Protein AF-A0A7Y3L1U7-F1 (afdb_monomer_lite)

Radius of gyration: 35.15 Å; chains: 1; bounding box: 101×73×107 Å

Foldseek 3Di:
DVVVLVVVLVLVVVVVLVPDDPNPVVVVVVVVVVPDDDDDDDDDDDDDDDDDDDDDDDDDDDDDDDDDDDDDDDDDDDDDDDDDDDDDDDDDDDDDDDDDDDDDDDDDDDDDDDDDDDDDDDDDDDDDDDPVVVVVVVVVVLVVVVVVVVVVVVVVVVSCVVVVNDDDDPPDDPPPSPPVVVVVVVVVVVVPDDDDDDDDPPPPPPDCDDDPDQDPPDQDVQKFKKKKQFDPVQPAFLDDKAALNVQDSPDPCRVVVNVVRQVSQQVRVVSSVCHPVNCVVFVKGWGTADRLRRMTMIMGGNVSVVVSCVVRVVSVMDMDGQDKDLWADQPDPQPPVNPDVVVPPDCDPVNVCVVVVLVVVVVVVCVQANDLDPDVVVVVVSVSVCSSVVRNDDDAAEEEEEQAADCVDPLNVLAPEEAELDPDDRHRPRCPSNVVSSVVCSSVVSDNRYYYYRADDPSIHTPVSLSVSLVVCVVVPHQEYEYATFDQAADCSPSQNSSVQSSVVVNHHYHYDQDDQDDDPSRRGPNRNHDDDDD

pLDDT: mean 70.85, std 25.38, range [28.84, 98.62]

Sequence (535 aa):
MKVARTLLASVLAAALVLLSPGSRAWAQAAEAAAGADFGAAQAARVVPVALAPTSALSGVPTLAASASLSAMSAPAALAAPAAPAAASAVFAPALAEAPSAAAAEPTSASAMAAPAASPAAAVRASPVSTPLAEASRALSVARDVGARAGALDRLFTGARRALGLTDAPSAAVTDAAAFVPALAHSVASAAAAPRATVPALSLALGSLGGPPSVAPAAPQPGTATLVVVFDPSRPVGIRKDLHLSSLNARRPDYVQNYQRTYGALMADVAAQGVTADELASFNASPVASYHRINAATFALDAAKAEAFAAALRLQGHKVYSNERRRIIAPIAPTLPQDAAPAARASVTMAENLKITRADAVQAIARARWGAPDMNPWSRALQIVRGLLTGDRPVQPKIGVVDSGADTSHPLLKRVKQVQNFTSGPNADDIGHGSWVTSMVLNYAPWLSNLTHYKTFTDGGATLDDILKSLTAAANDGNLVISNSWGSDDGDPESPDSVLVKKLAQEGHILVFAAGNAGPGANTIGSPAIVQFKDP

Structure (mmCIF, N/CA/C/O backbone):
data_AF-A0A7Y3L1U7-F1
#
_entry.id   AF-A0A7Y3L1U7-F1
#
loop_
_atom_site.group_PDB
_atom_site.id
_atom_site.type_symbol
_atom_site.label_atom_id
_atom_site.label_alt_id
_atom_site.label_comp_id
_atom_site.label_asym_id
_atom_site.label_entity_id
_atom_site.label_seq_id
_atom_site.pdbx_PDB_ins_code
_atom_site.Cartn_x
_atom_site.Cartn_y
_atom_site.Cartn_z
_atom_site.occupancy
_atom_site.B_iso_or_equiv
_atom_site.auth_seq_id
_atom_site.auth_comp_id
_atom_site.auth_asym_id
_atom_site.auth_atom_id
_atom_site.pdbx_PDB_model_num
ATOM 1 N N . MET A 1 1 ? -8.382 -22.097 -34.701 1.00 45.69 1 MET A N 1
ATOM 2 C CA . MET A 1 1 ? -7.135 -21.424 -34.256 1.00 45.69 1 MET A CA 1
ATOM 3 C C . MET A 1 1 ? -6.032 -21.425 -35.312 1.00 45.69 1 MET A C 1
ATOM 5 O O . MET A 1 1 ? -5.555 -20.342 -35.612 1.00 45.69 1 MET A O 1
ATOM 9 N N . LYS A 1 2 ? -5.644 -22.570 -35.903 1.00 47.81 2 LYS A N 1
ATOM 10 C CA . LYS A 1 2 ? -4.603 -22.614 -36.955 1.00 47.81 2 LYS A CA 1
ATOM 11 C C . LYS A 1 2 ? -4.913 -21.693 -38.149 1.00 47.81 2 LYS A C 1
ATOM 13 O O . LYS A 1 2 ? -4.103 -20.835 -38.448 1.00 47.81 2 LYS A O 1
ATOM 18 N N . VAL A 1 3 ? -6.125 -21.763 -38.706 1.00 54.25 3 VAL A N 1
ATOM 19 C CA . VAL A 1 3 ? -6.554 -20.936 -39.858 1.00 54.25 3 VAL A CA 1
ATOM 20 C C . VAL A 1 3 ? -6.482 -19.426 -39.581 1.00 54.25 3 VAL A C 1
ATOM 22 O O . VAL A 1 3 ? -5.967 -18.675 -40.399 1.00 54.25 3 VAL A O 1
ATOM 25 N N . ALA A 1 4 ? -6.918 -18.977 -38.398 1.00 49.62 4 ALA A N 1
ATOM 26 C CA . ALA A 1 4 ? -6.846 -17.564 -38.010 1.00 49.62 4 ALA A CA 1
ATOM 27 C C . ALA A 1 4 ? -5.397 -17.074 -37.815 1.00 49.62 4 ALA A C 1
ATOM 29 O O . ALA A 1 4 ? -5.089 -15.929 -38.134 1.00 49.62 4 ALA A O 1
ATOM 30 N N . ARG A 1 5 ? -4.498 -17.945 -37.329 1.00 53.56 5 ARG A N 1
ATOM 31 C CA . ARG A 1 5 ? -3.060 -17.646 -37.231 1.00 53.56 5 ARG A CA 1
ATOM 32 C C . ARG A 1 5 ? -2.422 -17.530 -38.613 1.00 53.56 5 ARG A C 1
ATOM 34 O O . ARG A 1 5 ? -1.647 -16.607 -38.826 1.00 53.56 5 ARG A O 1
ATOM 41 N N . THR A 1 6 ? -2.785 -18.412 -39.544 1.00 59.25 6 THR A N 1
ATOM 42 C CA . THR A 1 6 ? -2.296 -18.366 -40.928 1.00 59.25 6 THR A CA 1
ATOM 43 C C . THR A 1 6 ? -2.749 -17.086 -41.631 1.00 59.25 6 THR A C 1
ATOM 45 O O . THR A 1 6 ? -1.923 -16.385 -42.197 1.00 59.25 6 THR A O 1
ATOM 48 N N . LEU A 1 7 ? -4.027 -16.716 -41.504 1.00 57.16 7 LEU A N 1
ATOM 49 C CA . LEU A 1 7 ? -4.577 -15.488 -42.093 1.00 57.16 7 LEU A CA 1
ATOM 50 C C . LEU A 1 7 ? -3.919 -14.216 -41.540 1.00 57.16 7 LEU A C 1
ATOM 52 O O . LEU A 1 7 ? -3.536 -13.339 -42.310 1.00 57.16 7 LEU A O 1
ATOM 56 N N . LEU A 1 8 ? -3.731 -14.124 -40.220 1.00 58.47 8 LEU A N 1
ATOM 57 C CA . LEU A 1 8 ? -3.067 -12.973 -39.602 1.00 58.47 8 LEU A CA 1
ATOM 58 C C . LEU A 1 8 ? -1.587 -12.875 -40.011 1.00 58.47 8 LEU A C 1
ATOM 60 O O . LEU A 1 8 ? -1.092 -11.776 -40.255 1.00 58.47 8 LEU A O 1
ATOM 64 N N . ALA A 1 9 ? -0.895 -14.014 -40.125 1.00 58.50 9 ALA A N 1
ATOM 65 C CA . ALA A 1 9 ? 0.486 -14.070 -40.599 1.00 58.50 9 ALA A CA 1
ATOM 66 C C . ALA A 1 9 ? 0.609 -13.591 -42.055 1.00 58.50 9 ALA A C 1
ATOM 68 O O . ALA A 1 9 ? 1.501 -12.801 -42.355 1.00 58.50 9 ALA A O 1
ATOM 69 N N . SER A 1 10 ? -0.310 -14.000 -42.935 1.00 61.41 10 SER A N 1
ATOM 70 C CA . SER A 1 10 ? -0.340 -13.568 -44.338 1.00 61.41 10 SER A CA 1
ATOM 71 C C . SER A 1 10 ? -0.623 -12.070 -44.486 1.00 61.41 10 SER A C 1
ATOM 73 O O . SER A 1 10 ? 0.039 -11.405 -45.278 1.00 61.41 10 SER A O 1
ATOM 75 N N . VAL A 1 11 ? -1.547 -11.513 -43.694 1.00 72.31 11 VAL A N 1
ATOM 76 C CA . VAL A 1 11 ? -1.858 -10.071 -43.714 1.00 72.31 11 VAL A CA 1
ATOM 77 C C . VAL A 1 11 ? -0.674 -9.237 -43.211 1.00 72.31 11 VAL A C 1
ATOM 79 O O . VAL A 1 11 ? -0.334 -8.224 -43.818 1.00 72.31 11 VAL A O 1
ATOM 82 N N . LEU A 1 12 ? -0.003 -9.676 -42.140 1.00 57.84 12 LEU A N 1
ATOM 83 C CA . LEU A 1 12 ? 1.189 -8.998 -41.620 1.00 57.84 12 LEU A CA 1
ATOM 84 C C . LEU A 1 12 ? 2.377 -9.092 -42.584 1.00 57.84 12 LEU A C 1
ATOM 86 O O . LEU A 1 12 ? 3.080 -8.102 -42.768 1.00 57.84 12 LEU A O 1
ATOM 90 N N . ALA A 1 13 ? 2.581 -10.246 -43.226 1.00 59.19 13 ALA A N 1
ATOM 91 C CA . ALA A 1 13 ? 3.613 -10.418 -44.245 1.00 59.19 13 ALA A CA 1
ATOM 92 C C . ALA A 1 13 ? 3.366 -9.503 -45.457 1.00 59.19 13 ALA A C 1
ATOM 94 O O . ALA A 1 13 ? 4.287 -8.820 -45.899 1.00 59.19 13 ALA A O 1
ATOM 95 N N . ALA A 1 14 ? 2.122 -9.411 -45.938 1.00 62.56 14 ALA A N 1
ATOM 96 C CA . ALA A 1 14 ? 1.750 -8.513 -47.032 1.00 62.56 14 ALA A CA 1
ATOM 97 C C . ALA A 1 14 ? 1.966 -7.030 -46.671 1.00 62.56 14 ALA A C 1
ATOM 99 O O . ALA A 1 14 ? 2.518 -6.273 -47.468 1.00 62.56 14 ALA A O 1
ATOM 100 N N . ALA A 1 15 ? 1.609 -6.620 -45.449 1.00 62.16 15 ALA A N 1
ATOM 101 C CA . ALA A 1 15 ? 1.853 -5.261 -44.965 1.00 62.16 15 ALA A CA 1
ATOM 102 C C . ALA A 1 15 ? 3.357 -4.935 -44.851 1.00 62.16 15 ALA A C 1
ATOM 104 O O . ALA A 1 15 ? 3.776 -3.833 -45.195 1.00 62.16 15 ALA A O 1
ATOM 105 N N . LEU A 1 16 ? 4.185 -5.895 -44.426 1.00 50.94 16 LEU A N 1
ATOM 106 C CA . LEU A 1 16 ? 5.647 -5.750 -44.355 1.00 50.94 16 LEU A CA 1
ATOM 107 C C . LEU A 1 16 ? 6.302 -5.629 -45.739 1.00 50.94 16 LEU A C 1
ATOM 109 O O . LEU A 1 16 ? 7.224 -4.831 -45.908 1.00 50.94 16 LEU A O 1
ATOM 113 N N . VAL A 1 17 ? 5.805 -6.365 -46.738 1.00 59.75 17 VAL A N 1
ATOM 114 C CA . VAL A 1 17 ? 6.262 -6.249 -48.135 1.00 59.75 17 VAL A CA 1
ATOM 115 C C . VAL A 1 17 ? 5.937 -4.869 -48.715 1.00 59.75 17 VAL A C 1
ATOM 117 O O . VAL A 1 17 ? 6.765 -4.297 -49.422 1.00 59.75 17 VAL A O 1
ATOM 120 N N . LEU A 1 18 ? 4.773 -4.307 -48.378 1.00 56.19 18 LEU A N 1
ATOM 121 C CA . LEU A 1 18 ? 4.332 -2.989 -48.852 1.00 56.19 18 LEU A CA 1
ATOM 122 C C . LEU A 1 18 ? 5.075 -1.812 -48.196 1.00 56.19 18 LEU A C 1
ATOM 124 O O . LEU A 1 18 ? 5.138 -0.737 -48.785 1.00 56.19 18 LEU A O 1
ATOM 128 N N . LEU A 1 19 ? 5.637 -2.002 -46.998 1.00 53.06 19 LEU A N 1
ATOM 129 C CA . LEU A 1 19 ? 6.236 -0.928 -46.193 1.00 53.06 19 LEU A CA 1
ATOM 130 C C . LEU A 1 19 ? 7.777 -0.911 -46.198 1.00 53.06 19 LEU A C 1
ATOM 132 O O . LEU A 1 19 ? 8.367 -0.013 -45.598 1.00 53.06 19 LEU A O 1
ATOM 136 N N . SER A 1 20 ? 8.444 -1.865 -46.860 1.00 44.75 20 SER A N 1
ATOM 137 C CA . SER A 1 20 ? 9.913 -1.894 -46.957 1.00 44.75 20 SER A CA 1
ATOM 138 C C . SER A 1 20 ? 10.425 -1.319 -48.293 1.00 44.75 20 SER A C 1
ATOM 140 O O . SER A 1 20 ? 9.903 -1.674 -49.355 1.00 44.75 20 SER A O 1
ATOM 142 N N . PRO A 1 21 ? 11.465 -0.460 -48.301 1.00 42.56 21 PRO A N 1
ATOM 143 C CA . PRO A 1 21 ? 12.110 -0.037 -49.538 1.00 42.56 21 PRO A CA 1
ATOM 144 C C . PRO A 1 21 ? 12.945 -1.207 -50.084 1.00 42.56 21 PRO A C 1
ATOM 146 O O . PRO A 1 21 ? 14.041 -1.475 -49.601 1.00 42.56 21 PRO A O 1
ATOM 149 N N . GLY A 1 22 ? 12.399 -1.940 -51.060 1.00 59.59 22 GLY A N 1
ATOM 150 C CA . GLY A 1 22 ? 13.075 -3.082 -51.702 1.00 59.59 22 GLY A CA 1
ATOM 151 C C . GLY A 1 22 ? 12.161 -4.203 -52.219 1.00 59.59 22 GLY A C 1
ATOM 152 O O . GLY A 1 22 ? 12.605 -5.340 -52.371 1.00 59.59 22 GLY A O 1
ATOM 153 N N . SER A 1 23 ? 10.887 -3.914 -52.497 1.00 48.84 23 SER A N 1
ATOM 154 C CA . SER A 1 23 ? 9.792 -4.884 -52.684 1.00 48.84 23 SER A CA 1
ATOM 155 C C . SER A 1 23 ? 9.888 -5.854 -53.878 1.00 48.84 23 SER A C 1
ATOM 157 O O . SER A 1 23 ? 9.035 -6.728 -54.011 1.00 48.84 23 SER A O 1
ATOM 159 N N . ARG A 1 24 ? 10.921 -5.784 -54.729 1.00 52.69 24 ARG A N 1
ATOM 160 C CA . ARG A 1 24 ? 11.052 -6.694 -55.888 1.00 52.69 24 ARG A CA 1
ATOM 161 C C . ARG A 1 24 ? 11.667 -8.057 -55.548 1.00 52.69 24 ARG A C 1
ATOM 163 O O . ARG A 1 24 ? 11.244 -9.054 -56.119 1.00 52.69 24 ARG A O 1
ATOM 170 N N . ALA A 1 25 ? 12.598 -8.127 -54.593 1.00 52.12 25 ALA A N 1
ATOM 171 C CA . ALA A 1 25 ? 13.274 -9.386 -54.251 1.00 52.12 25 ALA A CA 1
ATOM 172 C C . ALA A 1 25 ? 12.369 -10.354 -53.460 1.00 52.12 25 ALA A C 1
ATOM 174 O O . ALA A 1 25 ? 12.444 -11.569 -53.625 1.00 52.12 25 ALA A O 1
ATOM 175 N N . TRP A 1 26 ? 11.467 -9.814 -52.635 1.00 48.81 26 TRP A N 1
ATOM 176 C CA . TRP A 1 26 ? 10.547 -10.612 -51.817 1.00 48.81 26 TRP A CA 1
ATOM 177 C C . TRP A 1 26 ? 9.333 -11.125 -52.597 1.00 48.81 26 TRP A C 1
ATOM 179 O O . TRP A 1 26 ? 8.869 -12.230 -52.327 1.00 48.81 26 TRP A O 1
ATOM 189 N N . ALA A 1 27 ? 8.858 -10.373 -53.596 1.00 50.12 27 ALA A N 1
ATOM 190 C CA . ALA A 1 27 ? 7.791 -10.825 -54.489 1.00 50.12 27 ALA A CA 1
ATOM 191 C C . ALA A 1 27 ? 8.228 -12.048 -55.318 1.00 50.12 27 ALA A C 1
ATOM 193 O O . ALA A 1 27 ? 7.490 -13.025 -55.391 1.00 50.12 27 ALA A O 1
ATOM 194 N N . GLN A 1 28 ? 9.467 -12.048 -55.827 1.00 53.66 28 GLN A N 1
ATOM 195 C CA . GLN A 1 28 ? 10.034 -13.170 -56.590 1.00 53.66 28 GLN A CA 1
ATOM 196 C C . GLN A 1 28 ? 10.244 -14.432 -55.736 1.00 53.66 28 GLN A C 1
ATOM 198 O O . GLN A 1 28 ? 10.022 -15.544 -56.210 1.00 53.66 28 GLN A O 1
ATOM 203 N N . ALA A 1 29 ? 10.612 -14.282 -54.458 1.00 50.78 29 ALA A N 1
ATOM 204 C CA . ALA A 1 29 ? 10.735 -15.413 -53.534 1.00 50.78 29 ALA A CA 1
ATOM 205 C C . ALA A 1 29 ? 9.370 -16.025 -53.158 1.00 50.78 29 ALA A C 1
ATOM 207 O O . ALA A 1 29 ? 9.264 -17.238 -52.980 1.00 50.78 29 ALA A O 1
ATOM 208 N N . ALA A 1 30 ? 8.320 -15.202 -53.060 1.00 46.66 30 ALA A N 1
ATOM 209 C CA . ALA A 1 30 ? 6.958 -15.664 -52.798 1.00 46.66 30 ALA A CA 1
ATOM 210 C C . ALA A 1 30 ? 6.329 -16.361 -54.021 1.00 46.66 30 ALA A C 1
ATOM 212 O O . ALA A 1 30 ? 5.641 -17.366 -53.856 1.00 46.66 30 ALA A O 1
ATOM 213 N N . GLU A 1 31 ? 6.614 -15.884 -55.238 1.00 51.09 31 GLU A N 1
ATOM 214 C CA . GLU A 1 31 ? 6.201 -16.529 -56.495 1.00 51.09 31 GLU A CA 1
ATOM 215 C C . GLU A 1 31 ? 6.879 -17.895 -56.688 1.00 51.09 31 GLU A C 1
ATOM 217 O O . GLU A 1 31 ? 6.218 -18.874 -57.032 1.00 51.09 31 GLU A O 1
ATOM 222 N N . ALA A 1 32 ? 8.174 -18.002 -56.362 1.00 47.16 32 ALA A N 1
ATOM 223 C CA . ALA A 1 32 ? 8.915 -19.264 -56.425 1.00 47.16 32 ALA A CA 1
ATOM 224 C C . ALA A 1 32 ? 8.410 -20.315 -55.416 1.00 47.16 32 ALA A C 1
ATOM 226 O O . ALA A 1 32 ? 8.462 -21.512 -55.692 1.00 47.16 32 ALA A O 1
ATOM 227 N N . ALA A 1 33 ? 7.889 -19.886 -54.261 1.00 45.28 33 ALA A N 1
ATOM 228 C CA . ALA A 1 33 ? 7.314 -20.782 -53.256 1.00 45.28 33 ALA A CA 1
ATOM 229 C C . ALA A 1 33 ? 5.872 -21.222 -53.582 1.00 45.28 33 ALA A C 1
ATOM 231 O O . ALA A 1 33 ? 5.426 -22.256 -53.088 1.00 45.28 33 ALA A O 1
ATOM 232 N N . ALA A 1 34 ? 5.147 -20.459 -54.407 1.00 43.22 34 ALA A N 1
ATOM 233 C CA . ALA A 1 34 ? 3.765 -20.750 -54.792 1.00 43.22 34 ALA A CA 1
ATOM 234 C C . ALA A 1 34 ? 3.643 -21.672 -56.024 1.00 43.22 34 ALA A C 1
ATOM 236 O O . ALA A 1 34 ? 2.571 -22.224 -56.253 1.00 43.22 34 ALA A O 1
ATOM 237 N N . GLY A 1 35 ? 4.723 -21.860 -56.795 1.00 41.16 35 GLY A N 1
ATOM 238 C CA . GLY A 1 35 ? 4.753 -22.696 -58.005 1.00 41.16 35 GLY A CA 1
ATOM 239 C C . GLY A 1 35 ? 5.139 -24.169 -57.804 1.00 41.16 35 GLY A C 1
ATOM 240 O O . GLY A 1 35 ? 5.274 -24.892 -58.788 1.00 41.16 35 GLY A O 1
ATOM 241 N N . ALA A 1 36 ? 5.349 -24.634 -56.568 1.00 35.09 36 ALA A N 1
ATOM 242 C CA . ALA A 1 36 ? 5.682 -26.034 -56.300 1.00 35.09 36 ALA A CA 1
ATOM 243 C C . ALA A 1 36 ? 4.405 -26.879 -56.141 1.00 35.09 36 ALA A C 1
ATOM 245 O O . ALA A 1 36 ? 3.831 -26.974 -55.055 1.00 35.09 36 ALA A O 1
ATOM 246 N N . ASP A 1 37 ? 3.972 -27.484 -57.248 1.00 33.38 37 ASP A N 1
ATOM 247 C CA . ASP A 1 37 ? 2.857 -28.431 -57.316 1.00 33.38 37 ASP A CA 1
ATOM 248 C C . ASP A 1 37 ? 3.122 -29.681 -56.455 1.00 33.38 37 ASP A C 1
ATOM 250 O O . ASP A 1 37 ? 4.113 -30.395 -56.628 1.00 33.38 37 ASP A O 1
ATOM 254 N N . PHE A 1 38 ? 2.201 -29.974 -55.533 1.00 40.00 38 PHE A N 1
ATOM 255 C CA . PHE A 1 38 ? 2.159 -31.227 -54.779 1.00 40.00 38 PHE A CA 1
ATOM 256 C C . PHE A 1 38 ? 1.330 -32.253 -55.560 1.00 40.00 38 PHE A C 1
ATOM 258 O O . PHE A 1 38 ? 0.101 -32.259 -55.491 1.00 40.00 38 PHE A O 1
ATOM 265 N N . GLY A 1 39 ? 2.011 -33.145 -56.283 1.00 31.09 39 GLY A N 1
ATOM 266 C CA . GLY A 1 39 ? 1.392 -34.221 -57.054 1.00 31.09 39 GLY A CA 1
ATOM 267 C C . GLY A 1 39 ? 1.972 -35.607 -56.756 1.00 31.09 39 GLY A C 1
ATOM 268 O O . GLY A 1 39 ? 3.096 -35.903 -57.135 1.00 31.09 39 GLY A O 1
A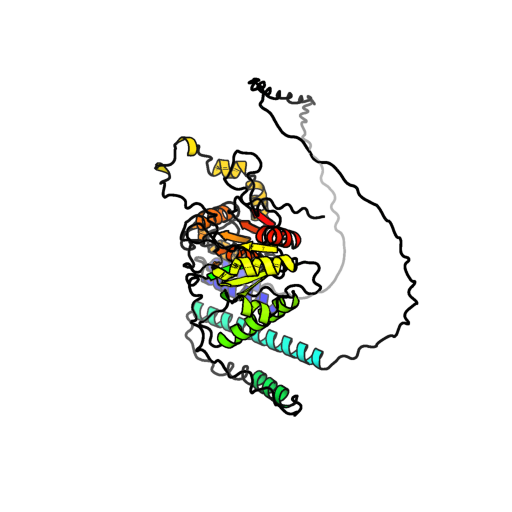TOM 269 N N . ALA A 1 40 ? 1.117 -36.450 -56.170 1.00 31.22 40 ALA A N 1
ATOM 270 C CA . ALA A 1 40 ? 1.069 -37.917 -56.228 1.00 31.22 40 ALA A CA 1
ATOM 271 C C . ALA A 1 40 ? 2.107 -38.777 -55.470 1.00 31.22 40 ALA A C 1
ATOM 273 O O . ALA A 1 40 ? 3.294 -38.851 -55.772 1.00 31.22 40 ALA A O 1
ATOM 274 N N . ALA A 1 41 ? 1.561 -39.566 -54.542 1.00 35.81 41 ALA A N 1
ATOM 275 C CA . ALA A 1 41 ? 2.161 -40.767 -53.986 1.00 35.81 41 ALA A CA 1
ATOM 276 C C . ALA A 1 41 ? 2.058 -41.946 -54.971 1.00 35.81 41 ALA A C 1
ATOM 278 O O . ALA A 1 41 ? 0.968 -42.233 -55.465 1.00 35.81 41 ALA A O 1
ATOM 279 N N . GLN A 1 42 ? 3.146 -42.699 -55.154 1.00 30.11 42 GLN A N 1
ATOM 280 C CA . GLN A 1 42 ? 3.083 -44.146 -55.374 1.00 30.11 42 GLN A CA 1
ATOM 281 C C . GLN A 1 42 ? 4.412 -44.828 -55.018 1.00 30.11 42 GLN A C 1
ATOM 283 O O . GLN A 1 42 ? 5.496 -44.278 -55.185 1.00 30.11 42 GLN A O 1
ATOM 288 N N . ALA A 1 43 ? 4.280 -46.026 -54.457 1.00 35.09 43 ALA A N 1
ATOM 289 C CA . ALA A 1 43 ? 5.329 -46.868 -53.906 1.00 35.09 43 ALA A CA 1
ATOM 290 C C . ALA A 1 43 ? 6.211 -47.526 -54.981 1.00 35.09 43 ALA A C 1
ATOM 292 O O . ALA A 1 43 ? 5.684 -47.921 -56.014 1.00 35.09 43 ALA A O 1
ATOM 293 N N . ALA A 1 44 ? 7.494 -47.772 -54.675 1.00 30.98 44 ALA A N 1
ATOM 294 C CA . ALA A 1 44 ? 8.132 -49.095 -54.796 1.00 30.98 44 ALA A CA 1
ATOM 295 C C . ALA A 1 44 ? 9.662 -49.074 -54.581 1.00 30.98 44 ALA A C 1
ATOM 297 O O . ALA A 1 44 ? 10.388 -48.307 -55.196 1.00 30.98 44 ALA A O 1
ATOM 298 N N . ARG A 1 45 ? 10.095 -50.083 -53.811 1.00 28.95 45 ARG A N 1
ATOM 299 C CA . ARG A 1 45 ? 11.316 -50.908 -53.932 1.00 28.95 45 ARG A CA 1
ATOM 300 C C . ARG A 1 45 ? 12.700 -50.354 -53.552 1.00 28.95 45 ARG A C 1
ATOM 302 O O . ARG A 1 45 ? 13.335 -49.565 -54.234 1.00 28.95 45 ARG A O 1
ATOM 309 N N . VAL A 1 46 ? 13.189 -51.002 -52.495 1.00 36.75 46 VAL A N 1
ATOM 310 C CA . VAL A 1 46 ? 14.574 -51.287 -52.109 1.00 36.75 46 VAL A CA 1
ATOM 311 C C . VAL A 1 46 ? 15.363 -51.958 -53.241 1.00 36.75 46 VAL A C 1
ATOM 313 O O . VAL A 1 46 ? 14.922 -52.998 -53.726 1.00 36.75 46 VAL A O 1
ATOM 316 N N . VAL A 1 47 ? 16.559 -51.435 -53.548 1.00 28.84 47 VAL A N 1
ATOM 317 C CA . VAL A 1 47 ? 17.779 -52.186 -53.928 1.00 28.84 47 VAL A CA 1
ATOM 318 C C . VAL A 1 47 ? 19.004 -51.375 -53.449 1.00 28.84 47 VAL A C 1
ATOM 320 O O . VAL A 1 47 ? 19.009 -50.157 -53.631 1.00 28.84 47 VAL A O 1
ATOM 323 N N . PRO A 1 48 ? 20.022 -51.996 -52.820 1.00 38.41 48 PRO A N 1
ATOM 324 C CA . PRO A 1 48 ? 21.185 -51.300 -52.277 1.00 38.41 48 PRO A CA 1
ATOM 325 C C . PRO A 1 48 ? 22.279 -51.118 -53.337 1.00 38.41 48 PRO A C 1
ATOM 327 O O . PRO A 1 48 ? 22.505 -52.004 -54.160 1.00 38.41 48 PRO A O 1
ATOM 330 N N . VAL A 1 49 ? 23.013 -50.005 -53.275 1.00 29.23 49 VAL A N 1
ATOM 331 C CA . VAL A 1 49 ? 24.263 -49.829 -54.026 1.00 29.23 49 VAL A CA 1
ATOM 332 C C . VAL A 1 49 ? 25.417 -49.702 -53.043 1.00 29.23 49 VAL A C 1
ATOM 334 O O . VAL A 1 49 ? 25.416 -48.862 -52.145 1.00 29.23 49 VAL A O 1
ATOM 337 N N . ALA A 1 50 ? 26.373 -50.607 -53.224 1.00 31.08 50 ALA A N 1
ATOM 338 C CA . ALA A 1 50 ? 27.625 -50.715 -52.505 1.00 31.08 50 ALA A CA 1
ATOM 339 C C . ALA A 1 50 ? 28.567 -49.545 -52.823 1.00 31.08 50 ALA A C 1
ATOM 341 O O . ALA A 1 50 ? 28.683 -49.128 -53.974 1.00 31.08 50 ALA A O 1
ATOM 342 N N . LEU A 1 51 ? 29.307 -49.086 -51.814 1.00 30.62 51 LEU A N 1
ATOM 343 C CA . LEU A 1 51 ? 30.516 -48.289 -51.997 1.00 30.62 51 LEU A CA 1
ATOM 344 C C . LEU A 1 51 ? 31.688 -49.040 -51.365 1.00 30.62 51 LEU A C 1
ATOM 346 O O . LEU A 1 51 ? 31.712 -49.288 -50.161 1.00 30.62 51 LEU A O 1
ATOM 350 N N . ALA A 1 52 ? 32.629 -49.425 -52.222 1.00 31.52 52 ALA A N 1
ATOM 351 C CA . ALA A 1 52 ? 33.957 -49.906 -51.871 1.00 31.52 52 ALA A CA 1
ATOM 352 C C . ALA A 1 52 ? 34.971 -48.737 -51.951 1.00 31.52 52 ALA A C 1
ATOM 354 O O . ALA A 1 52 ? 34.659 -47.699 -52.538 1.00 31.52 52 ALA A O 1
ATOM 355 N N . PRO A 1 53 ? 36.153 -48.875 -51.325 1.00 44.16 53 PRO A N 1
ATOM 356 C CA . PRO A 1 53 ? 36.905 -47.773 -50.732 1.00 44.16 53 PRO A CA 1
ATOM 357 C C . PRO A 1 53 ? 38.047 -47.266 -51.620 1.00 44.16 53 PRO A C 1
ATOM 359 O O . PRO A 1 53 ? 38.568 -47.994 -52.462 1.00 44.16 53 PRO A O 1
ATOM 362 N N . THR A 1 54 ? 38.530 -46.057 -51.334 1.00 33.81 54 THR A N 1
ATOM 363 C CA . THR A 1 54 ? 39.882 -45.636 -51.726 1.00 33.81 54 THR A CA 1
ATOM 364 C C . THR A 1 54 ? 40.642 -45.094 -50.528 1.00 33.81 54 THR A C 1
ATOM 366 O O . THR A 1 54 ? 40.163 -44.253 -49.769 1.00 33.81 54 THR A O 1
ATOM 369 N N . SER A 1 55 ? 41.830 -45.659 -50.382 1.00 34.03 55 SER A N 1
ATOM 370 C CA . SER A 1 55 ? 42.759 -45.574 -49.272 1.00 34.03 55 SER A CA 1
ATOM 371 C C . SER A 1 55 ? 43.689 -44.360 -49.356 1.00 34.03 55 SER A C 1
ATOM 373 O O . SER A 1 55 ? 44.050 -43.934 -50.444 1.00 34.03 55 SER A O 1
ATOM 375 N N . ALA A 1 56 ? 44.158 -43.961 -48.169 1.00 35.56 56 ALA A N 1
ATOM 376 C CA . ALA A 1 56 ? 45.533 -43.583 -47.815 1.00 35.56 56 ALA A CA 1
ATOM 377 C C . ALA A 1 56 ? 46.201 -42.339 -48.439 1.00 35.56 56 ALA A C 1
ATOM 379 O O . ALA A 1 56 ? 46.389 -42.249 -49.644 1.00 35.56 56 ALA A O 1
ATOM 380 N N . LEU A 1 57 ? 46.680 -41.463 -47.541 1.00 32.69 57 LEU A N 1
ATOM 381 C CA . LEU A 1 57 ? 48.025 -40.843 -47.462 1.00 32.69 57 LEU A CA 1
ATOM 382 C C . LEU A 1 57 ? 48.007 -39.922 -46.216 1.00 32.69 57 LEU A C 1
ATOM 384 O O . LEU A 1 57 ? 47.339 -38.896 -46.208 1.00 32.69 57 LEU A O 1
ATOM 388 N N . SER A 1 58 ? 48.381 -40.412 -45.028 1.00 32.34 58 SER A N 1
ATOM 389 C CA . SER A 1 58 ? 49.708 -40.290 -44.385 1.00 32.34 58 SER A CA 1
ATOM 390 C C . SER A 1 58 ? 50.223 -38.851 -44.209 1.00 32.34 58 SER A C 1
ATOM 392 O O . SER A 1 58 ? 50.548 -38.193 -45.193 1.00 32.34 58 SER A O 1
ATOM 394 N N . GLY A 1 59 ? 50.405 -38.414 -42.956 1.00 31.62 59 GLY A N 1
ATOM 395 C CA . GLY A 1 59 ? 51.173 -37.203 -42.637 1.00 31.62 59 GLY A CA 1
ATOM 396 C C . GLY A 1 59 ? 50.900 -36.616 -41.250 1.00 31.62 59 GLY A C 1
ATOM 397 O O . GLY A 1 59 ? 50.271 -35.573 -41.139 1.00 31.62 59 GLY A O 1
ATOM 398 N N . VAL A 1 60 ? 51.377 -37.285 -40.198 1.00 36.41 60 VAL A N 1
ATOM 399 C CA . VAL A 1 60 ? 51.478 -36.752 -38.824 1.00 36.41 60 VAL A CA 1
ATOM 400 C C . VAL A 1 60 ? 52.848 -36.072 -38.666 1.00 36.41 60 VAL A C 1
ATOM 402 O O . VAL A 1 60 ? 53.830 -36.575 -39.214 1.00 36.41 60 VAL A O 1
ATOM 405 N N . PRO A 1 61 ? 52.947 -34.991 -37.873 1.00 44.94 61 PRO A N 1
ATOM 406 C CA . PRO A 1 61 ? 53.868 -35.077 -36.746 1.00 44.94 61 PRO A CA 1
ATOM 407 C C . PRO A 1 61 ? 53.210 -34.664 -35.424 1.00 44.94 61 PRO A C 1
ATOM 409 O O . PRO A 1 61 ? 52.567 -33.627 -35.282 1.00 44.94 61 PRO A O 1
ATOM 412 N N . THR A 1 62 ? 53.418 -35.536 -34.448 1.00 33.69 62 THR A N 1
ATOM 413 C CA . THR A 1 62 ? 53.196 -35.385 -33.015 1.00 33.69 62 THR A CA 1
ATOM 414 C C . THR A 1 62 ? 54.115 -34.317 -32.428 1.00 33.69 62 THR A C 1
ATOM 416 O O . THR A 1 62 ? 55.333 -34.422 -32.559 1.00 33.69 62 THR A O 1
ATOM 419 N N . LEU A 1 63 ? 53.548 -33.367 -31.682 1.00 33.41 63 LEU A N 1
ATOM 420 C CA . LEU A 1 63 ? 54.264 -32.626 -30.644 1.00 33.41 63 LEU A CA 1
ATOM 421 C C . LEU A 1 63 ? 53.656 -32.995 -29.292 1.00 33.41 63 LEU A C 1
ATOM 423 O O . LEU A 1 63 ? 52.541 -32.602 -28.954 1.00 33.41 63 LEU A O 1
ATOM 427 N N . ALA A 1 64 ? 54.405 -33.806 -28.552 1.00 33.59 64 ALA A N 1
ATOM 428 C CA . ALA A 1 64 ? 54.187 -34.083 -27.147 1.00 33.59 64 ALA A CA 1
ATOM 429 C C . ALA A 1 64 ? 54.759 -32.922 -26.323 1.00 33.59 64 ALA A C 1
ATOM 431 O O . ALA A 1 64 ? 55.925 -32.563 -26.482 1.00 33.59 64 ALA A O 1
ATOM 432 N N . ALA A 1 65 ? 53.951 -32.367 -25.423 1.00 34.84 65 ALA A N 1
ATOM 433 C CA . ALA A 1 65 ? 54.418 -31.531 -24.328 1.00 34.84 65 ALA A CA 1
ATOM 434 C C . ALA A 1 65 ? 53.826 -32.082 -23.029 1.00 34.84 65 ALA A C 1
ATOM 436 O O . ALA A 1 65 ? 52.649 -31.921 -22.717 1.00 34.84 65 ALA A O 1
ATOM 437 N N . SER A 1 66 ? 54.675 -32.806 -22.316 1.00 35.88 66 SER A N 1
ATOM 438 C CA . SER A 1 66 ? 54.526 -33.243 -20.935 1.00 35.88 66 SER A CA 1
ATOM 439 C C . SER A 1 66 ? 55.050 -32.165 -19.987 1.00 35.88 66 SER A C 1
ATOM 441 O O . SER A 1 66 ? 56.173 -31.711 -20.185 1.00 35.88 66 SER A O 1
ATOM 443 N N . ALA A 1 67 ? 54.249 -31.812 -18.976 1.00 32.66 67 ALA A N 1
ATOM 444 C CA . ALA A 1 67 ? 54.558 -31.140 -17.695 1.00 32.66 67 ALA A CA 1
ATOM 445 C C . ALA A 1 67 ? 53.304 -30.337 -17.297 1.00 32.66 67 ALA A C 1
ATOM 447 O O . ALA A 1 67 ? 52.667 -29.745 -18.157 1.00 32.66 67 ALA A O 1
ATOM 448 N N . SER A 1 68 ? 52.843 -30.202 -16.062 1.00 34.75 68 SER A N 1
ATOM 449 C CA . SER A 1 68 ? 53.238 -30.671 -14.736 1.00 34.75 68 SER A CA 1
ATOM 450 C C . SER A 1 68 ? 52.105 -30.170 -13.827 1.00 34.75 68 SER A C 1
ATOM 452 O O . SER A 1 68 ? 51.755 -28.990 -13.902 1.00 34.75 68 SER A O 1
ATOM 454 N N . LEU A 1 69 ? 51.507 -31.035 -13.000 1.00 34.25 69 LEU A N 1
ATOM 455 C CA . LEU A 1 69 ? 50.625 -30.588 -11.917 1.00 34.25 69 LEU A CA 1
ATOM 456 C C . LEU A 1 69 ? 51.492 -29.927 -10.843 1.00 34.25 69 LEU A C 1
ATOM 458 O O . LEU A 1 69 ? 52.172 -30.615 -10.085 1.00 34.25 69 LEU A O 1
ATOM 462 N N . SER A 1 70 ? 51.440 -28.602 -10.774 1.00 34.81 70 SER A N 1
ATOM 463 C CA . SER A 1 70 ? 51.917 -27.843 -9.623 1.00 34.81 70 SER A CA 1
ATOM 464 C C . SER A 1 70 ? 50.718 -27.437 -8.778 1.00 34.81 70 SER A C 1
ATOM 466 O O . SER A 1 70 ? 49.819 -26.734 -9.239 1.00 34.81 70 SER A O 1
ATOM 468 N N . ALA A 1 71 ? 50.720 -27.914 -7.537 1.00 38.16 71 ALA A N 1
ATOM 469 C CA . ALA A 1 71 ? 49.842 -27.472 -6.471 1.00 38.16 71 ALA A CA 1
ATOM 470 C C . ALA A 1 71 ? 49.933 -25.947 -6.317 1.00 38.16 71 ALA A C 1
ATOM 472 O O . ALA A 1 71 ? 51.019 -25.410 -6.096 1.00 38.16 71 ALA A O 1
ATOM 473 N N . MET A 1 72 ? 48.797 -25.255 -6.417 1.00 33.25 72 MET A N 1
ATOM 474 C CA . MET A 1 72 ? 48.698 -23.875 -5.959 1.00 33.25 72 MET A CA 1
ATOM 475 C C . MET A 1 72 ? 48.196 -23.863 -4.520 1.00 33.25 72 MET A C 1
ATOM 477 O O . MET A 1 72 ? 47.140 -24.391 -4.179 1.00 33.25 72 MET A O 1
ATOM 481 N N . SER A 1 73 ? 49.057 -23.285 -3.701 1.00 36.25 73 SER A N 1
ATOM 482 C CA . SER A 1 73 ? 48.973 -22.992 -2.285 1.00 36.25 73 SER A CA 1
ATOM 483 C C . SER A 1 73 ? 47.720 -22.203 -1.897 1.00 36.25 73 SER A C 1
ATOM 485 O O . SER A 1 73 ? 47.252 -21.321 -2.615 1.00 36.25 73 SER A O 1
ATOM 487 N N . ALA A 1 74 ? 47.220 -22.515 -0.701 1.00 39.88 74 ALA A N 1
ATOM 488 C CA . ALA A 1 74 ? 46.196 -21.762 0.008 1.00 39.88 74 ALA A CA 1
ATOM 489 C C . ALA A 1 74 ? 46.618 -20.293 0.212 1.00 39.88 74 ALA A C 1
ATOM 491 O O . ALA A 1 74 ? 47.770 -20.046 0.581 1.00 39.88 74 ALA A O 1
ATOM 492 N N . PRO A 1 75 ? 45.715 -19.310 0.042 1.00 47.44 75 PRO A N 1
ATOM 493 C CA . PRO A 1 75 ? 45.980 -17.964 0.512 1.00 47.44 75 PRO A CA 1
ATOM 494 C C . PRO A 1 75 ? 45.864 -17.913 2.041 1.00 47.44 75 PRO A C 1
ATOM 496 O O . PRO A 1 75 ? 44.931 -18.444 2.645 1.00 47.44 75 PRO A O 1
ATOM 499 N N . ALA A 1 76 ? 46.870 -17.281 2.636 1.00 35.12 76 ALA A N 1
ATOM 500 C CA . ALA A 1 76 ? 47.059 -17.077 4.059 1.00 35.12 76 ALA A CA 1
ATOM 501 C C . ALA A 1 76 ? 45.859 -16.398 4.737 1.00 35.12 76 ALA A C 1
ATOM 503 O O . ALA A 1 76 ? 45.234 -15.489 4.189 1.00 35.12 76 ALA A O 1
ATOM 504 N N . ALA A 1 77 ? 45.594 -16.826 5.972 1.00 36.50 77 ALA A N 1
ATOM 505 C CA . ALA A 1 77 ? 44.684 -16.170 6.894 1.00 36.50 77 ALA A CA 1
ATOM 506 C C . ALA A 1 77 ? 45.141 -14.724 7.147 1.00 36.50 77 ALA A C 1
ATOM 508 O O . ALA A 1 77 ? 46.221 -14.484 7.688 1.00 36.50 77 ALA A O 1
ATOM 509 N N . LEU A 1 78 ? 44.307 -13.761 6.757 1.00 38.22 78 LEU A N 1
ATOM 510 C CA . LEU A 1 78 ? 44.425 -12.377 7.201 1.00 38.22 78 LEU A CA 1
ATOM 511 C C . LEU A 1 78 ? 43.967 -12.299 8.659 1.00 38.22 78 LEU A C 1
ATOM 513 O O . LEU A 1 78 ? 42.842 -12.667 8.997 1.00 38.22 78 LEU A O 1
ATOM 517 N N . ALA A 1 79 ? 44.890 -11.857 9.509 1.00 37.50 79 ALA A N 1
ATOM 518 C CA . ALA A 1 79 ? 44.704 -11.651 10.932 1.00 37.50 79 ALA A CA 1
ATOM 519 C C . ALA A 1 79 ? 43.562 -10.662 11.219 1.00 37.50 79 ALA A C 1
ATOM 521 O O . ALA A 1 79 ? 43.447 -9.614 10.583 1.00 37.50 79 ALA A O 1
ATOM 522 N N . ALA A 1 80 ? 42.740 -11.003 12.211 1.00 40.84 80 ALA A N 1
ATOM 523 C CA . ALA A 1 80 ? 41.735 -10.119 12.780 1.00 40.84 80 ALA A CA 1
ATOM 524 C C . ALA A 1 80 ? 42.408 -8.886 13.420 1.00 40.84 80 ALA A C 1
ATOM 526 O O . ALA A 1 80 ? 43.397 -9.053 14.142 1.00 40.84 80 ALA A O 1
ATOM 527 N N . PRO A 1 81 ? 41.898 -7.658 13.212 1.00 47.22 81 PRO A N 1
ATOM 528 C CA . PRO A 1 81 ? 42.363 -6.513 13.976 1.00 47.22 81 PRO A CA 1
ATOM 529 C C . PRO A 1 81 ? 41.915 -6.642 15.437 1.00 47.22 81 PRO A C 1
ATOM 531 O O . PRO A 1 81 ? 40.751 -6.911 15.737 1.00 47.22 81 PRO A O 1
ATOM 534 N N . ALA A 1 82 ? 42.884 -6.465 16.332 1.00 36.34 82 ALA A N 1
ATOM 535 C CA . ALA A 1 82 ? 42.725 -6.476 17.776 1.00 36.34 82 ALA A CA 1
ATOM 536 C C . ALA A 1 82 ? 41.691 -5.440 18.247 1.00 36.34 82 ALA A C 1
ATOM 538 O O . ALA A 1 82 ? 41.688 -4.292 17.801 1.00 36.34 82 ALA A O 1
ATOM 539 N N . ALA A 1 83 ? 40.842 -5.853 19.188 1.00 40.53 83 ALA A N 1
ATOM 540 C CA . ALA A 1 83 ? 39.951 -4.967 19.924 1.00 40.53 83 ALA A CA 1
ATOM 541 C C . ALA A 1 83 ? 40.772 -3.950 20.743 1.00 40.53 83 ALA A C 1
ATOM 543 O O . ALA A 1 83 ? 41.689 -4.365 21.461 1.00 40.53 83 ALA A O 1
ATOM 544 N N . PRO A 1 84 ? 40.474 -2.639 20.686 1.00 49.25 84 PRO A N 1
ATOM 545 C CA . PRO A 1 84 ? 41.081 -1.698 21.608 1.00 49.25 84 PRO A CA 1
ATOM 546 C C . PRO A 1 84 ? 40.503 -1.886 23.015 1.00 49.25 84 PRO A C 1
ATOM 548 O O . PRO A 1 84 ? 39.296 -2.023 23.220 1.00 49.25 84 PRO A O 1
ATOM 551 N N . ALA A 1 85 ? 41.433 -1.923 23.964 1.00 33.47 85 ALA A N 1
ATOM 552 C CA . ALA A 1 85 ? 41.237 -2.155 25.380 1.00 33.47 85 ALA A CA 1
ATOM 553 C C . ALA A 1 85 ? 40.267 -1.156 26.028 1.00 33.47 85 ALA A C 1
ATOM 555 O O . ALA A 1 85 ? 40.305 0.047 25.770 1.00 33.47 85 ALA A O 1
ATOM 556 N N . ALA A 1 86 ? 39.444 -1.689 26.929 1.00 35.09 86 ALA A N 1
ATOM 557 C CA . ALA A 1 86 ? 38.626 -0.929 27.855 1.00 35.09 86 ALA A CA 1
ATOM 558 C C . ALA A 1 86 ? 39.514 -0.074 28.773 1.00 35.09 86 ALA A C 1
ATOM 560 O O . ALA A 1 86 ? 40.359 -0.597 29.502 1.00 35.09 86 ALA A O 1
ATOM 561 N N . ALA A 1 87 ? 39.297 1.240 28.754 1.00 34.59 87 ALA A N 1
ATOM 562 C CA . ALA A 1 87 ? 39.784 2.138 29.787 1.00 34.59 87 ALA A CA 1
ATOM 563 C C . ALA A 1 87 ? 38.714 2.248 30.877 1.00 34.59 87 ALA A C 1
ATOM 565 O O . ALA A 1 87 ? 37.640 2.814 30.674 1.00 34.59 87 ALA A O 1
ATOM 566 N N . SER A 1 88 ? 39.031 1.670 32.030 1.00 33.31 88 SER A N 1
ATOM 567 C CA . SER A 1 88 ? 38.318 1.833 33.288 1.00 33.31 88 SER A CA 1
ATOM 568 C C . SER A 1 88 ? 38.271 3.308 33.688 1.00 33.31 88 SER A C 1
ATOM 570 O O . SER A 1 88 ? 39.312 3.918 33.925 1.00 33.31 88 SER A O 1
ATOM 572 N N . ALA A 1 89 ? 37.069 3.860 33.839 1.00 34.34 89 ALA A N 1
ATOM 573 C CA . ALA A 1 89 ? 36.847 5.060 34.631 1.00 34.34 89 ALA A CA 1
ATOM 574 C C . ALA A 1 89 ? 35.927 4.702 35.798 1.00 34.34 89 ALA A C 1
ATOM 576 O O . ALA A 1 89 ? 34.778 4.296 35.636 1.00 34.34 89 ALA A O 1
ATOM 577 N N . VAL A 1 90 ? 36.524 4.806 36.976 1.00 33.56 90 VAL A N 1
ATOM 578 C CA . VAL A 1 90 ? 35.954 4.632 38.303 1.00 33.56 90 VAL A CA 1
ATOM 579 C C . VAL A 1 90 ? 34.914 5.722 38.557 1.00 33.56 90 VAL A C 1
ATOM 581 O O . VAL A 1 90 ? 35.245 6.901 38.496 1.00 33.56 90 VAL A O 1
ATOM 584 N N . PHE A 1 91 ? 33.694 5.337 38.927 1.00 30.25 91 PHE A N 1
ATOM 585 C CA . PHE A 1 91 ? 32.852 6.146 39.807 1.00 30.25 91 PHE A CA 1
ATOM 586 C C . PHE A 1 91 ? 32.086 5.206 40.743 1.00 30.25 91 PHE A C 1
ATOM 588 O O . PHE A 1 91 ? 31.295 4.370 40.313 1.00 30.25 91 PHE A O 1
ATOM 595 N N . ALA A 1 92 ? 32.422 5.301 42.026 1.00 34.12 92 ALA A N 1
ATOM 596 C CA . ALA A 1 92 ? 31.795 4.591 43.132 1.00 34.12 92 ALA A CA 1
ATOM 597 C C . ALA A 1 92 ? 30.587 5.399 43.674 1.00 34.12 92 ALA A C 1
ATOM 599 O O . ALA A 1 92 ? 30.437 6.571 43.322 1.00 34.12 92 ALA A O 1
ATOM 600 N N . PRO A 1 93 ? 29.713 4.783 44.493 1.00 45.09 93 PRO A N 1
ATOM 601 C CA . PRO A 1 93 ? 28.270 5.018 44.461 1.00 45.09 93 PRO A CA 1
ATOM 602 C C . PRO A 1 93 ? 27.721 5.813 45.660 1.00 45.09 93 PRO A C 1
ATOM 604 O O . PRO A 1 93 ? 28.361 5.930 46.701 1.00 45.09 93 PRO A O 1
ATOM 607 N N . ALA A 1 94 ? 26.464 6.242 45.541 1.00 30.20 94 ALA A N 1
ATOM 608 C CA . ALA A 1 94 ? 25.540 6.451 46.660 1.00 30.20 94 ALA A CA 1
ATOM 609 C C . ALA A 1 94 ? 24.261 5.650 46.325 1.00 30.20 94 ALA A C 1
ATOM 611 O O . ALA A 1 94 ? 23.743 5.792 45.221 1.00 30.20 94 ALA A O 1
ATOM 612 N N . LEU A 1 95 ? 23.947 4.576 47.074 1.00 31.69 95 LEU A N 1
ATOM 613 C CA . LEU A 1 95 ? 22.965 4.529 48.188 1.00 31.69 95 LEU A CA 1
ATOM 614 C C . LEU A 1 95 ? 21.592 5.085 47.779 1.00 31.69 95 LEU A C 1
ATOM 616 O O . LEU A 1 95 ? 21.529 6.211 47.313 1.00 31.69 95 LEU A O 1
ATOM 620 N N . ALA A 1 96 ? 20.433 4.468 47.980 1.00 31.03 96 ALA A N 1
ATOM 621 C CA . ALA A 1 96 ? 19.909 3.213 48.529 1.00 31.03 96 ALA A CA 1
ATOM 622 C C . ALA A 1 96 ? 18.470 3.147 47.930 1.00 31.03 96 ALA A C 1
ATOM 624 O O . ALA A 1 96 ? 17.925 4.182 47.566 1.00 31.03 96 ALA A O 1
ATOM 625 N N . GLU A 1 97 ? 17.851 2.013 47.622 1.00 29.41 97 GLU A N 1
ATOM 626 C CA . GLU A 1 97 ? 17.121 1.143 48.548 1.00 29.41 97 GLU A CA 1
ATOM 627 C C . GLU A 1 97 ? 16.768 -0.165 47.813 1.00 29.41 97 GLU A C 1
ATOM 629 O O . GLU A 1 97 ? 16.484 -0.180 46.615 1.00 29.41 97 GLU A O 1
ATOM 634 N N . ALA A 1 98 ? 16.792 -1.268 48.555 1.00 34.62 98 ALA A N 1
ATOM 635 C CA . ALA A 1 98 ? 16.336 -2.595 48.153 1.00 34.62 98 ALA A CA 1
ATOM 636 C C . ALA A 1 98 ? 15.126 -2.994 49.046 1.00 34.62 98 ALA A C 1
ATOM 638 O O . ALA A 1 98 ? 14.644 -2.167 49.815 1.00 34.62 98 ALA A O 1
ATOM 639 N N . PRO A 1 99 ? 14.616 -4.236 49.002 1.00 47.12 99 PRO A N 1
ATOM 640 C CA . PRO A 1 99 ? 13.508 -4.645 48.144 1.00 47.12 99 PRO A CA 1
ATOM 641 C C . PRO A 1 99 ? 12.320 -5.206 48.957 1.00 47.12 99 PRO A C 1
ATOM 643 O O . PRO A 1 99 ? 12.423 -5.437 50.159 1.00 47.12 99 PRO A O 1
ATOM 646 N N . SER A 1 100 ? 11.207 -5.521 48.287 1.00 33.97 100 SER A N 1
ATOM 647 C CA . SER A 1 100 ? 10.200 -6.439 48.836 1.00 33.97 100 SER A CA 1
ATOM 648 C C . SER A 1 100 ? 9.942 -7.586 47.868 1.00 33.97 100 SER A C 1
ATOM 650 O O . SER A 1 100 ? 9.900 -7.412 46.651 1.00 33.97 100 SER A O 1
ATOM 652 N N . ALA A 1 101 ? 9.862 -8.771 48.455 1.00 32.47 101 ALA A N 1
ATOM 653 C CA . ALA A 1 101 ? 10.012 -10.072 47.846 1.00 32.47 101 ALA A CA 1
ATOM 654 C C . ALA A 1 101 ? 8.667 -10.749 47.522 1.00 32.47 101 ALA A C 1
ATOM 656 O O . ALA A 1 101 ? 7.661 -10.502 48.175 1.00 32.47 101 ALA A O 1
ATOM 657 N N . ALA A 1 102 ? 8.744 -11.655 46.544 1.00 33.16 102 ALA A N 1
ATOM 658 C CA . ALA A 1 102 ? 8.198 -13.019 46.506 1.00 33.16 102 ALA A CA 1
ATOM 659 C C . ALA A 1 102 ? 6.731 -13.315 46.896 1.00 33.16 102 ALA A C 1
ATOM 661 O O . ALA A 1 102 ? 6.335 -13.168 48.045 1.00 33.16 102 ALA A O 1
ATOM 662 N N . ALA A 1 103 ? 6.016 -13.960 45.963 1.00 34.53 103 ALA A N 1
ATOM 663 C CA . ALA A 1 103 ? 5.248 -15.209 46.151 1.00 34.53 103 ALA A CA 1
ATOM 664 C C . ALA A 1 103 ? 4.756 -15.679 44.759 1.00 34.53 103 ALA A C 1
ATOM 666 O O . ALA A 1 103 ? 4.097 -14.922 44.059 1.00 34.53 103 ALA A O 1
ATOM 667 N N . ALA A 1 104 ? 5.286 -16.770 44.200 1.00 32.72 104 ALA A N 1
ATOM 668 C CA . ALA A 1 104 ? 4.872 -18.170 44.387 1.00 32.72 104 ALA A CA 1
ATOM 669 C C . ALA A 1 104 ? 3.787 -18.618 43.380 1.00 32.72 104 ALA A C 1
ATOM 671 O O . ALA A 1 104 ? 2.646 -18.166 43.419 1.00 32.72 104 ALA A O 1
ATOM 672 N N . GLU A 1 105 ? 4.183 -19.538 42.493 1.00 35.47 105 GLU A N 1
ATOM 673 C CA . GLU A 1 105 ? 3.305 -20.386 41.677 1.00 35.47 105 GLU A CA 1
ATOM 674 C C . GLU A 1 105 ? 2.414 -21.284 42.556 1.00 35.47 105 GLU A C 1
ATOM 676 O O . GLU A 1 105 ? 2.752 -21.565 43.711 1.00 35.47 105 GLU A O 1
ATOM 681 N N . PRO A 1 106 ? 1.335 -21.846 41.981 1.00 47.44 106 PRO A N 1
ATOM 682 C CA . PRO A 1 106 ? 1.380 -23.301 41.869 1.00 47.44 106 PRO A CA 1
ATOM 683 C C . PRO A 1 106 ? 0.862 -23.876 40.544 1.00 47.44 106 PRO A C 1
ATOM 685 O O . PRO A 1 106 ? -0.158 -23.485 39.979 1.00 47.44 106 PRO A O 1
ATOM 688 N N . THR A 1 107 ? 1.568 -24.926 40.140 1.00 36.03 107 THR A N 1
ATOM 689 C CA . THR A 1 107 ? 1.178 -26.007 39.238 1.00 36.03 107 THR A CA 1
ATOM 690 C C . THR A 1 107 ? -0.221 -26.569 39.513 1.00 36.03 107 THR A C 1
ATOM 692 O O . THR A 1 107 ? -0.535 -26.924 40.649 1.00 36.03 107 THR A O 1
ATOM 695 N N . SER A 1 108 ? -0.997 -26.834 38.460 1.00 37.12 108 SER A N 1
ATOM 696 C CA . SER A 1 108 ? -1.853 -28.027 38.423 1.00 37.12 108 SER A CA 1
ATOM 697 C C . SER A 1 108 ? -2.091 -28.500 36.988 1.00 37.12 108 SER A C 1
ATOM 699 O O . SER A 1 108 ? -2.675 -27.822 36.149 1.00 37.12 108 SER A O 1
ATOM 701 N N . ALA A 1 109 ? -1.583 -29.701 36.722 1.00 34.50 109 ALA A N 1
ATOM 702 C CA . ALA A 1 109 ? -1.932 -30.520 35.581 1.00 34.50 109 ALA A CA 1
ATOM 703 C C . ALA A 1 109 ? -3.314 -31.146 35.817 1.00 34.50 109 ALA A C 1
ATOM 705 O O . ALA A 1 109 ? -3.601 -31.657 36.900 1.00 34.50 109 ALA A O 1
ATOM 706 N N . SER A 1 110 ? -4.157 -31.166 34.791 1.00 34.62 110 SER A N 1
ATOM 707 C CA . SER A 1 110 ? -5.279 -32.098 34.711 1.00 34.62 110 SER A CA 1
ATOM 708 C C . SER A 1 110 ? -5.468 -32.524 33.268 1.00 34.62 110 SER A C 1
ATOM 710 O O . SER A 1 110 ? -5.894 -31.760 32.407 1.00 34.62 110 SER A O 1
ATOM 712 N N . ALA A 1 111 ? -5.088 -33.775 33.027 1.00 36.09 111 ALA A N 1
ATOM 713 C CA . ALA A 1 111 ? -5.440 -34.531 31.848 1.00 36.09 111 ALA A CA 1
ATOM 714 C C . ALA A 1 111 ? -6.955 -34.775 31.850 1.00 36.09 111 ALA A C 1
ATOM 716 O O . ALA A 1 111 ? -7.495 -35.288 32.830 1.00 36.09 111 ALA A O 1
ATOM 717 N N . MET A 1 112 ? -7.632 -34.453 30.747 1.00 35.00 112 MET A N 1
ATOM 718 C CA . MET A 1 112 ? -8.979 -34.949 30.487 1.00 35.00 112 MET A CA 1
ATOM 719 C C . MET A 1 112 ? -9.038 -35.686 29.156 1.00 35.00 112 MET A C 1
ATOM 721 O O . MET A 1 112 ? -8.526 -35.248 28.128 1.00 35.00 112 MET A O 1
ATOM 725 N N . ALA A 1 113 ? -9.645 -36.859 29.274 1.00 32.16 113 ALA A N 1
ATOM 726 C CA . ALA A 1 113 ? -9.816 -37.911 28.301 1.00 32.16 113 ALA A CA 1
ATOM 727 C C . ALA A 1 113 ? -10.591 -37.486 27.047 1.00 32.16 113 ALA A C 1
ATOM 729 O O . ALA A 1 113 ? -11.551 -36.719 27.100 1.00 32.16 113 ALA A O 1
ATOM 730 N N . ALA A 1 114 ? -10.200 -38.093 25.928 1.00 36.94 114 ALA A N 1
ATOM 731 C CA . ALA A 1 114 ? -10.950 -38.114 24.684 1.00 36.94 114 ALA A CA 1
ATOM 732 C C . ALA A 1 114 ? -12.171 -39.051 24.786 1.00 36.94 114 ALA A C 1
ATOM 734 O O . ALA A 1 114 ? -12.036 -40.151 25.331 1.00 36.94 114 ALA A O 1
ATOM 735 N N . PRO A 1 115 ? -13.327 -38.700 24.195 1.00 45.00 115 PRO A N 1
ATOM 736 C CA . PRO A 1 115 ? -14.362 -39.670 23.885 1.00 45.00 115 PRO A CA 1
ATOM 737 C C . PRO A 1 115 ? -14.280 -40.127 22.420 1.00 45.00 115 PRO A C 1
ATOM 739 O O . PRO A 1 115 ? -14.071 -39.346 21.492 1.00 45.00 115 PRO A O 1
ATOM 742 N N . ALA A 1 116 ? -14.453 -41.436 22.248 1.00 33.75 116 ALA A N 1
ATOM 743 C CA . ALA A 1 116 ? -14.469 -42.158 20.986 1.00 33.75 116 ALA A CA 1
ATOM 744 C C . ALA A 1 116 ? -15.662 -41.770 20.090 1.00 33.75 116 ALA A C 1
ATOM 746 O O . ALA A 1 116 ? -16.792 -41.640 20.561 1.00 33.75 116 ALA A O 1
ATOM 747 N N . ALA A 1 117 ? -15.413 -41.656 18.783 1.00 34.38 117 ALA A N 1
ATOM 748 C CA . ALA A 1 117 ? -16.434 -41.468 17.757 1.00 34.38 117 ALA A CA 1
ATOM 749 C C . ALA A 1 117 ? -16.830 -42.811 17.111 1.00 34.38 117 ALA A C 1
ATOM 751 O O . ALA A 1 117 ? -15.974 -43.612 16.739 1.00 34.38 117 ALA A O 1
ATOM 752 N N . SER A 1 118 ? -18.142 -43.033 16.976 1.00 38.19 118 SER A N 1
ATOM 753 C CA . SER A 1 118 ? -18.768 -44.144 16.238 1.00 38.19 118 SER A CA 1
ATOM 754 C C . SER A 1 118 ? -18.711 -43.949 14.710 1.00 38.19 118 SER A C 1
ATOM 756 O O . SER A 1 118 ? -18.586 -42.814 14.247 1.00 38.19 118 SER A O 1
ATOM 758 N N . PRO A 1 119 ? -18.834 -45.028 13.908 1.00 42.06 119 PRO A N 1
ATOM 759 C CA . PRO A 1 119 ? -18.637 -44.978 12.462 1.00 42.06 119 PRO A CA 1
ATOM 760 C C . PRO A 1 119 ? -19.877 -44.472 11.708 1.00 42.06 119 PRO A C 1
ATOM 762 O O . PRO A 1 119 ? -21.005 -44.891 11.965 1.00 42.06 119 PRO A O 1
ATOM 765 N N . ALA A 1 120 ? -19.646 -43.594 10.730 1.00 33.50 120 ALA A N 1
ATOM 766 C CA . ALA A 1 120 ? -20.656 -43.087 9.808 1.00 33.50 120 ALA A CA 1
ATOM 767 C C . ALA A 1 120 ? -20.928 -44.076 8.660 1.00 33.50 120 ALA A C 1
ATOM 769 O O . ALA A 1 120 ? -20.007 -44.590 8.022 1.00 33.50 120 ALA A O 1
ATOM 770 N N . ALA A 1 121 ? -22.212 -44.301 8.383 1.00 32.12 121 ALA A N 1
ATOM 771 C CA . ALA A 1 121 ? -22.712 -45.063 7.248 1.00 32.12 121 ALA A CA 1
ATOM 772 C C . ALA A 1 121 ? -22.553 -44.280 5.932 1.00 32.12 121 ALA A C 1
ATOM 774 O O . ALA A 1 121 ? -22.888 -43.099 5.843 1.00 32.12 121 ALA A O 1
ATOM 775 N N . ALA A 1 122 ? -22.069 -44.960 4.893 1.00 33.44 122 ALA A N 1
ATOM 776 C CA . ALA A 1 122 ? -21.942 -44.426 3.544 1.00 33.44 122 ALA A CA 1
ATOM 777 C C . ALA A 1 122 ? -23.292 -44.455 2.805 1.00 33.44 122 ALA A C 1
ATOM 779 O O . ALA A 1 122 ? -23.865 -45.522 2.594 1.00 33.44 122 ALA A O 1
ATOM 780 N N . VAL A 1 123 ? -23.763 -43.293 2.341 1.00 31.58 123 VAL A N 1
ATOM 781 C CA . VAL A 1 123 ? -24.855 -43.175 1.361 1.00 31.58 123 VAL A CA 1
ATOM 782 C C . VAL A 1 123 ? -24.270 -42.640 0.055 1.00 31.58 123 VAL A C 1
ATOM 784 O O . VAL A 1 123 ? -23.742 -41.532 -0.003 1.00 31.58 123 VAL A O 1
ATOM 787 N N . ARG A 1 124 ? -24.349 -43.450 -1.007 1.00 36.84 124 ARG A N 1
ATOM 788 C CA . ARG A 1 124 ? -24.042 -43.052 -2.389 1.00 36.84 124 ARG A CA 1
ATOM 789 C C . ARG A 1 124 ? -25.132 -42.106 -2.903 1.00 36.84 124 ARG A C 1
ATOM 791 O O . ARG A 1 124 ? -26.282 -42.519 -3.011 1.00 36.84 124 ARG A O 1
ATOM 798 N N . ALA A 1 125 ? -24.759 -40.893 -3.304 1.00 32.72 125 ALA A N 1
ATOM 799 C CA . ALA A 1 125 ? -25.601 -40.019 -4.119 1.00 32.72 125 ALA A CA 1
ATOM 800 C C . ALA A 1 125 ? -25.174 -40.105 -5.595 1.00 32.72 125 ALA A C 1
ATOM 802 O O . ALA A 1 125 ? -23.995 -39.961 -5.917 1.00 32.72 125 ALA A O 1
ATOM 803 N N . SER A 1 126 ? -26.140 -40.352 -6.483 1.00 34.34 126 SER A N 1
ATOM 804 C CA . SER A 1 126 ? -25.974 -40.235 -7.940 1.00 34.34 126 SER A CA 1
ATOM 805 C C . SER A 1 126 ? -26.165 -38.775 -8.381 1.00 34.34 126 SER A C 1
ATOM 807 O O . SER A 1 126 ? -26.911 -38.045 -7.725 1.00 34.34 126 SER A O 1
ATOM 809 N N . PRO A 1 127 ? -25.522 -38.320 -9.472 1.00 37.66 127 PRO A N 1
ATOM 810 C CA . PRO A 1 127 ? -25.537 -36.915 -9.855 1.00 37.66 127 PRO A CA 1
ATOM 811 C C . PRO A 1 127 ? -26.846 -36.544 -10.559 1.00 37.66 127 PRO A C 1
ATOM 813 O O . PRO A 1 127 ? -27.155 -37.056 -11.632 1.00 37.66 127 PRO A O 1
ATOM 816 N N . VAL A 1 128 ? -27.586 -35.600 -9.980 1.00 37.09 128 VAL A N 1
ATOM 817 C CA . VAL A 1 128 ? -28.631 -34.848 -10.684 1.00 37.09 128 VAL A CA 1
ATOM 818 C C . VAL A 1 128 ? -27.980 -33.576 -11.222 1.00 37.09 128 VAL A C 1
ATOM 820 O O . VAL A 1 128 ? -27.618 -32.681 -10.459 1.00 37.09 128 VAL A O 1
ATOM 823 N N . SER A 1 129 ? -27.788 -33.498 -12.537 1.00 43.03 129 SER A N 1
ATOM 824 C CA . SER A 1 129 ? -27.400 -32.258 -13.211 1.00 43.03 129 SER A CA 1
ATOM 825 C C . SER A 1 129 ? -28.572 -31.279 -13.164 1.00 43.03 129 SER A C 1
ATOM 827 O O . SER A 1 129 ? -29.640 -31.560 -13.707 1.00 43.03 129 SER A O 1
ATOM 829 N N . THR A 1 130 ? -28.392 -30.138 -12.498 1.00 50.09 130 THR A N 1
ATOM 830 C CA . THR A 1 130 ? -29.436 -29.117 -12.390 1.00 50.09 130 THR A CA 1
ATOM 831 C C . THR A 1 130 ? -29.426 -28.168 -13.603 1.00 50.09 130 THR A C 1
ATOM 833 O O . THR A 1 130 ? -28.351 -27.819 -14.102 1.00 50.09 130 THR A O 1
ATOM 836 N N . PRO A 1 131 ? -30.600 -27.665 -14.040 1.00 47.66 131 PRO A N 1
ATOM 837 C CA . PRO A 1 131 ? -30.751 -26.726 -15.166 1.00 47.66 131 PRO A CA 1
ATOM 838 C C . PRO A 1 131 ? -29.905 -25.443 -15.059 1.00 47.66 131 PRO A C 1
ATOM 840 O O . PRO A 1 131 ? -29.591 -24.795 -16.057 1.00 47.66 131 PRO A O 1
ATOM 843 N N . LEU A 1 132 ? -29.489 -25.080 -13.842 1.00 43.62 132 LEU A N 1
ATOM 844 C CA . LEU A 1 132 ? -28.656 -23.910 -13.565 1.00 43.62 132 LEU A CA 1
ATOM 845 C C . LEU A 1 132 ? -27.235 -24.038 -14.150 1.00 43.62 132 LEU A C 1
ATOM 847 O O . LEU A 1 132 ? -26.636 -23.044 -14.564 1.00 43.62 132 LEU A O 1
ATOM 851 N N . ALA A 1 133 ? -26.697 -25.262 -14.201 1.00 46.69 133 ALA A N 1
ATOM 852 C CA . ALA A 1 133 ? -25.358 -25.523 -14.724 1.00 46.69 133 ALA A CA 1
ATOM 853 C C . ALA A 1 133 ? -25.305 -25.395 -16.256 1.00 46.69 133 ALA A C 1
ATOM 855 O O . ALA A 1 133 ? -24.318 -24.897 -16.800 1.00 46.69 133 ALA A O 1
ATOM 856 N N . GLU A 1 134 ? -26.378 -25.781 -16.951 1.00 47.72 134 GLU A N 1
ATOM 857 C CA . GLU A 1 134 ? -26.500 -25.630 -18.405 1.00 47.72 134 GLU A CA 1
ATOM 858 C C . GLU A 1 134 ? -26.748 -24.171 -18.806 1.00 47.72 134 GLU A C 1
ATOM 860 O O . GLU A 1 134 ? -26.109 -23.680 -19.738 1.00 47.72 134 GLU A O 1
ATOM 865 N N . ALA A 1 135 ? -27.564 -23.435 -18.043 1.00 47.28 135 ALA A N 1
ATOM 866 C CA . ALA A 1 135 ? -27.779 -22.002 -18.255 1.00 47.28 135 ALA A CA 1
ATOM 867 C C . ALA A 1 135 ? -26.486 -21.181 -18.078 1.00 47.28 135 ALA A C 1
ATOM 869 O O . ALA A 1 135 ? -26.182 -20.309 -18.893 1.00 47.28 135 ALA A O 1
ATOM 870 N N . SER A 1 136 ? -25.676 -21.501 -17.062 1.00 50.91 136 SER A N 1
ATOM 871 C CA . SER A 1 136 ? -24.371 -20.860 -16.834 1.00 50.91 136 SER A CA 1
ATOM 872 C C . SER A 1 136 ? -23.380 -21.139 -17.975 1.00 50.91 136 SER A C 1
ATOM 874 O O . SER A 1 136 ? -22.667 -20.242 -18.434 1.00 50.91 136 SER A O 1
ATOM 876 N N . ARG A 1 137 ? -23.392 -22.369 -18.508 1.00 52.75 137 ARG A N 1
ATOM 877 C CA . ARG A 1 137 ? -22.536 -22.782 -19.630 1.00 52.75 137 ARG A CA 1
ATOM 878 C C . ARG A 1 137 ? -22.958 -22.119 -20.951 1.00 52.75 137 ARG A C 1
ATOM 880 O O . ARG A 1 137 ? -22.098 -21.693 -21.718 1.00 52.75 137 ARG A O 1
ATOM 887 N N . ALA A 1 138 ? -24.258 -21.951 -21.197 1.00 49.09 138 ALA A N 1
ATOM 888 C CA . ALA A 1 138 ? -24.769 -21.226 -22.365 1.00 49.09 138 ALA A CA 1
ATOM 889 C C . ALA A 1 138 ? -24.421 -19.724 -22.320 1.00 49.09 138 ALA A C 1
ATOM 891 O O . ALA A 1 138 ? -24.006 -19.148 -23.330 1.00 49.09 138 ALA A O 1
ATOM 892 N N . LEU A 1 139 ? -24.505 -19.099 -21.137 1.00 51.88 139 LEU A N 1
ATOM 893 C CA . LEU A 1 139 ? -24.150 -17.689 -20.951 1.00 51.88 139 LEU A CA 1
ATOM 894 C C . LEU A 1 139 ? -22.650 -17.431 -21.171 1.00 51.88 139 LEU A C 1
ATOM 896 O O . LEU A 1 139 ? -22.275 -16.402 -21.738 1.00 51.88 139 LEU A O 1
ATOM 900 N N . SER A 1 140 ? -21.784 -18.364 -20.751 1.00 51.25 140 SER A N 1
ATOM 901 C CA . SER A 1 140 ? -20.337 -18.227 -20.951 1.00 51.25 140 SER A CA 1
ATOM 902 C C . SER A 1 140 ? -19.960 -18.321 -22.432 1.00 51.25 140 SER A C 1
ATOM 904 O O . SER A 1 140 ? -19.139 -17.535 -22.898 1.00 51.25 140 SER A O 1
ATOM 906 N N . VAL A 1 141 ? -20.596 -19.221 -23.191 1.00 55.47 141 VAL A N 1
ATOM 907 C CA . VAL A 1 141 ? -20.366 -19.375 -24.638 1.00 55.47 141 VAL A CA 1
ATOM 908 C C . VAL A 1 141 ? -20.825 -18.133 -25.410 1.00 55.47 141 VAL A C 1
ATOM 910 O O . VAL A 1 141 ? -20.085 -17.641 -26.261 1.00 55.47 141 VAL A O 1
ATOM 913 N N . ALA A 1 142 ? -21.991 -17.568 -25.083 1.00 46.34 142 ALA A N 1
ATOM 914 C CA . ALA A 1 142 ? -22.495 -16.355 -25.733 1.00 46.34 142 ALA A CA 1
ATOM 915 C C . ALA A 1 142 ? -21.575 -15.137 -25.506 1.00 46.34 142 ALA A C 1
ATOM 917 O O . ALA A 1 142 ? -21.305 -14.368 -26.433 1.00 46.34 142 ALA A O 1
ATOM 918 N N . ARG A 1 143 ? -21.030 -14.992 -24.289 1.00 55.84 143 ARG A N 1
ATOM 919 C CA . ARG A 1 143 ? -20.083 -13.920 -23.940 1.00 55.84 143 ARG A CA 1
ATOM 920 C C . ARG A 1 143 ? -18.762 -14.044 -24.702 1.00 55.84 143 ARG A C 1
ATOM 922 O O . ARG A 1 143 ? -18.238 -13.044 -25.194 1.00 55.84 143 ARG A O 1
ATOM 929 N N . ASP A 1 144 ? -18.261 -15.269 -24.841 1.00 55.31 144 ASP A N 1
ATOM 930 C CA . ASP A 1 144 ? -17.030 -15.574 -25.572 1.00 55.31 144 ASP A CA 1
ATOM 931 C C . ASP A 1 144 ? -17.160 -15.291 -27.076 1.00 55.31 144 ASP A C 1
ATOM 933 O O . ASP A 1 144 ? -16.232 -14.768 -27.697 1.00 55.31 144 ASP A O 1
ATOM 937 N N . VAL A 1 145 ? -18.321 -15.587 -27.669 1.00 57.22 145 VAL A N 1
ATOM 938 C CA . VAL A 1 145 ? -18.604 -15.294 -29.084 1.00 57.22 145 VAL A CA 1
ATOM 939 C C . VAL A 1 145 ? -18.682 -13.782 -29.329 1.00 57.22 145 VAL A C 1
ATOM 941 O O . VAL A 1 145 ? -18.050 -13.289 -30.265 1.00 57.22 145 VAL A O 1
ATOM 944 N N . GLY A 1 146 ? -19.361 -13.027 -28.456 1.00 61.62 146 GLY A N 1
ATOM 945 C CA . GLY A 1 146 ? -19.456 -11.564 -28.563 1.00 61.62 146 GLY A CA 1
ATOM 946 C C . GLY A 1 146 ? -18.102 -10.854 -28.433 1.00 61.62 146 GLY A C 1
ATOM 947 O O . GLY A 1 146 ? -17.782 -9.962 -29.221 1.00 61.62 146 GLY A O 1
ATOM 948 N N . ALA A 1 147 ? -17.255 -11.299 -27.500 1.00 59.88 147 ALA A N 1
ATOM 949 C CA . ALA A 1 147 ? -15.908 -10.751 -27.331 1.00 59.88 147 ALA A CA 1
ATOM 950 C C . ALA A 1 147 ? -15.014 -10.996 -28.563 1.00 59.88 147 ALA A C 1
ATOM 952 O O . ALA A 1 147 ? -14.235 -10.122 -28.953 1.00 59.88 147 ALA A O 1
ATOM 953 N N . ARG A 1 148 ? -15.147 -12.163 -29.210 1.00 54.03 148 ARG A N 1
ATOM 954 C CA . ARG A 1 148 ? -14.379 -12.522 -30.415 1.00 54.03 148 ARG A CA 1
ATOM 955 C C . ARG A 1 148 ? -14.842 -11.754 -31.654 1.00 54.03 148 ARG A C 1
ATOM 957 O O . ARG A 1 148 ? -13.994 -11.313 -32.427 1.00 54.03 148 ARG A O 1
ATOM 964 N N . ALA A 1 149 ? -16.148 -11.530 -31.810 1.00 54.66 149 ALA A N 1
ATOM 965 C CA . ALA A 1 149 ? -16.692 -10.709 -32.893 1.00 54.66 149 ALA A CA 1
ATOM 966 C C . ALA A 1 149 ? -16.198 -9.250 -32.803 1.00 54.66 149 ALA A C 1
ATOM 968 O O . ALA A 1 149 ? -15.686 -8.709 -33.782 1.00 54.66 149 ALA A O 1
ATOM 969 N N . GLY A 1 150 ? -16.224 -8.651 -31.605 1.00 68.25 150 GLY A N 1
ATOM 970 C CA . GLY A 1 150 ? -15.741 -7.281 -31.390 1.00 68.25 150 GLY A CA 1
ATOM 971 C C . GLY A 1 150 ? -14.216 -7.107 -31.482 1.00 68.25 150 GLY A C 1
ATOM 972 O O . GLY A 1 150 ? -13.730 -5.984 -31.633 1.00 68.25 150 GLY A O 1
ATOM 973 N N . ALA A 1 151 ? -13.437 -8.186 -31.367 1.00 55.97 151 ALA A N 1
ATOM 974 C CA . ALA A 1 151 ? -11.992 -8.156 -31.599 1.00 55.97 151 ALA A CA 1
ATOM 975 C C . ALA A 1 151 ? -11.657 -8.185 -33.100 1.00 55.97 151 ALA A C 1
ATOM 977 O O . ALA A 1 151 ? -10.764 -7.461 -33.535 1.00 55.97 151 ALA A O 1
ATOM 978 N N . LEU A 1 152 ? -12.393 -8.977 -33.889 1.00 51.84 152 LEU A N 1
ATOM 979 C CA . LEU A 1 152 ? -12.225 -9.047 -35.343 1.00 51.84 152 LEU A CA 1
ATOM 980 C C . LEU A 1 152 ? -12.621 -7.733 -36.024 1.00 51.84 152 LEU A C 1
ATOM 982 O O . LEU A 1 152 ? -11.869 -7.242 -36.860 1.00 51.84 152 LEU A O 1
ATOM 986 N N . ASP A 1 153 ? -13.733 -7.123 -35.613 1.00 65.81 153 ASP A N 1
ATOM 987 C CA . ASP A 1 153 ? -14.208 -5.850 -36.170 1.00 65.81 153 ASP A CA 1
ATOM 988 C C . ASP A 1 153 ? -13.200 -4.699 -35.980 1.00 65.81 153 ASP A C 1
ATOM 990 O O . ASP A 1 153 ? -12.874 -3.961 -36.913 1.00 65.81 153 ASP A O 1
ATOM 994 N N . ARG A 1 154 ? -12.580 -4.614 -34.795 1.00 65.75 154 ARG A N 1
ATOM 995 C CA . ARG A 1 154 ? -11.511 -3.638 -34.514 1.00 65.75 154 ARG A CA 1
ATOM 996 C C . ARG A 1 154 ? -10.255 -3.873 -35.350 1.00 65.75 154 ARG A C 1
ATOM 998 O O . ARG A 1 154 ? -9.596 -2.914 -35.746 1.00 65.75 154 ARG A O 1
ATOM 1005 N N . LEU A 1 155 ? -9.933 -5.134 -35.630 1.00 58.38 155 LEU A N 1
ATOM 1006 C CA . LEU A 1 155 ? -8.772 -5.513 -36.432 1.00 58.38 155 LEU A CA 1
ATOM 1007 C C . LEU A 1 155 ? -8.993 -5.172 -37.914 1.00 58.38 155 LEU A C 1
ATOM 1009 O O . LEU A 1 155 ? -8.106 -4.603 -38.548 1.00 58.38 155 LEU A O 1
ATOM 1013 N N . PHE A 1 156 ? -10.201 -5.413 -38.435 1.00 57.97 156 PHE A N 1
ATOM 1014 C CA . PHE A 1 156 ? -10.597 -5.009 -39.788 1.00 57.97 156 PHE A CA 1
ATOM 1015 C C . PHE A 1 156 ? -10.689 -3.487 -39.943 1.00 57.97 156 PHE A C 1
ATOM 1017 O O . PHE A 1 156 ? -10.186 -2.944 -40.926 1.00 57.97 156 PHE A O 1
ATOM 1024 N N . THR A 1 157 ? -11.249 -2.783 -38.960 1.00 67.56 157 THR A N 1
ATOM 1025 C CA . THR A 1 157 ? -11.326 -1.313 -38.964 1.00 67.56 157 THR A CA 1
ATOM 1026 C C . THR A 1 157 ? -9.933 -0.678 -38.909 1.00 67.56 157 THR A C 1
ATOM 1028 O O . THR A 1 157 ? -9.641 0.256 -39.656 1.00 67.56 157 THR A O 1
ATOM 1031 N N . GLY A 1 158 ? -9.030 -1.220 -38.082 1.00 64.75 158 GLY A N 1
ATOM 1032 C CA . GLY A 1 158 ? -7.632 -0.785 -38.027 1.00 64.75 158 GLY A CA 1
ATOM 1033 C C . GLY A 1 158 ? -6.884 -1.017 -39.343 1.00 64.75 158 GLY A C 1
ATOM 1034 O O . GLY A 1 158 ? -6.185 -0.121 -39.813 1.00 64.75 158 GLY A O 1
ATOM 1035 N N . ALA A 1 159 ? -7.080 -2.179 -39.975 1.00 58.72 159 ALA A N 1
ATOM 1036 C CA . ALA A 1 159 ? -6.474 -2.499 -41.267 1.00 58.72 159 ALA A CA 1
ATOM 1037 C C . ALA A 1 159 ? -6.990 -1.594 -42.401 1.00 58.72 159 ALA A C 1
ATOM 1039 O O . ALA A 1 159 ? -6.194 -1.117 -43.205 1.00 58.72 159 ALA A O 1
ATOM 1040 N N . ARG A 1 160 ? -8.296 -1.289 -42.445 1.00 66.44 160 ARG A N 1
ATOM 1041 C CA . ARG A 1 160 ? -8.874 -0.379 -43.454 1.00 66.44 160 ARG A CA 1
ATOM 1042 C C . ARG A 1 160 ? -8.348 1.048 -43.314 1.00 66.44 160 ARG A C 1
ATOM 1044 O O . ARG A 1 160 ? -7.976 1.646 -44.321 1.00 66.44 160 ARG A O 1
ATOM 1051 N N . ARG A 1 161 ? -8.219 1.553 -42.079 1.00 64.31 161 ARG A N 1
ATOM 1052 C CA . ARG A 1 161 ? -7.603 2.865 -41.810 1.00 64.31 161 ARG A CA 1
ATOM 1053 C C . ARG A 1 161 ? -6.133 2.915 -42.211 1.00 64.31 161 ARG A C 1
ATOM 1055 O O . ARG A 1 161 ? -5.707 3.900 -42.802 1.00 64.31 161 ARG A O 1
ATOM 1062 N N . ALA A 1 162 ? -5.370 1.858 -41.934 1.00 55.25 162 ALA A N 1
ATOM 1063 C CA . ALA A 1 162 ? -3.963 1.777 -42.328 1.00 55.25 162 ALA A CA 1
ATOM 1064 C C . ALA A 1 162 ? -3.767 1.743 -43.857 1.00 55.25 162 ALA A C 1
ATOM 1066 O O . ALA A 1 162 ? -2.719 2.152 -44.345 1.00 55.25 162 ALA A O 1
ATOM 1067 N N . LEU A 1 163 ? -4.778 1.289 -44.606 1.00 62.97 163 LEU A N 1
ATOM 1068 C CA . LEU A 1 163 ? -4.771 1.214 -46.070 1.00 62.97 163 LEU A CA 1
ATOM 1069 C C . LEU A 1 163 ? -5.442 2.419 -46.758 1.00 62.97 163 LEU A C 1
ATOM 1071 O O . LEU A 1 163 ? -5.596 2.406 -47.975 1.00 62.97 163 LEU A O 1
ATOM 1075 N N . GLY A 1 164 ? -5.855 3.450 -46.009 1.00 60.12 164 GLY A N 1
ATOM 1076 C CA . GLY A 1 164 ? -6.474 4.657 -46.573 1.00 60.12 164 GLY A CA 1
ATOM 1077 C C . GLY A 1 164 ? -7.846 4.432 -47.221 1.00 60.12 164 GLY A C 1
ATOM 1078 O O . GLY A 1 164 ? -8.290 5.256 -48.017 1.00 60.12 164 GLY A O 1
ATOM 1079 N N . LEU A 1 165 ? -8.523 3.324 -46.902 1.00 71.62 165 LEU A N 1
ATOM 1080 C CA . LEU A 1 165 ? -9.856 3.019 -47.422 1.00 71.62 165 LEU A CA 1
ATOM 1081 C C . LEU A 1 165 ? -10.899 3.796 -46.610 1.00 71.62 165 LEU A C 1
ATOM 1083 O O . LEU A 1 165 ? -10.994 3.610 -45.397 1.00 71.62 165 LEU A O 1
ATOM 1087 N N . THR A 1 166 ? -11.670 4.665 -47.266 1.00 56.75 166 THR A N 1
ATOM 1088 C CA . THR A 1 166 ? -12.700 5.484 -46.614 1.00 56.75 166 THR A CA 1
ATOM 1089 C C . THR A 1 166 ? -13.929 4.662 -46.210 1.00 56.75 166 THR A C 1
ATOM 1091 O O . THR A 1 166 ? -14.265 3.641 -46.818 1.00 56.75 166 THR A O 1
ATOM 1094 N N . ASP A 1 167 ? -14.576 5.103 -45.130 1.00 47.62 167 ASP A N 1
ATOM 1095 C CA . ASP A 1 167 ? -15.691 4.418 -44.480 1.00 47.62 167 ASP A CA 1
ATOM 1096 C C . ASP A 1 167 ? -16.981 4.493 -45.322 1.00 47.62 167 ASP A C 1
ATOM 1098 O O . ASP A 1 167 ? -17.461 5.575 -45.653 1.00 47.62 167 ASP A O 1
ATOM 1102 N N . ALA A 1 168 ? -17.589 3.337 -45.604 1.00 38.69 168 ALA A N 1
ATOM 1103 C CA . ALA A 1 168 ? -19.018 3.227 -45.903 1.00 38.69 168 ALA A CA 1
ATOM 1104 C C . ALA A 1 168 ? -19.686 2.491 -44.724 1.00 38.69 168 ALA A C 1
ATOM 1106 O O . ALA A 1 168 ? -19.160 1.454 -44.301 1.00 38.69 168 ALA A O 1
ATOM 1107 N N . PRO A 1 169 ? -20.798 2.994 -44.158 1.00 41.00 169 PRO A N 1
ATOM 1108 C CA . PRO A 1 169 ? -21.354 2.462 -42.918 1.00 41.00 169 PRO A CA 1
ATOM 1109 C C . PRO A 1 169 ? -22.097 1.140 -43.158 1.00 41.00 169 PRO A C 1
ATOM 1111 O O . PRO A 1 169 ? -23.049 1.087 -43.933 1.00 41.00 169 PRO A O 1
ATOM 1114 N N . SER A 1 170 ? -21.723 0.071 -42.449 1.00 43.31 170 SER A N 1
ATOM 1115 C CA . SER A 1 170 ? -22.551 -1.137 -42.340 1.00 43.31 170 SER A CA 1
ATOM 1116 C C . SER A 1 170 ? -23.448 -1.043 -41.102 1.00 43.31 170 SER A C 1
ATOM 1118 O O . SER A 1 170 ? -23.090 -1.507 -40.020 1.00 43.31 170 SER A O 1
ATOM 1120 N N . ALA A 1 171 ? -24.625 -0.441 -41.254 1.00 41.72 171 ALA A N 1
ATOM 1121 C CA . ALA A 1 171 ? -25.610 -0.238 -40.188 1.00 41.72 171 ALA A CA 1
ATOM 1122 C C . ALA A 1 171 ? -26.451 -1.492 -39.832 1.00 41.72 171 ALA A C 1
ATOM 1124 O O . ALA A 1 171 ? -27.613 -1.359 -39.476 1.00 41.72 171 ALA A O 1
ATOM 1125 N N . ALA A 1 172 ? -25.918 -2.716 -39.936 1.00 40.62 172 ALA A N 1
ATOM 1126 C CA . ALA A 1 172 ? -26.760 -3.925 -39.865 1.00 40.62 172 ALA A CA 1
ATOM 1127 C C . ALA A 1 172 ? -26.338 -5.013 -38.857 1.00 40.62 172 ALA A C 1
ATOM 1129 O O . ALA A 1 172 ? -26.951 -6.075 -38.844 1.00 40.62 172 ALA A O 1
ATOM 1130 N N . VAL A 1 173 ? -25.331 -4.799 -37.999 1.00 40.56 173 VAL A N 1
ATOM 1131 C CA . VAL A 1 173 ? -24.853 -5.874 -37.089 1.00 40.56 173 VAL A CA 1
ATOM 1132 C C . VAL A 1 173 ? -24.841 -5.483 -35.603 1.00 40.56 173 VAL A C 1
ATOM 1134 O O . VAL A 1 173 ? -24.789 -6.355 -34.739 1.00 40.56 173 VAL A O 1
ATOM 1137 N N . THR A 1 174 ? -24.977 -4.201 -35.260 1.00 44.31 174 THR A N 1
ATOM 1138 C CA . THR A 1 174 ? -24.835 -3.729 -33.869 1.00 44.31 174 THR A CA 1
ATOM 1139 C C . THR A 1 174 ? -26.111 -3.752 -33.019 1.00 44.31 174 THR A C 1
ATOM 1141 O O . THR A 1 174 ? -25.989 -3.873 -31.802 1.00 44.31 174 THR A O 1
ATOM 1144 N N . ASP A 1 175 ? -27.316 -3.745 -33.601 1.00 41.97 175 ASP A N 1
ATOM 1145 C CA . ASP A 1 175 ? -28.556 -3.595 -32.807 1.00 41.97 175 ASP A CA 1
ATOM 1146 C C . ASP A 1 175 ? -29.216 -4.912 -32.358 1.00 41.97 175 ASP A C 1
ATOM 1148 O O . ASP A 1 175 ? -29.960 -4.934 -31.378 1.00 41.97 175 ASP A O 1
ATOM 1152 N N . ALA A 1 176 ? -28.894 -6.053 -32.975 1.00 36.16 176 ALA A N 1
ATOM 1153 C CA . ALA A 1 176 ? -29.478 -7.342 -32.579 1.00 36.16 176 ALA A CA 1
ATOM 1154 C C . ALA A 1 176 ? -28.808 -7.975 -31.337 1.00 36.16 176 ALA A C 1
ATOM 1156 O O . ALA A 1 176 ? -29.408 -8.810 -30.660 1.00 36.16 176 ALA A O 1
ATOM 1157 N N . ALA A 1 177 ? -27.574 -7.578 -31.003 1.00 42.88 177 ALA A N 1
ATOM 1158 C CA . ALA A 1 177 ? -26.782 -8.221 -29.948 1.00 42.88 177 ALA A CA 1
ATOM 1159 C C . ALA A 1 177 ? -27.060 -7.687 -28.527 1.00 42.88 177 ALA A C 1
ATOM 1161 O O . ALA A 1 177 ? -26.728 -8.358 -27.549 1.00 42.88 177 ALA A O 1
ATOM 1162 N N . ALA A 1 178 ? -27.680 -6.509 -28.392 1.00 46.88 178 ALA A N 1
ATOM 1163 C CA . ALA A 1 178 ? -27.932 -5.875 -27.094 1.00 46.88 178 ALA A CA 1
ATOM 1164 C C . ALA A 1 178 ? -29.345 -6.135 -26.532 1.00 46.88 178 ALA A C 1
ATOM 1166 O O . ALA A 1 178 ? -29.542 -6.072 -25.319 1.00 46.88 178 ALA A O 1
ATOM 1167 N N . PHE A 1 179 ? -30.324 -6.459 -27.384 1.00 40.91 179 PHE A N 1
ATOM 1168 C CA . PHE A 1 179 ? -31.737 -6.507 -26.982 1.00 40.91 179 PHE A CA 1
ATOM 1169 C C . PHE A 1 179 ? -32.165 -7.853 -26.362 1.00 40.91 179 PHE A C 1
ATOM 1171 O O . PHE A 1 179 ? -33.007 -7.902 -25.467 1.00 40.91 179 PHE A O 1
ATOM 1178 N N . VAL A 1 180 ? -31.544 -8.958 -26.781 1.00 38.88 180 VAL A N 1
ATOM 1179 C CA . VAL A 1 180 ? -31.928 -10.322 -26.364 1.00 38.88 180 VAL A CA 1
ATOM 1180 C C . VAL A 1 180 ? -31.540 -10.663 -24.908 1.00 38.88 180 VAL A C 1
ATOM 1182 O O . VAL A 1 180 ? -32.367 -11.247 -24.203 1.00 38.88 180 VAL A O 1
ATOM 1185 N N . PRO A 1 181 ? -30.356 -10.279 -24.381 1.00 45.31 181 PRO A N 1
ATOM 1186 C CA . PRO A 1 181 ? -29.991 -10.584 -22.992 1.00 45.31 181 PRO A CA 1
ATOM 1187 C C . PRO A 1 181 ? -30.782 -9.766 -21.960 1.00 45.31 181 PRO A C 1
ATOM 1189 O O . PRO A 1 181 ? -31.055 -10.257 -20.866 1.00 45.31 181 PRO A O 1
ATOM 1192 N N . ALA A 1 182 ? -31.162 -8.530 -22.306 1.00 42.75 182 ALA A N 1
ATOM 1193 C CA . ALA A 1 182 ? -31.893 -7.634 -21.413 1.00 42.75 182 ALA A CA 1
ATOM 1194 C C . ALA A 1 182 ? -33.337 -8.113 -21.186 1.00 42.75 182 ALA A C 1
ATOM 1196 O O . ALA A 1 182 ? -33.790 -8.172 -20.045 1.00 42.75 182 ALA A O 1
ATOM 1197 N N . LEU A 1 183 ? -34.021 -8.558 -22.248 1.00 38.53 183 LEU A N 1
ATOM 1198 C CA . LEU A 1 183 ? -35.389 -9.077 -22.162 1.00 38.53 183 LEU A CA 1
ATOM 1199 C C . LEU A 1 183 ? -35.457 -10.406 -21.384 1.00 38.53 183 LEU A C 1
ATOM 1201 O O . LEU A 1 183 ? -36.364 -10.614 -20.578 1.00 38.53 183 LEU A O 1
ATOM 1205 N N . ALA A 1 184 ? -34.460 -11.282 -21.558 1.00 41.81 184 ALA A N 1
ATOM 1206 C CA . ALA A 1 184 ? -34.375 -12.556 -20.841 1.00 41.81 184 ALA A CA 1
ATOM 1207 C C . ALA A 1 184 ? -34.153 -12.375 -19.325 1.00 41.81 184 ALA A C 1
ATOM 1209 O O . ALA A 1 184 ? -34.670 -13.156 -18.524 1.00 41.81 184 ALA A O 1
ATOM 1210 N N . HIS A 1 185 ? -33.428 -11.328 -18.913 1.00 48.28 185 HIS A N 1
ATOM 1211 C CA . HIS A 1 185 ? -33.178 -11.040 -17.499 1.00 48.28 185 HIS A CA 1
ATOM 1212 C C . HIS A 1 185 ? -34.417 -10.469 -16.788 1.00 48.28 185 HIS A C 1
ATOM 1214 O O . HIS A 1 185 ? -34.683 -10.817 -15.636 1.00 48.28 185 HIS A O 1
ATOM 1220 N N . SER A 1 186 ? -35.211 -9.645 -17.480 1.00 41.59 186 SER A N 1
ATOM 1221 C CA . SER A 1 186 ? -36.441 -9.040 -16.944 1.00 41.59 186 SER A CA 1
ATOM 1222 C C . SER A 1 186 ? -37.587 -10.045 -16.779 1.00 41.59 186 SER A C 1
ATOM 1224 O O . SER A 1 186 ? -38.332 -9.976 -15.805 1.00 41.59 186 SER A O 1
ATOM 1226 N N . VAL A 1 187 ? -37.712 -11.020 -17.686 1.00 43.25 187 VAL A N 1
ATOM 1227 C CA . VAL A 1 187 ? -38.763 -12.054 -17.607 1.00 43.25 187 VAL A CA 1
ATOM 1228 C C . VAL A 1 187 ? -38.455 -13.093 -16.520 1.00 43.25 187 VAL A C 1
ATOM 1230 O O . VAL A 1 187 ? -39.358 -13.523 -15.805 1.00 43.25 187 VAL A O 1
ATOM 1233 N N . ALA A 1 188 ? -37.179 -13.444 -16.318 1.00 42.72 188 ALA A N 1
ATOM 1234 C CA . ALA A 1 188 ? -36.769 -14.388 -15.274 1.00 42.72 188 ALA A CA 1
ATOM 1235 C C . ALA A 1 188 ? -36.906 -13.821 -13.847 1.00 42.72 188 ALA A C 1
ATOM 1237 O O . ALA A 1 188 ? -37.188 -14.563 -12.909 1.00 42.72 188 ALA 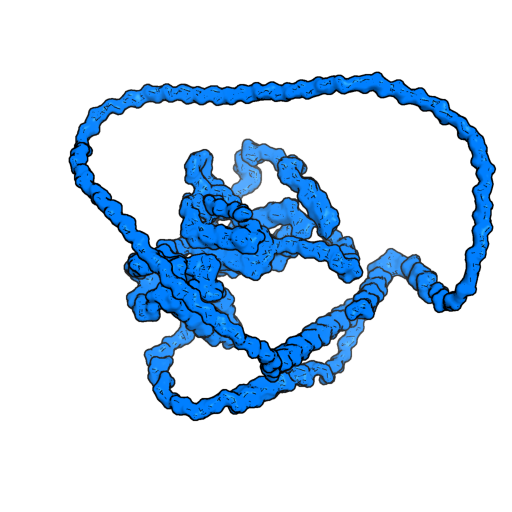A O 1
ATOM 1238 N N . SER A 1 189 ? -36.740 -12.506 -13.676 1.00 46.22 189 SER A N 1
ATOM 1239 C CA . SER A 1 189 ? -36.857 -11.836 -12.372 1.00 46.22 189 SER A CA 1
ATOM 1240 C C . SER A 1 189 ? -38.309 -11.547 -11.969 1.00 46.22 189 SER A C 1
ATOM 1242 O O . SER A 1 189 ? -38.619 -11.551 -10.779 1.00 46.22 189 SER A O 1
ATOM 1244 N N . ALA A 1 190 ? -39.224 -11.397 -12.933 1.00 38.75 190 ALA A N 1
ATOM 1245 C CA . ALA A 1 190 ? -40.656 -11.232 -12.668 1.00 38.75 190 ALA A CA 1
ATOM 1246 C C . ALA A 1 190 ? -41.367 -12.540 -12.255 1.00 38.75 190 ALA A C 1
ATOM 1248 O O . ALA A 1 190 ? -42.391 -12.493 -11.577 1.00 38.75 190 ALA A O 1
ATOM 1249 N N . ALA A 1 191 ? -40.825 -13.705 -12.624 1.00 38.41 191 ALA A N 1
ATOM 1250 C CA . ALA A 1 191 ? -41.438 -15.008 -12.351 1.00 38.41 191 ALA A CA 1
ATOM 1251 C C . ALA A 1 191 ? -41.074 -15.618 -10.978 1.00 38.41 191 ALA A C 1
ATOM 1253 O O . ALA A 1 191 ? -41.655 -16.631 -10.596 1.00 38.41 191 ALA A O 1
ATOM 1254 N N . ALA A 1 192 ? -40.130 -15.028 -10.231 1.00 41.66 192 ALA A N 1
ATOM 1255 C CA . ALA A 1 192 ? -39.526 -15.658 -9.048 1.00 41.66 192 ALA A CA 1
ATOM 1256 C C . ALA A 1 192 ? -39.856 -14.994 -7.693 1.00 41.66 192 ALA A C 1
ATOM 1258 O O . ALA A 1 192 ? -39.328 -15.427 -6.670 1.00 41.66 192 ALA A O 1
ATOM 1259 N N . ALA A 1 193 ? -40.704 -13.962 -7.643 1.00 38.59 193 ALA A N 1
ATOM 1260 C CA . ALA A 1 193 ? -41.003 -13.256 -6.393 1.00 38.59 193 ALA A CA 1
ATOM 1261 C C . ALA A 1 193 ? -42.291 -13.778 -5.714 1.00 38.59 193 ALA A C 1
ATOM 1263 O O . ALA A 1 193 ? -43.384 -13.575 -6.250 1.00 38.59 193 ALA A O 1
ATOM 1264 N N . PRO A 1 194 ? -42.216 -14.401 -4.520 1.00 37.62 194 PRO A N 1
ATOM 1265 C CA . PRO A 1 194 ? -43.401 -14.688 -3.720 1.00 37.62 194 PRO A CA 1
ATOM 1266 C C . PRO A 1 194 ? -43.948 -13.404 -3.073 1.00 37.62 194 PRO A C 1
ATOM 1268 O O . PRO A 1 194 ? -43.216 -12.611 -2.482 1.00 37.62 194 PRO A O 1
ATOM 1271 N N . ARG A 1 195 ? -45.268 -13.208 -3.175 1.00 42.72 195 ARG A N 1
ATOM 1272 C CA . ARG A 1 195 ? -46.021 -12.151 -2.483 1.00 42.72 195 ARG A CA 1
ATOM 1273 C C . ARG A 1 195 ? -46.118 -12.471 -0.986 1.00 42.72 195 ARG A C 1
ATOM 1275 O O . ARG A 1 195 ? -46.874 -13.365 -0.622 1.00 42.72 195 ARG A O 1
ATOM 1282 N N . ALA A 1 196 ? -45.446 -11.701 -0.129 1.00 33.19 196 ALA A N 1
ATOM 1283 C CA . ALA A 1 196 ? -45.796 -11.594 1.290 1.00 33.19 196 ALA A CA 1
ATOM 1284 C C . ALA A 1 196 ? -45.376 -10.232 1.887 1.00 33.19 196 ALA A C 1
ATOM 1286 O O . ALA A 1 196 ? -44.200 -9.891 1.942 1.00 33.19 196 ALA A O 1
ATOM 1287 N N . THR A 1 197 ? -46.401 -9.461 2.263 1.00 34.69 197 THR A N 1
ATOM 1288 C CA . THR A 1 197 ? -46.523 -8.430 3.320 1.00 34.69 197 THR A CA 1
ATOM 1289 C C . THR A 1 197 ? -45.270 -7.730 3.874 1.00 34.69 197 THR A C 1
ATOM 1291 O O . THR A 1 197 ? -44.482 -8.315 4.611 1.00 34.69 197 THR A O 1
ATOM 1294 N N . VAL A 1 198 ? -45.200 -6.413 3.640 1.00 35.34 198 VAL A N 1
ATOM 1295 C CA . VAL A 1 198 ? -44.253 -5.454 4.236 1.00 35.34 198 VAL A CA 1
ATOM 1296 C C . VAL A 1 198 ? -44.940 -4.693 5.379 1.00 35.34 198 VAL A C 1
ATOM 1298 O O . VAL A 1 198 ? -45.940 -4.021 5.128 1.00 35.34 198 VAL A O 1
ATOM 1301 N N . PRO A 1 199 ? -44.375 -4.714 6.600 1.00 36.16 199 PRO A N 1
ATOM 1302 C CA . PRO A 1 199 ? -44.275 -3.481 7.375 1.00 36.16 199 PRO A CA 1
ATOM 1303 C C . PRO A 1 199 ? -42.896 -3.396 8.050 1.00 36.16 199 PRO A C 1
ATOM 1305 O O . PRO A 1 199 ? -42.722 -3.776 9.200 1.00 36.16 199 PRO A O 1
ATOM 1308 N N . ALA A 1 200 ? -41.892 -2.912 7.317 1.00 35.78 200 ALA A N 1
ATOM 1309 C CA . ALA A 1 200 ? -40.578 -2.566 7.883 1.00 35.78 200 ALA A CA 1
ATOM 1310 C C . ALA A 1 200 ? -39.950 -1.317 7.232 1.00 35.78 200 ALA A C 1
ATOM 1312 O O . ALA A 1 200 ? -38.805 -0.972 7.505 1.00 35.78 200 ALA A O 1
ATOM 1313 N N . LEU A 1 201 ? -40.693 -0.612 6.370 1.00 34.88 201 LEU A N 1
ATOM 1314 C CA . LEU A 1 201 ? -40.155 0.488 5.562 1.00 34.88 201 LEU A CA 1
ATOM 1315 C C . LEU A 1 201 ? -40.200 1.862 6.263 1.00 34.88 201 LEU A C 1
ATOM 1317 O O . LEU A 1 201 ? -39.670 2.835 5.737 1.00 34.88 201 LEU A O 1
ATOM 1321 N N . SER A 1 202 ? -40.809 1.962 7.447 1.00 32.62 202 SER A N 1
ATOM 1322 C CA . SER A 1 202 ? -41.038 3.250 8.122 1.00 32.62 202 SER A CA 1
ATOM 1323 C C . SER A 1 202 ? -39.891 3.712 9.032 1.00 32.62 202 SER A C 1
ATOM 1325 O O . SER A 1 202 ? -39.906 4.856 9.468 1.00 32.62 202 SER A O 1
ATOM 1327 N N . LEU A 1 203 ? -38.875 2.878 9.290 1.00 39.38 203 LEU A N 1
ATOM 1328 C CA . LEU A 1 203 ? -37.744 3.223 10.171 1.00 39.38 203 LEU A CA 1
ATOM 1329 C C . LEU A 1 203 ? -36.499 3.763 9.438 1.00 39.38 203 LEU A C 1
ATOM 1331 O O . LEU A 1 203 ? -35.547 4.173 10.090 1.00 39.38 203 LEU A O 1
ATOM 1335 N N . ALA A 1 204 ? -36.503 3.824 8.101 1.00 38.62 204 ALA A N 1
ATOM 1336 C CA . ALA A 1 204 ? -35.332 4.231 7.308 1.00 38.62 204 ALA A CA 1
ATOM 1337 C C . ALA A 1 204 ? -35.385 5.669 6.745 1.00 38.62 204 ALA A C 1
ATOM 1339 O O . ALA A 1 204 ? -34.463 6.083 6.048 1.00 38.62 204 ALA A O 1
ATOM 1340 N N . LEU A 1 205 ? -36.445 6.442 7.016 1.00 36.62 205 LEU A N 1
ATOM 1341 C CA . LEU A 1 205 ? -36.659 7.769 6.405 1.00 36.62 205 LEU A CA 1
ATOM 1342 C C . LEU A 1 205 ? -36.449 8.959 7.359 1.00 36.62 205 LEU A C 1
ATOM 1344 O O . LEU A 1 205 ? -36.613 10.108 6.957 1.00 36.62 205 LEU A O 1
ATOM 1348 N N . GLY A 1 206 ? -36.049 8.712 8.605 1.00 32.16 206 GLY A N 1
ATOM 1349 C CA . GLY A 1 206 ? -35.890 9.741 9.635 1.00 32.16 206 GLY A CA 1
ATOM 1350 C C . GLY A 1 206 ? -34.478 10.315 9.773 1.00 32.16 206 GLY A C 1
ATOM 1351 O O . GLY A 1 206 ? -34.012 10.402 10.896 1.00 32.16 206 GLY A O 1
ATOM 1352 N N . SER A 1 207 ? -33.775 10.632 8.679 1.00 38.16 207 SER A N 1
ATOM 1353 C CA . SER A 1 207 ? -32.607 11.546 8.641 1.00 38.16 207 SER A CA 1
ATOM 1354 C C . SER A 1 207 ? -31.995 11.527 7.234 1.00 38.16 207 SER A C 1
ATOM 1356 O O . SER A 1 207 ? -30.973 10.894 6.976 1.00 38.16 207 SER A O 1
ATOM 1358 N N . LEU A 1 208 ? -32.643 12.189 6.275 1.00 35.84 208 LEU A N 1
ATOM 1359 C CA . LEU A 1 208 ? -32.007 12.499 4.993 1.00 35.84 208 LEU A CA 1
ATOM 1360 C C . LEU A 1 208 ? -31.276 13.835 5.129 1.00 35.84 208 LEU A C 1
ATOM 1362 O O . LEU A 1 208 ? -31.720 14.865 4.626 1.00 35.84 208 LEU A O 1
ATOM 1366 N N . GLY A 1 209 ? -30.136 13.809 5.825 1.00 37.03 209 GLY A N 1
ATOM 1367 C CA . GLY A 1 209 ? -29.067 14.752 5.511 1.00 37.03 209 GLY A CA 1
ATOM 1368 C C . GLY A 1 209 ? -28.732 14.606 4.024 1.00 37.03 209 GLY A C 1
ATOM 1369 O O . GLY A 1 209 ? -28.728 13.490 3.500 1.00 37.03 209 GLY A O 1
ATOM 1370 N N . GLY A 1 210 ? -28.538 15.725 3.322 1.00 35.22 210 GLY A N 1
ATOM 1371 C CA . GLY A 1 210 ? -28.193 15.716 1.898 1.00 35.22 210 GLY A CA 1
ATOM 1372 C C . GLY A 1 210 ? -26.990 14.807 1.596 1.00 35.22 210 GLY A C 1
ATOM 1373 O O . GLY A 1 210 ? -26.238 14.462 2.511 1.00 35.22 210 GLY A O 1
ATOM 1374 N N . PRO A 1 211 ? -26.795 14.396 0.328 1.00 37.91 211 PRO A N 1
ATOM 1375 C CA . PRO A 1 211 ? -25.677 13.532 -0.031 1.00 37.91 211 PRO A CA 1
ATOM 1376 C C . PRO A 1 211 ? -24.368 14.145 0.498 1.00 37.91 211 PRO A C 1
ATOM 1378 O O . PRO A 1 211 ? -24.129 15.333 0.258 1.00 37.91 211 PRO A O 1
ATOM 1381 N N . PRO A 1 212 ? -23.546 13.385 1.248 1.00 44.12 212 PRO A N 1
ATOM 1382 C CA . PRO A 1 212 ? -22.297 13.906 1.783 1.00 44.12 212 PRO A CA 1
ATOM 1383 C C . PRO A 1 212 ? -21.438 14.444 0.637 1.00 44.12 212 PRO A C 1
ATOM 1385 O O . PRO A 1 212 ? -21.384 13.857 -0.446 1.00 44.12 212 PRO A O 1
ATOM 1388 N N . SER A 1 213 ? -20.794 15.589 0.872 1.00 35.09 213 SER A N 1
ATOM 1389 C CA . SER A 1 213 ? -19.866 16.206 -0.078 1.00 35.09 213 SER A CA 1
ATOM 1390 C C . SER A 1 213 ? -18.828 15.180 -0.555 1.00 35.09 213 SER A C 1
ATOM 1392 O O . SER A 1 213 ? -18.261 14.442 0.246 1.00 35.09 213 SER A O 1
ATOM 1394 N N . VAL A 1 214 ? -18.631 15.109 -1.876 1.00 41.28 214 VAL A N 1
ATOM 1395 C CA . VAL A 1 214 ? -18.125 13.915 -2.588 1.00 41.28 214 VAL A CA 1
ATOM 1396 C C . VAL A 1 214 ? -16.618 13.936 -2.879 1.00 41.28 214 VAL A C 1
ATOM 1398 O O . VAL A 1 214 ? -16.097 13.062 -3.572 1.00 41.28 214 VAL A O 1
ATOM 1401 N N . ALA A 1 215 ? -15.890 14.926 -2.369 1.00 37.91 215 ALA A N 1
ATOM 1402 C CA . ALA A 1 215 ? -14.442 14.798 -2.249 1.00 37.91 215 ALA A CA 1
ATOM 1403 C C . ALA A 1 215 ? -14.154 14.036 -0.947 1.00 37.91 215 ALA A C 1
ATOM 1405 O O . ALA A 1 215 ? -14.849 1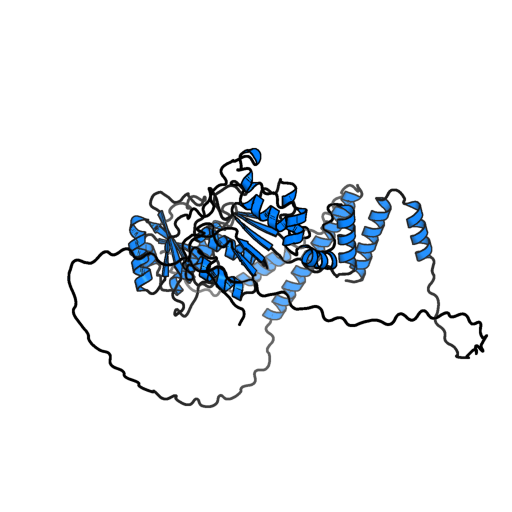4.303 0.036 1.00 37.91 215 ALA A O 1
ATOM 1406 N N . PRO A 1 216 ? -13.153 13.132 -0.876 1.00 46.44 216 PRO A N 1
ATOM 1407 C CA . PRO A 1 216 ? -12.575 12.798 0.418 1.00 46.44 216 PRO A CA 1
ATOM 1408 C C . PRO A 1 216 ? -12.116 14.129 1.008 1.00 46.44 216 PRO A C 1
ATOM 1410 O O . PRO A 1 216 ? -11.138 14.717 0.544 1.00 46.44 216 PRO A O 1
ATOM 1413 N N . ALA A 1 217 ? -12.919 14.683 1.917 1.00 45.72 217 ALA A N 1
ATOM 1414 C CA . ALA A 1 217 ? -12.588 15.934 2.557 1.00 45.72 217 ALA A CA 1
ATOM 1415 C C . ALA A 1 217 ? -11.211 15.726 3.183 1.00 45.72 217 ALA A C 1
ATOM 1417 O O . ALA A 1 217 ? -10.964 14.675 3.786 1.00 45.72 217 ALA A O 1
ATOM 1418 N N . ALA A 1 218 ? -10.316 16.705 3.021 1.00 54.34 218 ALA A N 1
ATOM 1419 C CA . ALA A 1 218 ? -9.155 16.771 3.893 1.00 54.34 218 ALA A CA 1
ATOM 1420 C C . ALA A 1 218 ? -9.665 16.541 5.325 1.00 54.34 218 ALA A C 1
ATOM 1422 O O . ALA A 1 218 ? -10.738 17.077 5.639 1.00 54.34 218 ALA A O 1
ATOM 1423 N N . PRO A 1 219 ? -8.997 15.691 6.128 1.00 57.47 219 PRO A N 1
ATOM 1424 C CA . PRO A 1 219 ? -9.485 15.333 7.451 1.00 57.47 219 PRO A CA 1
ATOM 1425 C C . PRO A 1 219 ? -9.915 16.614 8.156 1.00 57.47 219 PRO A C 1
ATOM 1427 O O . PRO A 1 219 ? -9.120 17.548 8.287 1.00 57.47 219 PRO A O 1
ATOM 1430 N N . GLN A 1 220 ? -11.210 16.701 8.478 1.00 61.94 220 GLN A N 1
ATOM 1431 C CA . GLN A 1 220 ? -11.755 17.890 9.120 1.00 61.94 220 GLN A CA 1
ATOM 1432 C C . GLN A 1 220 ? -10.936 18.102 10.393 1.00 61.94 220 GLN A C 1
ATOM 1434 O O . GLN A 1 220 ? -10.654 17.107 11.075 1.00 61.94 220 GLN A O 1
ATOM 1439 N N . PRO A 1 221 ? -10.505 19.335 10.709 1.00 72.81 221 PRO A N 1
ATOM 1440 C CA . PRO A 1 221 ? -9.797 19.592 11.954 1.00 72.81 221 PRO A CA 1
ATOM 1441 C C . PRO A 1 221 ? -10.599 18.977 13.108 1.00 72.81 221 PRO A C 1
ATOM 1443 O O . PRO A 1 221 ? -11.784 19.261 13.260 1.00 72.81 221 PRO A O 1
ATOM 1446 N 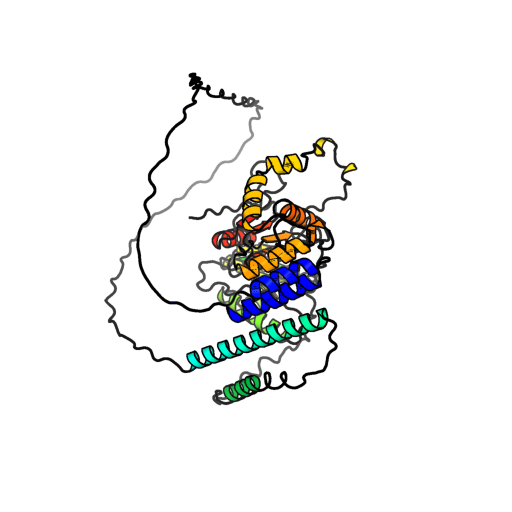N . GLY A 1 222 ? -9.971 18.055 13.844 1.00 87.62 222 GLY A N 1
ATOM 1447 C CA . GLY A 1 222 ? -10.648 17.226 14.847 1.00 87.62 222 GLY A CA 1
ATOM 1448 C C . GLY A 1 222 ? -11.027 15.805 14.407 1.00 87.62 222 GLY A C 1
ATOM 1449 O O . GLY A 1 222 ? -11.727 15.133 15.149 1.00 87.62 222 GLY A O 1
ATOM 1450 N N . THR A 1 223 ? -10.572 15.309 13.252 1.00 93.56 223 THR A N 1
ATOM 1451 C CA . THR A 1 223 ? -10.709 13.887 12.874 1.00 93.56 223 THR A CA 1
ATOM 1452 C C . THR A 1 223 ? -9.406 13.138 13.145 1.00 93.56 223 THR A C 1
ATOM 1454 O O . THR A 1 223 ? -8.348 13.557 12.678 1.00 93.56 223 THR A O 1
ATOM 1457 N N . ALA A 1 224 ? -9.476 12.013 13.851 1.00 95.88 224 ALA A N 1
ATOM 1458 C CA . ALA A 1 224 ? -8.395 11.039 13.958 1.00 95.88 224 ALA A CA 1
ATOM 1459 C C . ALA A 1 224 ? -8.676 9.829 13.062 1.00 95.88 224 ALA A C 1
ATOM 1461 O O . ALA A 1 224 ? -9.822 9.550 12.697 1.00 95.88 224 ALA A O 1
ATOM 1462 N N . THR A 1 225 ? -7.623 9.090 12.717 1.00 96.75 225 THR A N 1
ATOM 1463 C CA . THR A 1 225 ? -7.762 7.789 12.058 1.00 96.75 225 THR A CA 1
ATOM 1464 C C . THR A 1 225 ? -6.938 6.738 12.788 1.00 96.75 225 THR A C 1
ATOM 1466 O O . THR A 1 225 ? -5.833 7.019 13.251 1.00 96.75 225 THR A O 1
ATOM 1469 N N . LEU A 1 226 ? -7.489 5.532 12.905 1.00 98.06 226 LEU A N 1
ATOM 1470 C CA . LEU A 1 226 ? -6.864 4.401 13.591 1.00 98.06 226 LEU A CA 1
ATOM 1471 C C . LEU A 1 226 ? -6.890 3.176 12.682 1.00 98.06 226 LEU A C 1
ATOM 1473 O O . LEU A 1 226 ? -7.900 2.928 12.024 1.00 98.06 226 LEU A O 1
ATOM 1477 N N . VAL A 1 227 ? -5.809 2.397 12.685 1.00 98.25 227 VAL A N 1
ATOM 1478 C CA . VAL A 1 227 ? -5.771 1.058 12.083 1.00 98.25 227 VAL A CA 1
ATOM 1479 C C . VAL A 1 227 ? -5.904 0.029 13.197 1.00 98.25 227 VAL A C 1
ATOM 1481 O O . VAL A 1 227 ? -5.132 0.032 14.155 1.00 98.25 227 VAL A O 1
ATOM 1484 N N . VAL A 1 228 ? -6.883 -0.857 13.073 1.00 98.31 228 VAL A N 1
ATOM 1485 C CA . VAL A 1 228 ? -7.197 -1.888 14.063 1.00 98.31 228 VAL A CA 1
ATOM 1486 C C . VAL A 1 228 ? -6.938 -3.245 13.436 1.00 98.31 228 VAL A C 1
ATOM 1488 O O . VAL A 1 228 ? -7.555 -3.577 12.427 1.00 98.31 228 VAL A O 1
ATOM 1491 N N . VAL A 1 229 ? -6.038 -4.020 14.032 1.00 98.19 229 VAL A N 1
ATOM 1492 C CA . VAL A 1 229 ? -5.817 -5.431 13.699 1.00 98.19 229 VAL A CA 1
ATOM 1493 C C . VAL A 1 229 ? -6.644 -6.257 14.674 1.00 98.19 229 VAL A C 1
ATOM 1495 O O . VAL A 1 229 ? -6.414 -6.223 15.888 1.00 98.19 229 VAL A O 1
ATOM 1498 N N . PHE A 1 230 ? -7.641 -6.959 14.145 1.00 98.00 230 PHE A N 1
ATOM 1499 C CA . PHE A 1 230 ? -8.581 -7.725 14.948 1.00 98.00 230 PHE A CA 1
ATOM 1500 C C . PHE A 1 230 ? -7.945 -9.013 15.471 1.00 98.00 230 PHE A C 1
ATOM 1502 O O . PHE A 1 230 ? -6.999 -9.554 14.894 1.00 98.00 230 PHE A O 1
ATOM 1509 N N . ASP A 1 231 ? -8.483 -9.504 16.585 1.00 95.31 231 ASP A N 1
ATOM 1510 C CA . ASP A 1 231 ? -7.958 -10.685 17.264 1.00 95.31 231 ASP A CA 1
ATOM 1511 C C . ASP A 1 231 ? -8.130 -11.922 16.358 1.00 95.31 231 ASP A C 1
ATOM 1513 O O . ASP A 1 231 ? -9.261 -12.229 15.967 1.00 95.31 231 ASP A O 1
ATOM 1517 N N . PRO A 1 232 ? -7.047 -12.649 16.016 1.00 91.56 232 PRO A N 1
ATOM 1518 C CA . PRO A 1 232 ? -7.130 -13.848 15.185 1.00 91.56 232 PRO A CA 1
ATOM 1519 C C . PRO A 1 232 ? -7.910 -15.000 15.836 1.00 91.56 232 PRO A C 1
ATOM 1521 O O . PRO A 1 232 ? -8.248 -15.953 15.139 1.00 91.56 232 PRO A O 1
ATOM 1524 N N . SER A 1 233 ? -8.202 -14.943 17.143 1.00 92.50 233 SER A N 1
ATOM 1525 C CA . SER A 1 233 ? -9.059 -15.924 17.822 1.00 92.50 233 SER A CA 1
ATOM 1526 C C . SER A 1 233 ? -10.531 -15.834 17.393 1.00 92.50 233 SER A C 1
ATOM 1528 O O . SER A 1 233 ? -11.308 -16.769 17.615 1.00 92.50 233 SER A O 1
ATOM 1530 N N . ARG A 1 234 ? -10.935 -14.724 16.755 1.00 90.69 234 ARG A N 1
ATOM 1531 C CA . ARG A 1 234 ? -12.303 -14.528 16.275 1.00 90.69 234 ARG A CA 1
ATOM 1532 C C . ARG A 1 234 ? -12.598 -15.467 15.095 1.00 90.69 234 ARG A C 1
ATOM 1534 O O . ARG A 1 234 ? -11.790 -15.589 14.177 1.00 90.69 234 ARG A O 1
ATOM 1541 N N . PRO A 1 235 ? -13.779 -16.113 15.072 1.00 84.25 235 PRO A N 1
ATOM 1542 C CA . PRO A 1 235 ? -14.086 -17.166 14.101 1.00 84.25 235 PRO A CA 1
ATOM 1543 C C . PRO A 1 235 ? -14.318 -16.645 12.678 1.00 84.25 235 PRO A C 1
ATOM 1545 O O . PRO A 1 235 ? -14.260 -17.413 11.719 1.00 84.25 235 PRO A O 1
ATOM 1548 N N . VAL A 1 236 ? -14.618 -15.355 12.528 1.00 91.44 236 VAL A N 1
ATOM 1549 C CA . VAL A 1 236 ? -14.874 -14.719 11.237 1.00 91.44 236 VAL A CA 1
ATOM 1550 C C . VAL A 1 236 ? -13.820 -13.646 11.056 1.00 91.44 236 VAL A C 1
ATOM 1552 O O . VAL A 1 236 ? -13.735 -12.762 11.893 1.00 91.44 236 VAL A O 1
ATOM 1555 N N . GLY A 1 237 ? -13.029 -13.716 9.987 1.00 93.44 237 GLY A N 1
ATOM 1556 C CA . GLY A 1 237 ? -12.127 -12.635 9.586 1.00 93.44 237 GLY A CA 1
ATOM 1557 C C . GLY A 1 237 ? -12.790 -11.669 8.601 1.00 93.44 237 GLY A C 1
ATOM 1558 O O . GLY A 1 237 ? -13.833 -11.979 8.016 1.00 93.44 237 GLY A O 1
ATOM 1559 N N . ILE A 1 238 ? -12.159 -10.515 8.378 1.00 97.00 238 ILE A N 1
ATOM 1560 C CA . ILE A 1 238 ? -12.472 -9.616 7.259 1.00 97.00 238 ILE A CA 1
ATOM 1561 C C . ILE A 1 238 ? -12.481 -10.419 5.953 1.00 97.00 238 ILE A C 1
ATOM 1563 O O . ILE A 1 238 ? -11.543 -11.159 5.654 1.00 97.00 238 ILE A O 1
ATOM 1567 N N . ARG A 1 239 ? -13.545 -10.283 5.155 1.00 97.06 239 ARG A N 1
ATOM 1568 C CA . ARG A 1 239 ? -13.770 -11.155 3.991 1.00 97.06 239 ARG A CA 1
ATOM 1569 C C . ARG A 1 239 ? -13.136 -10.617 2.719 1.00 97.06 239 ARG A C 1
ATOM 1571 O O . ARG A 1 239 ? -12.849 -11.396 1.811 1.00 97.06 239 ARG A O 1
ATOM 1578 N N . LYS A 1 240 ? -13.011 -9.294 2.598 1.00 97.12 240 LYS A N 1
ATOM 1579 C CA . LYS A 1 240 ? -12.537 -8.620 1.383 1.00 97.12 240 LYS A CA 1
ATOM 1580 C C . LYS A 1 240 ? -11.757 -7.363 1.722 1.00 97.12 240 LYS A C 1
ATOM 1582 O O . LYS A 1 240 ? -12.068 -6.694 2.696 1.00 97.12 240 LYS A O 1
ATOM 1587 N N . ASP A 1 241 ? -10.824 -7.010 0.846 1.00 97.88 241 ASP A N 1
ATOM 1588 C CA . ASP A 1 241 ? -10.247 -5.669 0.839 1.00 97.88 241 ASP A CA 1
ATOM 1589 C C . ASP A 1 241 ? -11.292 -4.694 0.287 1.00 97.88 241 ASP A C 1
ATOM 1591 O O . ASP A 1 241 ? -11.719 -4.801 -0.868 1.00 97.88 241 ASP A O 1
ATOM 1595 N N . LEU A 1 242 ? -11.740 -3.764 1.123 1.00 97.56 242 LEU A N 1
ATOM 1596 C CA . LEU A 1 242 ? -12.715 -2.738 0.757 1.00 97.56 242 LEU A CA 1
ATOM 1597 C C . LEU A 1 242 ? -12.154 -1.378 1.152 1.00 97.56 242 LEU A C 1
ATOM 1599 O O . LEU A 1 242 ? -11.735 -1.206 2.291 1.00 97.56 242 LEU A O 1
ATOM 1603 N N . HIS A 1 243 ? -12.187 -0.404 0.242 1.00 96.75 243 HIS A N 1
ATOM 1604 C CA . HIS A 1 243 ? -11.685 0.949 0.492 1.00 96.75 243 HIS A CA 1
ATOM 1605 C C . HIS A 1 243 ? -12.694 1.969 -0.023 1.00 96.75 243 HIS A C 1
ATOM 1607 O O . HIS A 1 243 ? -12.951 2.031 -1.224 1.00 96.75 243 HIS A O 1
ATOM 1613 N N . LEU A 1 244 ? -13.251 2.808 0.851 1.00 96.31 244 LEU A N 1
ATOM 1614 C CA . LEU A 1 244 ? -14.193 3.842 0.405 1.00 96.31 244 LEU A CA 1
ATOM 1615 C C . LEU A 1 244 ? -13.510 4.891 -0.483 1.00 96.31 244 LEU A C 1
ATOM 1617 O O . LEU A 1 244 ? -14.136 5.429 -1.393 1.00 96.31 244 LEU A O 1
ATOM 1621 N N . SER A 1 245 ? -12.211 5.132 -0.274 1.00 92.94 245 SER A N 1
ATOM 1622 C CA . SER A 1 245 ? -11.422 6.087 -1.059 1.00 92.94 245 SER A CA 1
ATOM 1623 C C . SER A 1 245 ? -11.147 5.640 -2.499 1.00 92.94 245 SER A C 1
ATOM 1625 O O . SER A 1 245 ? -10.758 6.470 -3.314 1.00 92.94 245 SER A O 1
ATOM 1627 N N . SER A 1 246 ? -11.336 4.359 -2.842 1.00 91.31 246 SER A N 1
ATOM 1628 C CA . SER A 1 246 ? -11.159 3.874 -4.221 1.00 91.31 246 SER A CA 1
ATOM 1629 C C . SER A 1 246 ? -12.417 4.043 -5.083 1.00 91.31 246 SER A C 1
ATOM 1631 O O . SER A 1 246 ? -12.384 3.822 -6.297 1.00 91.31 246 SER A O 1
ATOM 1633 N N . LEU A 1 247 ? -13.539 4.447 -4.479 1.00 93.69 247 LEU A N 1
ATOM 1634 C CA . LEU A 1 247 ? -14.795 4.648 -5.185 1.00 93.69 247 LEU A CA 1
ATOM 1635 C C . LEU A 1 247 ? -14.758 5.946 -5.996 1.00 93.69 247 LEU A C 1
ATOM 1637 O O . LEU A 1 247 ? -14.531 7.035 -5.475 1.00 93.69 247 LEU A O 1
ATOM 1641 N N . ASN A 1 248 ? -15.040 5.839 -7.294 1.00 92.25 248 ASN A N 1
ATOM 1642 C CA . ASN A 1 248 ? -15.063 6.995 -8.182 1.00 92.25 248 ASN A CA 1
ATOM 1643 C C . ASN A 1 248 ? -16.391 7.758 -8.059 1.00 92.25 248 ASN A C 1
ATOM 1645 O O . ASN A 1 248 ? -17.397 7.366 -8.655 1.00 92.25 248 ASN A O 1
ATOM 1649 N N . ALA A 1 249 ? -16.342 8.886 -7.351 1.00 92.56 249 ALA A N 1
ATOM 1650 C CA . ALA A 1 249 ? -17.428 9.852 -7.167 1.00 92.56 249 ALA A CA 1
ATOM 1651 C C . ALA A 1 249 ? -18.101 10.332 -8.465 1.00 92.56 249 ALA A C 1
ATOM 1653 O O . ALA A 1 249 ? -19.255 10.746 -8.448 1.00 92.56 249 ALA A O 1
ATOM 1654 N N . ARG A 1 250 ? -17.396 10.286 -9.603 1.00 94.38 250 ARG A N 1
ATOM 1655 C CA . ARG A 1 250 ? -17.906 10.763 -10.899 1.00 94.38 250 ARG A CA 1
ATOM 1656 C C . ARG A 1 250 ? -18.763 9.734 -11.630 1.00 94.38 250 ARG A C 1
ATOM 1658 O O . ARG A 1 250 ? -19.302 10.043 -12.691 1.00 94.38 250 ARG A O 1
ATOM 1665 N N . ARG A 1 251 ? -18.849 8.497 -11.133 1.00 95.25 251 ARG A N 1
ATOM 1666 C CA . ARG A 1 251 ? -19.673 7.471 -11.773 1.00 95.25 251 ARG A CA 1
ATOM 1667 C C . ARG A 1 251 ? -21.154 7.659 -11.414 1.00 95.25 251 ARG A C 1
ATOM 1669 O O . ARG A 1 251 ? -21.450 7.912 -10.248 1.00 95.25 251 ARG A O 1
ATOM 1676 N N . PRO A 1 252 ? -22.093 7.445 -12.357 1.00 96.81 252 PRO A N 1
ATOM 1677 C CA . PRO A 1 252 ? -23.530 7.535 -12.076 1.00 96.81 252 PRO A CA 1
ATOM 1678 C C . PRO A 1 252 ? -24.018 6.581 -10.975 1.00 96.81 252 PRO A C 1
ATOM 1680 O O . PRO A 1 252 ? -25.005 6.869 -10.308 1.00 96.81 252 PRO A O 1
ATOM 1683 N N . ASP A 1 253 ? -23.324 5.456 -10.778 1.00 96.19 253 ASP A N 1
ATOM 1684 C CA . ASP A 1 253 ? -23.632 4.427 -9.780 1.00 96.19 253 ASP A CA 1
ATOM 1685 C C . ASP A 1 253 ? -22.872 4.606 -8.449 1.00 96.19 253 ASP A C 1
ATOM 1687 O O . ASP A 1 253 ? -22.813 3.683 -7.632 1.00 96.19 253 ASP A O 1
ATOM 1691 N N . TYR A 1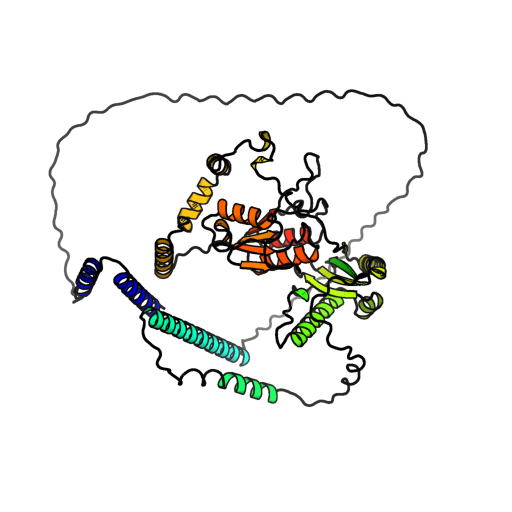 254 ? -22.248 5.770 -8.219 1.00 96.06 254 TYR A N 1
ATOM 1692 C CA . TYR A 1 254 ? -21.407 6.009 -7.043 1.00 96.06 254 TYR A CA 1
ATOM 1693 C C . TYR A 1 254 ? -22.155 5.795 -5.724 1.00 96.06 254 TYR A C 1
ATOM 1695 O O . TYR A 1 254 ? -21.656 5.070 -4.868 1.00 96.06 254 TYR A O 1
ATOM 1703 N N . VAL A 1 255 ? -23.353 6.366 -5.565 1.00 96.69 255 VAL A N 1
ATOM 1704 C CA . VAL A 1 255 ? -24.111 6.280 -4.304 1.00 96.69 255 VAL A CA 1
ATOM 1705 C C . VAL A 1 255 ? -24.469 4.829 -3.978 1.00 96.69 255 VAL A C 1
ATOM 1707 O O . VAL A 1 255 ? -24.251 4.390 -2.849 1.00 96.69 255 VAL A O 1
ATOM 1710 N N . GLN A 1 256 ? -24.939 4.048 -4.960 1.00 97.44 256 GLN A N 1
ATOM 1711 C CA . GLN A 1 256 ? -25.248 2.632 -4.734 1.00 97.44 256 GLN A CA 1
ATOM 1712 C C . GLN A 1 256 ? -23.984 1.820 -4.418 1.00 97.44 256 GLN A C 1
ATOM 1714 O O . GLN A 1 256 ? -24.011 0.944 -3.552 1.00 97.44 256 GLN A O 1
ATOM 1719 N N . ASN A 1 257 ? -22.866 2.105 -5.096 1.00 96.81 257 ASN A N 1
ATOM 1720 C CA . ASN A 1 257 ? -21.590 1.435 -4.837 1.00 96.81 257 ASN A CA 1
ATOM 1721 C C . ASN A 1 257 ? -21.028 1.787 -3.457 1.00 96.81 257 ASN A C 1
ATOM 1723 O O . ASN A 1 257 ? -20.531 0.900 -2.762 1.00 96.81 257 ASN A O 1
ATOM 1727 N N . TYR A 1 258 ? -21.149 3.046 -3.036 1.00 97.44 258 TYR A N 1
ATOM 1728 C CA . TYR A 1 258 ? -20.776 3.503 -1.703 1.00 97.44 258 TYR A CA 1
ATOM 1729 C C . TYR A 1 258 ? -21.600 2.795 -0.633 1.00 97.44 258 TYR A C 1
ATOM 1731 O O . TYR A 1 258 ? -21.022 2.144 0.230 1.00 97.44 258 TYR A O 1
ATOM 1739 N N . GLN A 1 259 ? -22.933 2.815 -0.734 1.00 97.62 259 GLN A N 1
ATOM 1740 C CA . GLN A 1 259 ? -23.820 2.151 0.228 1.00 97.62 259 GLN A CA 1
ATOM 1741 C C . GLN A 1 259 ? -23.541 0.648 0.331 1.00 97.62 259 GLN A C 1
ATOM 1743 O O . GLN A 1 259 ? -23.471 0.106 1.432 1.00 97.62 259 GLN A O 1
ATOM 1748 N N . ARG A 1 260 ? -23.324 -0.030 -0.804 1.00 97.94 260 ARG A N 1
ATOM 1749 C CA . ARG A 1 260 ? -22.977 -1.458 -0.824 1.00 97.94 260 ARG A CA 1
ATOM 1750 C C . ARG A 1 260 ? -21.628 -1.730 -0.160 1.00 97.94 260 ARG A C 1
ATOM 1752 O O . ARG A 1 260 ? -21.514 -2.679 0.610 1.00 97.94 260 ARG A O 1
ATOM 1759 N N . THR A 1 261 ? -20.615 -0.924 -0.474 1.00 97.62 261 THR A N 1
ATOM 1760 C CA . THR A 1 261 ? -19.257 -1.087 0.070 1.00 97.62 261 THR A CA 1
ATOM 1761 C C . THR A 1 261 ? -19.236 -0.788 1.564 1.00 97.62 261 THR A C 1
ATOM 1763 O O . THR A 1 261 ? -18.686 -1.569 2.333 1.00 97.62 261 THR A O 1
ATOM 1766 N N . TYR A 1 262 ? -19.898 0.289 1.985 1.00 97.94 262 TYR A N 1
ATOM 1767 C CA . TYR A 1 262 ? -20.029 0.667 3.386 1.00 97.94 262 TYR A CA 1
ATOM 1768 C C . TYR A 1 262 ? -20.813 -0.373 4.192 1.00 97.94 262 TYR A C 1
ATOM 1770 O O . TYR A 1 262 ? -20.358 -0.801 5.245 1.00 97.94 262 TYR A O 1
ATOM 1778 N N . GLY A 1 263 ? -21.943 -0.864 3.672 1.00 98.00 263 GLY A N 1
ATOM 1779 C CA . GLY A 1 263 ? -22.699 -1.941 4.315 1.00 98.00 263 GLY A CA 1
ATOM 1780 C C . GLY A 1 263 ? -21.883 -3.230 4.471 1.00 98.00 263 GLY A C 1
ATOM 1781 O O . GLY A 1 263 ? -21.973 -3.892 5.502 1.00 98.00 263 GLY A O 1
ATOM 1782 N N . ALA A 1 264 ? -21.044 -3.566 3.485 1.00 97.88 264 ALA A N 1
ATOM 1783 C CA . ALA A 1 264 ? -20.130 -4.704 3.580 1.00 97.88 264 ALA A CA 1
ATOM 1784 C C . ALA A 1 264 ? -19.019 -4.483 4.622 1.00 97.88 264 ALA A C 1
ATOM 1786 O O . ALA A 1 264 ? -18.751 -5.395 5.399 1.00 97.88 264 ALA A O 1
ATOM 1787 N N . LEU A 1 265 ? -18.432 -3.280 4.685 1.00 98.00 265 LEU A N 1
ATOM 1788 C CA . LEU A 1 265 ? -17.472 -2.894 5.728 1.00 98.00 265 LEU A CA 1
ATOM 1789 C C . LEU A 1 265 ? -18.086 -3.013 7.127 1.00 98.00 265 LEU A C 1
ATOM 1791 O O . LEU A 1 265 ? -17.506 -3.654 7.996 1.00 98.00 265 LEU A O 1
ATOM 1795 N N . MET A 1 266 ? -19.280 -2.450 7.328 1.00 98.12 266 MET A N 1
ATOM 1796 C CA . MET A 1 266 ? -19.999 -2.526 8.602 1.00 98.12 266 MET A CA 1
ATOM 1797 C C . MET A 1 266 ? -20.293 -3.973 9.005 1.00 98.12 266 MET A C 1
ATOM 1799 O O . MET A 1 266 ? -20.128 -4.325 10.168 1.00 98.12 266 MET A O 1
ATOM 1803 N N . ALA A 1 267 ? -20.688 -4.828 8.056 1.00 97.44 267 ALA A N 1
ATOM 1804 C CA . ALA A 1 267 ? -20.925 -6.244 8.325 1.00 97.44 267 ALA A CA 1
ATOM 1805 C C . ALA A 1 267 ? -19.639 -6.991 8.718 1.00 97.44 267 ALA A C 1
ATOM 1807 O O . ALA A 1 267 ? -19.669 -7.812 9.633 1.00 97.44 267 ALA A O 1
ATOM 1808 N N . ASP A 1 268 ? -18.520 -6.710 8.046 1.00 97.06 268 ASP A N 1
ATOM 1809 C CA . ASP A 1 268 ? -17.224 -7.323 8.349 1.00 97.06 268 ASP A CA 1
ATOM 1810 C C . ASP A 1 268 ? -16.705 -6.881 9.726 1.00 97.06 268 ASP A C 1
ATOM 1812 O O . ASP A 1 268 ? -16.246 -7.721 10.494 1.00 97.06 268 ASP A O 1
ATOM 1816 N N . VAL A 1 269 ? -16.850 -5.598 10.070 1.00 97.62 269 VAL A N 1
ATOM 1817 C CA . VAL A 1 269 ? -16.474 -5.032 11.377 1.00 97.62 269 VAL A CA 1
ATOM 1818 C C . VAL A 1 269 ? -17.369 -5.555 12.506 1.00 97.62 269 VAL A C 1
ATOM 1820 O O . VAL A 1 269 ? -16.861 -5.969 13.547 1.00 97.62 269 VAL A O 1
ATOM 1823 N N . ALA A 1 270 ? -18.685 -5.637 12.289 1.00 97.06 270 ALA A N 1
ATOM 1824 C CA . ALA A 1 270 ? -19.613 -6.221 13.259 1.00 97.06 270 ALA A CA 1
ATOM 1825 C C . ALA A 1 270 ? -19.295 -7.695 13.547 1.00 97.06 270 ALA A C 1
ATOM 1827 O O . ALA A 1 270 ? -19.398 -8.138 14.690 1.00 97.06 270 ALA A O 1
ATOM 1828 N N . ALA A 1 271 ? -18.841 -8.448 12.539 1.00 96.38 271 ALA A N 1
ATOM 1829 C CA . ALA A 1 271 ? -18.396 -9.828 12.721 1.00 96.38 271 ALA A CA 1
ATOM 1830 C C . ALA A 1 271 ? -17.133 -9.955 13.598 1.00 96.38 271 ALA A C 1
ATOM 1832 O O . ALA A 1 271 ? -16.894 -11.029 14.150 1.00 96.38 271 ALA A O 1
ATOM 1833 N N . GLN A 1 272 ? -16.362 -8.874 13.774 1.00 97.38 272 GLN A N 1
ATOM 1834 C CA . GLN A 1 272 ? -15.225 -8.816 14.705 1.00 97.38 272 GLN A CA 1
ATOM 1835 C C . GLN A 1 272 ? -15.635 -8.474 16.144 1.00 97.38 272 GLN A C 1
ATOM 1837 O O . GLN A 1 272 ? -14.805 -8.558 17.045 1.00 97.38 272 GLN A O 1
ATOM 1842 N N . GLY A 1 273 ? -16.906 -8.130 16.379 1.00 96.31 273 GLY A N 1
ATOM 1843 C CA . GLY A 1 273 ? -17.426 -7.738 17.691 1.00 96.31 273 GLY A CA 1
ATOM 1844 C C . GLY A 1 273 ? -17.594 -6.230 17.892 1.00 96.31 273 GLY A C 1
ATOM 1845 O O . GLY A 1 273 ? -18.120 -5.838 18.927 1.00 96.31 273 GLY A O 1
ATOM 1846 N N . VAL A 1 274 ? -17.231 -5.403 16.906 1.00 97.56 274 VAL A N 1
ATOM 1847 C CA . VAL A 1 274 ? -17.380 -3.942 16.978 1.00 97.56 274 VAL A CA 1
ATOM 1848 C C . VAL A 1 274 ? -18.750 -3.542 16.429 1.00 97.56 274 VAL A C 1
ATOM 1850 O O . VAL A 1 274 ? -18.998 -3.580 15.221 1.00 97.56 274 VAL A O 1
ATOM 1853 N N . THR A 1 275 ? -19.677 -3.204 17.323 1.00 97.31 275 THR A N 1
ATOM 1854 C CA . THR A 1 275 ? -21.092 -2.990 16.965 1.00 97.31 275 THR A CA 1
ATOM 1855 C C . THR A 1 275 ? -21.356 -1.604 16.367 1.00 97.31 275 THR A C 1
ATOM 1857 O O . THR A 1 275 ? -20.584 -0.665 16.552 1.00 97.31 275 THR A O 1
ATOM 1860 N N . ALA A 1 276 ? -22.484 -1.444 15.664 1.00 97.69 276 ALA A N 1
ATOM 1861 C CA . ALA A 1 276 ? -22.897 -0.138 15.143 1.00 97.69 276 ALA A CA 1
ATOM 1862 C C . ALA A 1 276 ? -23.144 0.894 16.262 1.00 97.69 276 ALA A C 1
ATOM 1864 O O . ALA A 1 276 ? -22.780 2.057 16.097 1.00 97.69 276 ALA A O 1
ATOM 1865 N N . ASP A 1 277 ? -23.698 0.466 17.401 1.00 97.94 277 ASP A N 1
ATOM 1866 C CA . ASP A 1 277 ? -23.935 1.331 18.565 1.00 97.94 277 ASP A CA 1
ATOM 1867 C C . ASP A 1 277 ? -22.618 1.784 19.204 1.00 97.94 277 ASP A C 1
ATOM 1869 O O . ASP A 1 277 ? -22.460 2.955 19.557 1.00 97.94 277 ASP A O 1
ATOM 1873 N N . GLU A 1 278 ? -21.640 0.879 19.292 1.00 97.75 278 GLU A N 1
ATOM 1874 C CA . GLU A 1 278 ? -20.294 1.213 19.748 1.00 97.75 278 GLU A CA 1
ATOM 1875 C C . GLU A 1 278 ? -19.659 2.261 18.828 1.00 97.75 278 GLU A C 1
ATOM 1877 O O . GLU A 1 278 ? -19.264 3.328 19.300 1.00 97.75 278 GLU A O 1
ATOM 1882 N N . LEU A 1 279 ? -19.654 2.030 17.511 1.00 98.00 279 LEU A N 1
ATOM 1883 C CA . LEU A 1 279 ? -19.144 2.996 16.532 1.00 98.00 279 LEU A CA 1
ATOM 1884 C C . LEU A 1 279 ? -19.841 4.358 16.644 1.00 98.00 279 LEU A C 1
ATOM 1886 O O . LEU A 1 279 ? -19.171 5.392 16.686 1.00 98.00 279 LEU A O 1
ATOM 1890 N N . ALA A 1 280 ? -21.169 4.375 16.773 1.00 97.56 280 ALA A N 1
ATOM 1891 C CA . ALA A 1 280 ? -21.939 5.602 16.943 1.00 97.56 280 ALA A CA 1
ATOM 1892 C C . ALA A 1 280 ? -21.552 6.361 18.227 1.00 97.56 280 ALA A C 1
ATOM 1894 O O . ALA A 1 280 ? -21.398 7.584 18.192 1.00 97.56 280 ALA A O 1
ATOM 1895 N N . SER A 1 281 ? -21.316 5.658 19.342 1.00 97.69 281 SER A N 1
ATOM 1896 C CA . SER A 1 281 ? -20.919 6.279 20.618 1.00 97.69 281 SER A CA 1
ATOM 1897 C C . SER A 1 281 ? -19.593 7.052 20.520 1.00 97.69 281 SER A C 1
ATOM 1899 O O . SER A 1 281 ? -19.435 8.125 21.122 1.00 97.69 281 SER A O 1
ATOM 1901 N N . PHE A 1 282 ? -18.679 6.579 19.667 1.00 97.62 282 PHE A N 1
ATOM 1902 C CA . PHE A 1 282 ? -17.380 7.201 19.410 1.00 97.62 282 PHE A CA 1
ATOM 1903 C C . PHE A 1 282 ? -17.355 8.113 18.178 1.00 97.62 282 PHE A C 1
ATOM 1905 O O . PHE A 1 282 ? -16.312 8.690 17.877 1.00 97.62 282 PHE A O 1
ATOM 1912 N N . ASN A 1 283 ? -18.490 8.293 17.492 1.00 97.25 283 ASN A N 1
ATOM 1913 C CA . ASN A 1 283 ? -18.549 8.956 16.186 1.00 97.25 283 ASN A CA 1
ATOM 1914 C C . ASN A 1 283 ? -17.527 8.358 15.197 1.00 97.25 283 ASN A C 1
ATOM 1916 O O . ASN A 1 283 ? -16.832 9.080 14.483 1.00 97.25 283 ASN A O 1
ATOM 1920 N N . ALA A 1 284 ? -17.387 7.033 15.225 1.00 97.62 284 ALA A N 1
ATOM 1921 C CA . ALA A 1 284 ? -16.443 6.279 14.422 1.00 97.62 284 ALA A CA 1
ATOM 1922 C C . ALA A 1 284 ? -17.128 5.662 13.201 1.00 97.62 284 ALA A C 1
ATOM 1924 O O . ALA A 1 284 ? -18.284 5.247 13.247 1.00 97.62 284 ALA A O 1
ATOM 1925 N N . SER A 1 285 ? -16.393 5.576 12.097 1.00 98.00 285 SER A N 1
ATOM 1926 C CA . SER A 1 285 ? -16.867 4.979 10.853 1.00 98.00 285 SER A CA 1
ATOM 1927 C C . SER A 1 285 ? -15.738 4.208 10.167 1.00 98.00 285 SER A C 1
ATOM 1929 O O . SER A 1 285 ? -14.642 4.757 10.009 1.00 98.00 285 SER A O 1
ATOM 1931 N N . PRO A 1 286 ? -15.955 2.947 9.749 1.00 98.25 286 PRO A N 1
ATOM 1932 C CA . PRO A 1 286 ? -14.952 2.202 9.004 1.00 98.25 286 PRO A CA 1
ATOM 1933 C C . PRO A 1 286 ? -14.806 2.768 7.587 1.00 98.25 286 PRO A C 1
ATOM 1935 O O . PRO A 1 286 ? -15.787 2.953 6.867 1.00 98.25 286 PRO A O 1
ATOM 1938 N N . VAL A 1 287 ? -13.565 3.014 7.169 1.00 97.94 287 VAL A N 1
ATOM 1939 C CA . VAL A 1 287 ? -13.233 3.599 5.856 1.00 97.94 287 VAL A CA 1
ATOM 1940 C C . VAL A 1 287 ? -12.447 2.653 4.949 1.00 97.94 287 VAL A C 1
ATOM 1942 O O . VAL A 1 287 ? -12.472 2.812 3.722 1.00 97.94 287 VAL A O 1
ATOM 1945 N N . ALA A 1 288 ? -11.780 1.655 5.530 1.00 98.12 288 ALA A N 1
ATOM 1946 C CA . ALA A 1 288 ? -11.054 0.622 4.805 1.00 98.12 288 ALA A CA 1
ATOM 1947 C C . ALA A 1 288 ? -11.011 -0.701 5.584 1.00 98.12 288 ALA A C 1
ATOM 1949 O O . ALA A 1 288 ? -11.160 -0.712 6.804 1.00 98.12 288 ALA A O 1
ATOM 1950 N N . SER A 1 289 ? -10.777 -1.807 4.879 1.00 98.25 289 SER A N 1
ATOM 1951 C CA . SER A 1 289 ? -10.538 -3.135 5.451 1.00 98.25 289 SER A CA 1
ATOM 1952 C C . SER A 1 289 ? -9.483 -3.898 4.650 1.00 98.25 289 SER A C 1
ATOM 1954 O O . SER A 1 289 ? -9.321 -3.656 3.452 1.00 98.25 289 SER A O 1
ATOM 1956 N N . TYR A 1 290 ? -8.771 -4.795 5.333 1.00 98.38 290 TYR A N 1
ATOM 1957 C CA . TYR A 1 290 ? -7.623 -5.549 4.834 1.00 98.38 290 TYR A CA 1
ATOM 1958 C C . TYR A 1 290 ? -7.761 -7.016 5.235 1.00 98.38 290 TYR A C 1
ATOM 1960 O O . TYR A 1 290 ? -7.503 -7.388 6.383 1.00 98.38 290 TYR A O 1
ATOM 1968 N N . HIS A 1 291 ? -8.166 -7.866 4.294 1.00 97.94 291 HIS A N 1
ATOM 1969 C CA . HIS A 1 291 ? -8.504 -9.257 4.600 1.00 97.94 291 HIS A CA 1
ATOM 1970 C C . HIS A 1 291 ? -7.281 -10.082 5.024 1.00 97.94 291 HIS A C 1
ATOM 1972 O O . HIS A 1 291 ? -7.364 -10.865 5.967 1.00 97.94 291 HIS A O 1
ATOM 1978 N N . ARG A 1 292 ? -6.120 -9.866 4.386 1.00 97.31 292 ARG A N 1
ATOM 1979 C CA . ARG A 1 292 ? -4.885 -10.644 4.624 1.00 97.31 292 ARG A CA 1
ATOM 1980 C C . ARG A 1 292 ? -4.371 -10.563 6.057 1.00 97.31 292 ARG A C 1
ATOM 1982 O O . ARG A 1 292 ? -3.744 -11.501 6.542 1.00 97.31 292 ARG A O 1
ATOM 1989 N N . ILE A 1 293 ? -4.621 -9.434 6.711 1.00 97.88 293 ILE A N 1
ATOM 1990 C CA . ILE A 1 293 ? -4.143 -9.144 8.065 1.00 97.88 293 ILE A CA 1
ATOM 1991 C C . ILE A 1 293 ? -5.282 -8.978 9.069 1.00 97.88 293 ILE A C 1
ATOM 1993 O O . ILE A 1 293 ? -5.032 -8.531 10.180 1.00 97.88 293 ILE A O 1
ATOM 1997 N N . ASN A 1 294 ? -6.517 -9.321 8.682 1.00 97.94 294 ASN A N 1
ATOM 1998 C CA . ASN A 1 294 ? -7.715 -9.141 9.497 1.00 97.94 294 ASN A CA 1
ATOM 1999 C C . ASN A 1 294 ? -7.773 -7.746 10.153 1.00 97.94 294 ASN A C 1
ATOM 2001 O O . ASN A 1 294 ? -7.829 -7.635 11.375 1.00 97.94 294 ASN A O 1
ATOM 2005 N N . ALA A 1 295 ? -7.693 -6.679 9.351 1.00 98.44 295 ALA A N 1
ATOM 2006 C CA . ALA A 1 295 ? -7.630 -5.309 9.864 1.00 98.44 295 ALA A CA 1
ATOM 2007 C C . ALA A 1 295 ? -8.653 -4.370 9.217 1.00 98.44 295 ALA A C 1
ATOM 2009 O O . ALA A 1 295 ? -9.125 -4.616 8.105 1.00 98.44 295 ALA A O 1
ATOM 2010 N N . ALA A 1 296 ? -8.963 -3.265 9.893 1.00 98.44 296 ALA A N 1
ATOM 2011 C CA . ALA A 1 296 ? -9.768 -2.171 9.357 1.00 98.44 296 ALA A CA 1
ATOM 2012 C C . ALA A 1 296 ? -9.252 -0.801 9.806 1.00 98.44 296 ALA A C 1
ATOM 2014 O O . ALA A 1 296 ? -8.661 -0.662 10.876 1.00 98.44 296 ALA A O 1
ATOM 2015 N N . THR A 1 297 ? -9.513 0.215 8.985 1.00 98.38 297 THR A N 1
ATOM 2016 C CA . THR A 1 297 ? -9.224 1.616 9.303 1.00 98.38 297 THR A CA 1
ATOM 2017 C C . THR A 1 297 ? -10.515 2.324 9.679 1.00 98.38 297 THR A C 1
ATOM 2019 O O . THR A 1 297 ? -11.507 2.238 8.949 1.00 98.38 297 THR A O 1
ATOM 2022 N N . PHE A 1 298 ? -10.486 3.066 10.781 1.00 98.19 298 PHE A N 1
ATOM 2023 C CA . PHE A 1 298 ? -11.601 3.859 11.285 1.00 98.19 298 PHE A CA 1
ATOM 2024 C C . PHE A 1 298 ? -11.266 5.343 11.210 1.00 98.19 298 PHE A C 1
ATOM 2026 O O . PHE A 1 298 ? -10.169 5.745 11.590 1.00 98.19 298 PHE A O 1
ATOM 2033 N N . ALA A 1 299 ? -12.218 6.150 10.748 1.00 97.25 299 ALA A N 1
ATOM 2034 C CA . ALA A 1 299 ? -12.209 7.598 10.912 1.00 97.25 299 ALA A CA 1
ATOM 2035 C C . ALA A 1 299 ? -13.163 7.967 12.049 1.00 97.25 299 ALA A C 1
ATOM 2037 O O . ALA A 1 299 ? -14.279 7.450 12.092 1.00 97.25 299 ALA A O 1
ATOM 2038 N N . LEU A 1 300 ? -12.725 8.822 12.969 1.00 97.19 300 LEU A N 1
ATOM 2039 C CA . LEU A 1 300 ? -13.496 9.191 14.152 1.00 97.19 300 LEU A CA 1
ATOM 2040 C C . LEU A 1 300 ? -13.120 10.570 14.687 1.00 97.19 300 LEU A C 1
ATOM 2042 O O . LEU A 1 300 ? -12.121 11.156 14.274 1.00 97.19 300 LEU A O 1
ATOM 2046 N N . ASP A 1 301 ? -13.914 11.079 15.624 1.00 95.81 301 ASP A N 1
ATOM 2047 C CA . ASP A 1 301 ? -13.591 12.297 16.367 1.00 95.81 301 ASP A CA 1
ATOM 2048 C C . ASP A 1 301 ? -12.274 12.119 17.146 1.00 95.81 301 ASP A C 1
ATOM 2050 O O . ASP A 1 301 ? -12.114 11.176 17.926 1.00 95.81 301 ASP A O 1
ATOM 2054 N N . ALA A 1 302 ? -11.327 13.035 16.942 1.00 96.00 302 ALA A N 1
ATOM 2055 C CA . ALA A 1 302 ? -10.022 13.022 17.586 1.00 96.00 302 ALA A CA 1
ATOM 2056 C C . ALA A 1 302 ? -10.126 13.080 19.114 1.00 96.00 302 ALA A C 1
ATOM 2058 O O . ALA A 1 302 ? -9.354 12.411 19.797 1.00 96.00 302 ALA A O 1
ATOM 2059 N N . ALA A 1 303 ? -11.117 13.796 19.658 1.00 96.62 303 ALA A N 1
ATOM 2060 C CA . ALA A 1 303 ? -11.343 13.862 21.101 1.00 96.62 303 ALA A CA 1
ATOM 2061 C C . ALA A 1 303 ? -11.770 12.509 21.698 1.00 96.62 303 ALA A C 1
ATOM 2063 O O . ALA A 1 303 ? -11.642 12.289 22.901 1.00 96.62 303 ALA A O 1
ATOM 2064 N N . LYS A 1 304 ? -12.270 11.591 20.862 1.00 97.62 304 LYS A N 1
ATOM 2065 C CA . LYS A 1 304 ? -12.738 10.258 21.259 1.00 97.62 304 LYS A CA 1
ATOM 2066 C C . LYS A 1 304 ? -11.780 9.132 20.864 1.00 97.62 304 LYS A C 1
ATOM 2068 O O . LYS A 1 304 ? -12.032 7.981 21.219 1.00 97.62 304 LYS A O 1
ATOM 2073 N N . ALA A 1 305 ? -10.690 9.448 20.163 1.00 97.31 305 ALA A N 1
ATOM 2074 C CA . ALA A 1 305 ? -9.792 8.457 19.581 1.00 97.31 305 ALA A CA 1
ATOM 2075 C C . ALA A 1 305 ? -9.163 7.528 20.624 1.00 97.31 305 ALA A C 1
ATOM 2077 O O . ALA A 1 305 ? -9.216 6.310 20.462 1.00 97.31 305 ALA A O 1
ATOM 2078 N N . GLU A 1 306 ? -8.638 8.081 21.722 1.00 97.81 306 GLU A N 1
ATOM 2079 C CA . GLU A 1 306 ? -7.989 7.267 22.757 1.00 97.81 306 GLU A CA 1
ATOM 2080 C C . GLU A 1 306 ? -8.992 6.390 23.515 1.00 97.81 306 GLU A C 1
ATOM 2082 O O . GLU A 1 306 ? -8.716 5.225 23.788 1.00 97.81 306 GLU A O 1
ATOM 2087 N N . ALA A 1 307 ? -10.192 6.909 23.795 1.00 98.06 307 ALA A N 1
ATOM 2088 C CA . ALA A 1 307 ? -11.246 6.138 24.453 1.00 98.06 307 ALA A CA 1
ATOM 2089 C C . ALA A 1 307 ? -11.725 4.967 23.577 1.00 98.06 307 ALA A C 1
ATOM 2091 O O . ALA A 1 307 ? -11.889 3.853 24.076 1.00 98.06 307 ALA A O 1
ATOM 2092 N N . PHE A 1 308 ? -11.888 5.192 22.269 1.00 98.19 308 PHE A N 1
ATOM 2093 C CA . PHE A 1 308 ? -12.219 4.128 21.321 1.00 98.19 308 PHE A CA 1
ATOM 2094 C C . PHE A 1 308 ? -11.085 3.101 21.203 1.00 98.19 308 PHE A C 1
ATOM 2096 O O . PHE A 1 308 ? -11.330 1.897 21.259 1.00 98.19 308 PHE A O 1
ATOM 2103 N N . ALA A 1 309 ? -9.831 3.556 21.113 1.00 98.44 309 ALA A N 1
ATOM 2104 C CA . ALA A 1 309 ? -8.668 2.673 21.083 1.00 98.44 309 ALA A CA 1
ATOM 2105 C C . ALA A 1 309 ? -8.580 1.802 22.347 1.00 98.44 309 ALA A C 1
ATOM 2107 O O . ALA A 1 309 ? -8.336 0.601 22.249 1.00 98.44 309 ALA A O 1
ATOM 2108 N N . ALA A 1 310 ? -8.820 2.378 23.529 1.00 98.31 310 ALA A N 1
ATOM 2109 C CA . ALA A 1 310 ? -8.863 1.644 24.789 1.00 98.31 310 ALA A CA 1
ATOM 2110 C C . ALA A 1 310 ? -9.989 0.594 24.813 1.00 98.31 310 ALA A C 1
ATOM 2112 O O . ALA A 1 310 ? -9.740 -0.544 25.211 1.00 98.31 310 ALA A O 1
ATOM 2113 N N . ALA A 1 311 ? -11.191 0.937 24.334 1.00 98.12 311 ALA A N 1
ATOM 2114 C CA . ALA A 1 311 ? -12.310 -0.003 24.231 1.00 98.12 311 ALA A CA 1
ATOM 2115 C C . ALA A 1 311 ? -11.970 -1.206 23.333 1.00 98.12 311 ALA A C 1
ATOM 2117 O O . ALA A 1 311 ? -12.150 -2.353 23.739 1.00 98.12 311 ALA A O 1
ATOM 2118 N N . LEU A 1 312 ? -11.378 -0.964 22.162 1.00 98.12 312 LEU A N 1
ATOM 2119 C CA . LEU A 1 312 ? -10.956 -2.028 21.246 1.00 98.12 312 LEU A CA 1
ATOM 2120 C C . LEU A 1 312 ? -9.823 -2.893 21.822 1.00 98.12 312 LEU A C 1
ATOM 2122 O O . LEU A 1 312 ? -9.825 -4.112 21.643 1.00 98.12 312 LEU A O 1
ATOM 2126 N N . ARG A 1 313 ? -8.872 -2.298 22.555 1.00 97.94 313 ARG A N 1
ATOM 2127 C CA . ARG A 1 313 ? -7.808 -3.051 23.246 1.00 97.94 313 ARG A CA 1
ATOM 2128 C C . ARG A 1 313 ? -8.372 -3.967 24.334 1.00 97.94 313 ARG A C 1
ATOM 2130 O O . ARG A 1 313 ? -7.913 -5.099 24.455 1.00 97.94 313 ARG A O 1
ATOM 2137 N N . LEU A 1 314 ? -9.398 -3.531 25.074 1.00 97.38 314 LEU A N 1
ATOM 2138 C CA . LEU A 1 314 ? -10.108 -4.380 26.044 1.00 97.38 314 LEU A CA 1
ATOM 2139 C C . LEU A 1 314 ? -10.813 -5.574 25.380 1.00 97.38 314 LEU A C 1
ATOM 2141 O O . LEU A 1 314 ? -10.982 -6.612 26.013 1.00 97.38 314 LEU A O 1
ATOM 2145 N N . GLN A 1 315 ? -11.180 -5.453 24.102 1.00 96.75 315 GLN A N 1
ATOM 2146 C CA . GLN A 1 315 ? -11.730 -6.550 23.296 1.00 96.75 315 GLN A CA 1
ATOM 2147 C C . GLN A 1 315 ? -10.653 -7.479 22.701 1.00 96.75 315 GLN A C 1
ATOM 2149 O O . GLN A 1 315 ? -10.996 -8.419 21.979 1.00 96.75 315 GLN A O 1
ATOM 2154 N N . GLY A 1 316 ? -9.369 -7.233 22.994 1.00 96.75 316 GLY A N 1
ATOM 2155 C CA . GLY A 1 316 ? -8.230 -8.021 22.513 1.00 96.75 316 GLY A CA 1
ATOM 2156 C C . GLY A 1 316 ? -7.656 -7.563 21.168 1.00 96.75 316 GLY A C 1
ATOM 2157 O O . GLY A 1 316 ? -6.781 -8.229 20.618 1.00 96.75 316 GLY A O 1
ATOM 2158 N N . HIS A 1 317 ? -8.125 -6.444 20.612 1.00 97.50 317 HIS A N 1
ATOM 2159 C CA . HIS A 1 317 ? -7.631 -5.930 19.334 1.00 97.50 317 HIS A CA 1
ATOM 2160 C C . HIS A 1 317 ? -6.344 -5.116 19.501 1.00 97.50 317 HIS A C 1
ATOM 2162 O O . HIS A 1 317 ? -6.146 -4.425 20.503 1.00 97.50 317 HIS A O 1
ATOM 2168 N N . LYS A 1 318 ? -5.475 -5.140 18.484 1.00 97.75 318 LYS A N 1
ATOM 2169 C CA . LYS A 1 318 ? -4.309 -4.249 18.424 1.00 97.75 318 LYS A CA 1
ATOM 2170 C C . LYS A 1 318 ? -4.699 -2.973 17.682 1.00 97.75 318 LYS A C 1
ATOM 2172 O O . LYS A 1 318 ? -5.275 -3.040 16.598 1.00 97.75 318 LYS A O 1
ATOM 2177 N N . VAL A 1 319 ? -4.384 -1.813 18.254 1.00 97.69 319 VAL A N 1
ATOM 2178 C CA . VAL A 1 319 ? -4.775 -0.504 17.708 1.00 97.69 319 VAL A CA 1
ATOM 2179 C C . VAL A 1 319 ? -3.543 0.355 17.478 1.00 97.69 319 VAL A C 1
ATOM 2181 O O . VAL A 1 319 ? -2.774 0.594 18.411 1.00 97.69 319 VAL A O 1
ATOM 2184 N N . TYR A 1 320 ? -3.406 0.848 16.252 1.00 97.31 320 TYR A N 1
ATOM 2185 C CA . TYR A 1 320 ? -2.287 1.647 15.773 1.00 97.31 320 TYR A CA 1
ATOM 2186 C C . TYR A 1 320 ? -2.778 3.022 15.317 1.00 97.31 320 TYR A C 1
ATOM 2188 O O . TYR A 1 320 ? -3.839 3.138 14.695 1.00 97.31 320 TYR A O 1
ATOM 2196 N N . SER A 1 321 ? -1.991 4.065 15.592 1.00 95.81 321 SER A N 1
ATOM 2197 C CA . SER A 1 321 ? -2.246 5.389 15.019 1.00 95.81 321 SER A CA 1
ATOM 2198 C C . SER A 1 321 ? -2.040 5.345 13.503 1.00 95.81 321 SER A C 1
ATOM 2200 O O . SER A 1 321 ? -1.068 4.762 13.011 1.00 95.81 321 SER A O 1
ATOM 2202 N N . ASN A 1 322 ? -2.959 5.965 12.764 1.00 95.06 322 ASN A N 1
ATOM 2203 C CA . ASN A 1 322 ? -2.843 6.172 11.323 1.00 95.06 322 ASN A CA 1
ATOM 2204 C C . ASN A 1 322 ? -2.334 7.588 10.987 1.00 95.06 322 ASN A C 1
ATOM 2206 O O . ASN A 1 322 ? -2.595 8.127 9.911 1.00 95.06 322 ASN A O 1
ATOM 2210 N N . GLU A 1 323 ? -1.629 8.223 11.922 1.00 92.62 323 GLU A N 1
ATOM 2211 C CA . GLU A 1 323 ? -0.962 9.494 11.669 1.00 92.62 323 GLU A CA 1
ATOM 2212 C C . GLU A 1 323 ? 0.007 9.404 10.489 1.00 92.62 323 GLU A C 1
ATOM 2214 O O . GLU A 1 323 ? 0.616 8.369 10.198 1.00 92.62 323 GLU A O 1
ATOM 2219 N N . ARG A 1 324 ? 0.147 10.530 9.787 1.00 88.81 324 ARG A N 1
ATOM 2220 C CA . ARG A 1 324 ? 1.053 10.639 8.649 1.00 88.81 324 ARG A CA 1
ATOM 2221 C C . ARG A 1 324 ? 2.493 10.564 9.142 1.00 88.81 324 ARG A C 1
ATOM 2223 O O . ARG A 1 324 ? 2.955 11.443 9.865 1.00 88.81 324 ARG A O 1
ATOM 2230 N N . ARG A 1 325 ? 3.218 9.551 8.681 1.00 89.00 325 ARG A N 1
ATOM 2231 C CA . ARG A 1 325 ? 4.633 9.345 8.990 1.00 89.00 325 ARG A CA 1
ATOM 2232 C C . ARG A 1 325 ? 5.482 10.044 7.935 1.00 89.00 325 ARG A C 1
ATOM 2234 O O . ARG A 1 325 ? 5.245 9.873 6.739 1.00 89.00 325 ARG A O 1
ATOM 2241 N N . ARG A 1 326 ? 6.475 10.829 8.362 1.00 86.00 326 ARG A N 1
ATOM 2242 C CA . ARG A 1 326 ? 7.510 11.375 7.468 1.00 86.00 326 ARG A CA 1
ATOM 2243 C C . ARG A 1 326 ? 8.575 10.307 7.272 1.00 86.00 326 ARG A C 1
ATOM 2245 O O . ARG A 1 326 ? 9.428 10.126 8.127 1.00 86.00 326 ARG A O 1
ATOM 2252 N N . ILE A 1 327 ? 8.453 9.578 6.173 1.00 84.31 327 ILE A N 1
ATOM 2253 C CA . ILE A 1 327 ? 9.252 8.383 5.887 1.00 84.31 327 ILE A CA 1
ATOM 2254 C C . ILE A 1 327 ? 10.326 8.684 4.839 1.00 84.31 327 ILE A C 1
ATOM 2256 O O . ILE A 1 327 ? 11.450 8.203 4.925 1.00 84.31 327 ILE A O 1
ATOM 2260 N N . ILE A 1 328 ? 9.987 9.497 3.844 1.00 82.12 328 ILE A N 1
ATOM 2261 C CA . ILE A 1 328 ? 10.892 9.876 2.768 1.00 82.12 328 ILE A CA 1
ATOM 2262 C C . ILE A 1 328 ? 11.399 11.279 3.078 1.00 82.12 328 ILE A C 1
ATOM 2264 O O . ILE A 1 328 ? 10.640 12.248 3.047 1.00 82.12 328 ILE A O 1
ATOM 2268 N N . ALA A 1 329 ? 12.693 11.404 3.360 1.00 75.00 329 ALA A N 1
ATOM 2269 C CA . ALA A 1 329 ? 13.326 12.712 3.399 1.00 75.00 329 ALA A CA 1
ATOM 2270 C C . ALA A 1 329 ? 13.319 13.293 1.975 1.00 75.00 329 ALA A C 1
ATOM 2272 O O . ALA A 1 329 ? 13.856 12.653 1.064 1.00 75.00 329 ALA A O 1
ATOM 2273 N N . PRO A 1 330 ? 12.730 14.481 1.747 1.00 68.44 330 PRO A N 1
ATOM 2274 C CA . PRO A 1 330 ? 12.883 15.158 0.472 1.00 68.44 330 PRO A CA 1
ATOM 2275 C C . PRO A 1 330 ? 14.372 15.332 0.192 1.00 68.44 330 PRO A C 1
ATOM 2277 O O . PRO A 1 330 ? 15.126 15.780 1.061 1.00 68.44 330 PRO A O 1
ATOM 2280 N N . ILE A 1 331 ? 14.801 14.984 -1.017 1.00 62.16 331 ILE A N 1
ATOM 2281 C CA . ILE A 1 331 ? 16.148 15.322 -1.458 1.00 62.16 331 ILE A CA 1
ATOM 2282 C C . ILE A 1 331 ? 16.159 16.846 -1.558 1.00 62.16 331 ILE A C 1
ATOM 2284 O O . ILE A 1 331 ? 15.495 17.416 -2.426 1.00 62.16 331 ILE A O 1
ATOM 2288 N N . ALA A 1 332 ? 16.854 17.516 -0.633 1.00 64.69 332 ALA A N 1
ATOM 2289 C CA . ALA A 1 332 ? 17.112 18.942 -0.781 1.00 64.69 332 ALA A CA 1
ATOM 2290 C C . ALA A 1 332 ? 17.729 19.145 -2.172 1.00 64.69 332 ALA A C 1
ATOM 2292 O O . ALA A 1 332 ? 18.558 18.319 -2.557 1.00 64.69 332 ALA A O 1
ATOM 2293 N N . PRO A 1 333 ? 17.337 20.180 -2.933 1.00 61.84 333 PRO A N 1
ATOM 2294 C CA . PRO A 1 333 ? 17.856 20.423 -4.272 1.00 61.84 333 PRO A CA 1
ATOM 2295 C C . PRO A 1 333 ? 19.333 20.828 -4.185 1.00 61.84 333 PRO A C 1
ATOM 2297 O O . PRO A 1 333 ? 19.690 21.992 -4.314 1.00 61.84 333 PRO A O 1
ATOM 2300 N N . THR A 1 334 ? 20.204 19.867 -3.911 1.00 60.59 334 THR A N 1
ATOM 2301 C CA . THR A 1 334 ? 21.638 19.982 -4.079 1.00 60.59 334 THR A CA 1
ATOM 2302 C C . THR A 1 334 ? 21.910 19.596 -5.514 1.00 60.59 334 THR A C 1
ATOM 2304 O O . THR A 1 334 ? 21.574 18.498 -5.971 1.00 60.59 334 THR A O 1
ATOM 2307 N N . LEU A 1 335 ? 22.479 20.525 -6.276 1.00 65.56 335 LEU A N 1
ATOM 2308 C CA . LEU A 1 335 ? 22.925 20.174 -7.609 1.00 65.56 335 LEU A CA 1
ATOM 2309 C C . LEU A 1 335 ? 24.055 19.142 -7.443 1.00 65.56 335 LEU A C 1
ATOM 2311 O O . LEU A 1 335 ? 24.807 19.203 -6.468 1.00 65.56 335 LEU A O 1
ATOM 2315 N N . PRO A 1 336 ? 24.235 18.193 -8.376 1.00 60.47 336 PRO A N 1
ATOM 2316 C CA . PRO A 1 336 ? 25.336 17.226 -8.297 1.00 60.47 336 PRO A CA 1
ATOM 2317 C C . PRO A 1 336 ? 26.718 17.887 -8.112 1.00 60.47 336 PRO A C 1
ATOM 2319 O O . PRO A 1 336 ? 27.621 17.321 -7.498 1.00 60.47 336 PRO A O 1
ATOM 2322 N N . GLN A 1 337 ? 26.865 19.117 -8.611 1.00 70.38 337 GLN A N 1
ATOM 2323 C CA . GLN A 1 337 ? 28.046 19.971 -8.459 1.00 70.38 337 GLN A CA 1
ATOM 2324 C C . GLN A 1 337 ? 28.224 20.599 -7.066 1.00 70.38 337 GLN A C 1
ATOM 2326 O O . GLN A 1 337 ? 29.316 21.088 -6.781 1.00 70.38 337 GLN A O 1
ATOM 2331 N N . ASP A 1 338 ? 27.216 20.519 -6.201 1.00 72.62 338 ASP A N 1
ATOM 2332 C CA . ASP A 1 338 ? 27.238 20.995 -4.814 1.00 72.62 338 ASP A CA 1
ATOM 2333 C C . ASP A 1 338 ? 27.472 19.840 -3.822 1.00 72.62 338 ASP A C 1
ATOM 2335 O O . ASP A 1 338 ? 27.847 20.066 -2.673 1.00 72.62 338 ASP A O 1
ATOM 2339 N N . ALA A 1 339 ? 27.310 18.582 -4.255 1.00 65.50 339 ALA A N 1
ATOM 2340 C CA . ALA A 1 339 ? 27.619 17.411 -3.434 1.00 65.50 339 ALA A CA 1
ATOM 2341 C C . ALA A 1 339 ? 29.124 17.343 -3.120 1.00 65.50 339 ALA A C 1
ATOM 2343 O O . ALA A 1 339 ? 29.951 17.603 -3.998 1.00 65.50 339 ALA A O 1
ATOM 2344 N N . ALA A 1 340 ? 29.509 16.965 -1.897 1.00 65.81 340 ALA A N 1
ATOM 2345 C CA . ALA A 1 340 ? 30.915 16.898 -1.490 1.00 65.81 340 ALA A CA 1
ATOM 2346 C C . ALA A 1 340 ? 31.752 16.037 -2.469 1.00 65.81 340 ALA A C 1
ATOM 2348 O O . ALA A 1 340 ? 31.330 14.927 -2.790 1.00 65.81 340 ALA A O 1
ATOM 2349 N N . PRO A 1 341 ? 32.945 16.473 -2.925 1.00 67.12 341 PRO A N 1
ATOM 2350 C CA . PRO A 1 341 ? 33.762 15.718 -3.884 1.00 67.12 341 PRO A CA 1
ATOM 2351 C C . PRO A 1 341 ? 34.068 14.271 -3.466 1.00 67.12 341 PRO A C 1
ATOM 2353 O O . PRO A 1 341 ? 34.116 13.390 -4.317 1.00 67.12 341 PRO A O 1
ATOM 2356 N N . ALA A 1 342 ? 34.201 14.000 -2.163 1.00 61.16 342 ALA A N 1
ATOM 2357 C CA . ALA A 1 342 ? 34.387 12.646 -1.632 1.00 61.16 342 ALA A CA 1
ATOM 2358 C C . ALA A 1 342 ? 33.142 11.748 -1.799 1.00 61.16 342 ALA A C 1
ATOM 2360 O O . ALA A 1 342 ? 33.277 10.546 -2.005 1.00 61.16 342 ALA A O 1
ATOM 2361 N N . ALA A 1 343 ? 31.936 12.327 -1.790 1.00 55.62 343 ALA A N 1
ATOM 2362 C CA . ALA A 1 343 ? 30.694 11.631 -2.139 1.00 55.62 343 ALA A CA 1
ATOM 2363 C C . ALA A 1 343 ? 30.542 11.426 -3.660 1.00 55.62 343 ALA A C 1
ATOM 2365 O O . ALA A 1 343 ? 29.672 10.679 -4.099 1.00 55.62 343 ALA A O 1
ATOM 2366 N N . ARG A 1 344 ? 31.403 12.060 -4.471 1.00 57.91 344 ARG A N 1
ATOM 2367 C CA . ARG A 1 344 ? 31.502 11.857 -5.926 1.00 57.91 344 ARG A CA 1
ATOM 2368 C C . ARG A 1 344 ? 32.531 10.798 -6.310 1.00 57.91 344 ARG A C 1
ATOM 2370 O O . ARG A 1 344 ? 32.885 10.743 -7.488 1.00 57.91 344 ARG A O 1
ATOM 2377 N N . ALA A 1 345 ? 33.043 9.999 -5.365 1.00 53.78 345 ALA A N 1
ATOM 2378 C CA . ALA A 1 345 ? 33.866 8.840 -5.697 1.00 53.78 345 ALA A CA 1
ATOM 2379 C C . ALA A 1 345 ? 33.075 7.980 -6.690 1.00 53.78 345 ALA A C 1
ATOM 2381 O O . ALA A 1 345 ? 32.071 7.352 -6.352 1.00 53.78 345 ALA A O 1
ATOM 2382 N N . SER A 1 346 ? 33.452 8.096 -7.960 1.00 55.69 346 SER A N 1
ATOM 2383 C CA . SER A 1 346 ? 32.613 7.687 -9.069 1.00 55.69 346 SER A CA 1
ATOM 2384 C C . SER A 1 346 ? 32.742 6.188 -9.205 1.00 55.69 346 SER A C 1
ATOM 2386 O O . SER A 1 346 ? 33.665 5.689 -9.830 1.00 55.69 346 SER A O 1
ATOM 2388 N N . VAL A 1 347 ? 31.792 5.457 -8.630 1.00 57.34 347 VAL A N 1
ATOM 2389 C CA . VAL A 1 347 ? 31.470 4.158 -9.203 1.00 57.34 347 VAL A CA 1
ATOM 2390 C C . VAL A 1 347 ? 30.903 4.478 -10.581 1.00 57.34 347 VAL A C 1
ATOM 2392 O O . VAL A 1 347 ? 29.776 4.964 -10.710 1.00 57.34 347 VAL A O 1
ATOM 2395 N N . THR A 1 348 ? 31.711 4.301 -11.622 1.00 69.38 348 THR A N 1
ATOM 2396 C CA . THR A 1 348 ? 31.246 4.464 -13.000 1.00 69.38 348 THR A CA 1
ATOM 2397 C C . THR A 1 348 ? 30.073 3.515 -13.244 1.00 69.38 348 THR A C 1
ATOM 2399 O O . THR A 1 348 ? 29.960 2.468 -12.608 1.00 69.38 348 THR A O 1
ATOM 2402 N N . MET A 1 349 ? 29.186 3.824 -14.193 1.00 63.41 349 MET A N 1
ATOM 2403 C CA . MET A 1 349 ? 28.092 2.899 -14.531 1.00 63.41 349 MET A CA 1
ATOM 2404 C C . MET A 1 349 ? 28.632 1.516 -14.941 1.00 63.41 349 MET A C 1
ATOM 2406 O O . MET A 1 349 ? 28.034 0.495 -14.614 1.00 63.41 349 MET A O 1
ATOM 2410 N N . ALA A 1 350 ? 29.796 1.480 -15.598 1.00 65.75 350 ALA A N 1
ATOM 2411 C CA . ALA A 1 350 ? 30.494 0.244 -15.934 1.00 65.75 350 ALA A CA 1
ATOM 2412 C C . ALA A 1 350 ? 30.946 -0.530 -14.683 1.00 65.75 350 ALA A C 1
ATOM 2414 O O . ALA A 1 350 ? 30.740 -1.740 -14.607 1.00 65.75 350 ALA A O 1
ATOM 2415 N N . GLU A 1 351 ? 31.511 0.145 -13.681 1.00 70.25 351 GLU A N 1
ATOM 2416 C CA . GLU A 1 351 ? 31.862 -0.481 -12.401 1.00 70.25 351 GLU A CA 1
ATOM 2417 C C . GLU A 1 351 ? 30.625 -0.926 -11.627 1.00 70.25 351 GLU A C 1
ATOM 2419 O O . GLU A 1 351 ? 30.622 -2.025 -11.086 1.00 70.25 351 GLU A O 1
ATOM 2424 N N . ASN A 1 352 ? 29.547 -0.142 -11.631 1.00 67.44 352 ASN A N 1
ATOM 2425 C CA . ASN A 1 352 ? 28.301 -0.510 -10.966 1.00 67.44 352 ASN A CA 1
ATOM 2426 C C . ASN A 1 352 ? 27.691 -1.779 -11.595 1.00 67.44 352 ASN A C 1
ATOM 2428 O O . ASN A 1 352 ? 27.330 -2.729 -10.896 1.00 67.44 352 ASN A O 1
ATOM 2432 N N . LEU A 1 353 ? 27.665 -1.859 -12.930 1.00 64.69 353 LEU A N 1
ATOM 2433 C CA . LEU A 1 353 ? 27.246 -3.066 -13.651 1.00 64.69 353 LEU A CA 1
ATOM 2434 C C . LEU A 1 353 ? 28.145 -4.271 -13.328 1.00 64.69 353 LEU A C 1
ATOM 2436 O O . LEU A 1 353 ? 27.637 -5.364 -13.072 1.00 64.69 353 LEU A O 1
ATOM 2440 N N . LYS A 1 354 ? 29.465 -4.058 -13.250 1.00 66.50 354 LYS A N 1
ATOM 2441 C CA . LYS A 1 354 ? 30.446 -5.102 -12.922 1.00 66.50 354 LYS A CA 1
ATOM 2442 C C . LYS A 1 354 ? 30.315 -5.611 -11.479 1.00 66.50 354 LYS A C 1
ATOM 2444 O O . LYS A 1 354 ? 30.424 -6.813 -11.243 1.00 66.50 354 LYS A O 1
ATOM 2449 N N . ILE A 1 355 ? 30.069 -4.719 -10.517 1.00 63.97 355 ILE A N 1
ATOM 2450 C CA . ILE A 1 355 ? 29.936 -5.042 -9.084 1.00 63.97 355 ILE A CA 1
ATOM 2451 C C . ILE A 1 355 ? 28.649 -5.829 -8.815 1.00 63.97 355 ILE A C 1
ATOM 2453 O O . ILE A 1 355 ? 28.639 -6.760 -8.014 1.00 63.97 355 ILE A O 1
ATOM 2457 N N . THR A 1 356 ? 27.561 -5.503 -9.508 1.00 60.19 356 THR A N 1
ATOM 2458 C CA . THR A 1 356 ? 26.227 -6.034 -9.185 1.00 60.19 356 THR A CA 1
ATOM 2459 C C . THR A 1 356 ? 25.954 -7.450 -9.704 1.00 60.19 356 THR A C 1
ATOM 2461 O O . THR A 1 356 ? 24.845 -7.952 -9.536 1.00 60.19 356 THR A O 1
ATOM 2464 N N . ARG A 1 357 ? 26.930 -8.122 -10.346 1.00 60.25 357 ARG A N 1
ATOM 2465 C CA . ARG A 1 357 ? 26.731 -9.384 -11.104 1.00 60.25 357 ARG A CA 1
ATOM 2466 C C . ARG A 1 357 ? 25.547 -9.316 -12.083 1.00 60.25 357 ARG A C 1
ATOM 2468 O O . ARG A 1 357 ? 25.064 -10.354 -12.551 1.00 60.25 357 ARG A O 1
ATOM 2475 N N . ALA A 1 358 ? 25.092 -8.105 -12.414 1.00 65.25 358 ALA A N 1
ATOM 2476 C CA . ALA A 1 358 ? 23.933 -7.879 -13.255 1.00 65.25 358 ALA A CA 1
ATOM 2477 C C . ALA A 1 358 ? 24.153 -8.499 -14.634 1.00 65.25 358 ALA A C 1
ATOM 2479 O O . ALA A 1 358 ? 23.193 -8.962 -15.230 1.00 65.25 358 ALA A O 1
ATOM 2480 N N . ASP A 1 359 ? 25.397 -8.624 -15.098 1.00 70.50 359 ASP A N 1
ATOM 2481 C CA . ASP A 1 359 ? 25.738 -9.233 -16.384 1.00 70.50 359 ASP A CA 1
ATOM 2482 C C . ASP A 1 359 ? 25.207 -10.662 -16.555 1.00 70.50 359 ASP A C 1
ATOM 2484 O O . ASP A 1 359 ? 24.677 -10.986 -17.616 1.00 70.50 359 ASP A O 1
ATOM 2488 N N . ALA A 1 360 ? 25.276 -11.511 -15.523 1.00 77.69 360 ALA A N 1
ATOM 2489 C CA . ALA A 1 360 ? 24.786 -12.889 -15.613 1.00 77.69 360 ALA A CA 1
ATOM 2490 C C . ALA A 1 360 ? 23.250 -12.942 -15.641 1.00 77.69 360 ALA A C 1
ATOM 2492 O O . ALA A 1 360 ? 22.655 -13.618 -16.483 1.00 77.69 360 ALA A O 1
ATOM 2493 N N . VAL A 1 361 ? 22.598 -12.173 -14.763 1.00 76.81 361 VAL A N 1
ATOM 2494 C CA . VAL A 1 361 ? 21.131 -12.055 -14.727 1.00 76.81 361 VAL A CA 1
ATOM 2495 C C . VAL A 1 361 ? 20.617 -11.431 -16.022 1.00 76.81 361 VAL A C 1
ATOM 2497 O O . VAL A 1 361 ? 19.647 -11.910 -16.605 1.00 76.81 361 VAL A O 1
ATOM 2500 N N . GLN A 1 362 ? 21.294 -10.400 -16.522 1.00 78.94 362 GLN A N 1
ATOM 2501 C CA . GLN A 1 362 ? 20.981 -9.761 -17.788 1.00 78.94 362 GLN A CA 1
ATOM 2502 C C . GLN A 1 362 ? 21.237 -10.696 -18.966 1.00 78.94 362 GLN A C 1
ATOM 2504 O O . GLN A 1 362 ? 20.443 -10.678 -19.896 1.00 78.94 362 GLN A O 1
ATOM 2509 N N . ALA A 1 363 ? 22.267 -11.543 -18.949 1.00 82.81 363 ALA A N 1
ATOM 2510 C CA . ALA A 1 363 ? 22.472 -12.546 -19.991 1.00 82.81 363 ALA A CA 1
ATOM 2511 C C . ALA A 1 363 ? 21.310 -13.552 -20.038 1.00 82.81 363 ALA A C 1
ATOM 2513 O O . ALA A 1 363 ? 20.753 -13.784 -21.111 1.00 82.81 363 ALA A O 1
ATOM 2514 N N . ILE A 1 364 ? 20.876 -14.071 -18.882 1.00 84.69 364 ILE A N 1
ATOM 2515 C CA . ILE A 1 364 ? 19.701 -14.955 -18.780 1.00 84.69 364 ILE A CA 1
ATOM 2516 C C . ILE A 1 364 ? 18.439 -14.229 -19.264 1.00 84.69 364 ILE A C 1
ATOM 2518 O O . ILE A 1 364 ? 17.670 -14.768 -20.061 1.00 84.69 364 ILE A O 1
ATOM 2522 N N . ALA A 1 365 ? 18.238 -12.986 -18.828 1.00 84.00 365 ALA A N 1
ATOM 2523 C CA . ALA A 1 365 ? 17.096 -12.176 -19.226 1.00 84.00 365 ALA A CA 1
ATOM 2524 C C . ALA A 1 365 ? 17.093 -11.875 -20.731 1.00 84.00 365 ALA A C 1
ATOM 2526 O O . ALA A 1 365 ? 16.047 -11.975 -21.362 1.00 84.00 365 ALA A O 1
ATOM 2527 N N . ARG A 1 366 ? 18.250 -11.574 -21.332 1.00 82.19 366 ARG A N 1
ATOM 2528 C CA . ARG A 1 366 ? 18.394 -11.362 -22.780 1.00 82.19 366 ARG A CA 1
ATOM 2529 C C . ARG A 1 366 ? 18.143 -12.646 -23.562 1.00 82.19 366 ARG A C 1
ATOM 2531 O O . ARG A 1 366 ? 17.485 -12.594 -24.594 1.00 82.19 366 ARG A O 1
ATOM 2538 N N . ALA A 1 367 ? 18.614 -13.791 -23.069 1.00 83.75 367 ALA A N 1
ATOM 2539 C CA . ALA A 1 367 ? 18.328 -15.087 -23.679 1.00 83.75 367 ALA A CA 1
ATOM 2540 C C . ALA A 1 367 ? 16.826 -15.420 -23.629 1.00 83.75 367 ALA A C 1
ATOM 2542 O O . ALA A 1 367 ? 16.286 -15.980 -24.579 1.00 83.75 367 ALA A O 1
ATOM 2543 N N . ARG A 1 368 ? 16.140 -15.041 -22.541 1.00 84.25 368 ARG A N 1
ATOM 2544 C CA . ARG A 1 368 ? 14.716 -15.332 -22.329 1.00 84.25 368 ARG A CA 1
ATOM 2545 C C . ARG A 1 368 ? 13.775 -14.342 -23.021 1.00 84.25 368 ARG A C 1
ATOM 2547 O O . ARG A 1 368 ? 12.799 -14.759 -23.631 1.00 84.25 368 ARG A O 1
ATOM 2554 N N . TRP A 1 369 ? 14.037 -13.045 -22.914 1.00 83.19 369 TRP A N 1
ATOM 2555 C CA . TRP A 1 369 ? 13.132 -11.970 -23.345 1.00 83.19 369 TRP A CA 1
ATOM 2556 C C . TRP A 1 369 ? 13.676 -11.112 -24.488 1.00 83.19 369 TRP A C 1
ATOM 2558 O O . TRP A 1 369 ? 12.959 -10.246 -24.985 1.00 83.19 369 TRP A O 1
ATOM 2568 N N . GLY A 1 370 ? 14.906 -11.364 -24.933 1.00 80.50 370 GLY A N 1
ATOM 2569 C CA . GLY A 1 370 ? 15.592 -10.553 -25.930 1.00 80.50 370 GLY A CA 1
ATOM 2570 C C . GLY A 1 370 ? 16.354 -9.378 -25.319 1.00 80.50 370 GLY A C 1
ATOM 2571 O O . GLY A 1 370 ? 16.202 -9.027 -24.146 1.00 80.50 370 GLY A O 1
ATOM 2572 N N . ALA A 1 371 ? 17.210 -8.764 -26.135 1.00 79.62 371 ALA A N 1
ATOM 2573 C CA . ALA A 1 371 ? 17.860 -7.518 -25.764 1.00 79.62 371 ALA A CA 1
ATOM 2574 C C . ALA A 1 371 ? 16.814 -6.402 -25.589 1.00 79.62 371 ALA A C 1
ATOM 2576 O O . ALA A 1 371 ? 15.816 -6.391 -26.318 1.00 79.62 371 ALA A O 1
ATOM 2577 N N . PRO A 1 372 ? 17.035 -5.463 -24.651 1.00 71.88 372 PRO A N 1
ATOM 2578 C CA . PRO A 1 372 ? 16.223 -4.261 -24.533 1.00 71.88 372 PRO A CA 1
ATOM 2579 C C . PRO A 1 372 ? 16.454 -3.389 -25.768 1.00 71.88 372 PRO A C 1
ATOM 2581 O O . PRO A 1 372 ? 17.335 -2.536 -25.784 1.00 71.88 372 PRO A O 1
ATOM 2584 N N . ASP A 1 373 ? 15.713 -3.656 -26.838 1.00 68.56 373 ASP A N 1
ATOM 2585 C CA . ASP A 1 373 ? 15.861 -2.913 -28.075 1.00 68.56 373 ASP A CA 1
ATOM 2586 C C . ASP A 1 373 ? 14.891 -1.732 -28.092 1.00 68.56 373 ASP A C 1
ATOM 2588 O O . ASP A 1 373 ? 13.669 -1.885 -27.995 1.00 68.56 373 ASP A O 1
ATOM 2592 N N . MET A 1 374 ? 15.463 -0.534 -28.175 1.00 67.12 374 MET A N 1
ATOM 2593 C CA . MET A 1 374 ? 14.714 0.712 -28.308 1.00 67.12 374 MET A CA 1
ATOM 2594 C C . MET A 1 374 ? 14.277 0.947 -29.759 1.00 67.12 374 MET A C 1
ATOM 2596 O O . MET A 1 374 ? 13.466 1.839 -30.010 1.00 67.12 374 MET A O 1
ATOM 2600 N N . ASN A 1 375 ? 14.776 0.154 -30.715 1.00 79.50 375 ASN A N 1
ATOM 2601 C CA . ASN A 1 375 ? 14.361 0.236 -32.104 1.00 79.50 375 ASN A CA 1
ATOM 2602 C C . ASN A 1 375 ? 12.920 -0.302 -32.266 1.00 79.50 375 ASN A C 1
ATOM 2604 O O . ASN A 1 375 ? 12.639 -1.470 -31.977 1.00 79.50 375 ASN A O 1
ATOM 2608 N N . PRO A 1 376 ? 11.973 0.521 -32.752 1.00 78.81 376 PRO A N 1
ATOM 2609 C CA . PRO A 1 376 ? 10.581 0.105 -32.907 1.00 78.81 376 PRO A CA 1
ATOM 2610 C C . PRO A 1 376 ? 10.408 -1.071 -33.882 1.00 78.81 376 PRO A C 1
ATOM 2612 O O . PRO A 1 376 ? 9.505 -1.887 -33.689 1.00 78.81 376 PRO A O 1
ATOM 2615 N N . TRP A 1 377 ? 11.276 -1.207 -34.892 1.00 81.44 377 TRP A N 1
ATOM 2616 C CA . TRP A 1 377 ? 11.177 -2.267 -35.900 1.00 81.44 377 TRP A CA 1
ATOM 2617 C C . TRP A 1 377 ? 11.557 -3.641 -35.366 1.00 81.44 377 TRP A C 1
ATOM 2619 O O . TRP A 1 377 ? 10.844 -4.616 -35.603 1.00 81.44 377 TRP A O 1
ATOM 2629 N N . SER A 1 378 ? 12.646 -3.739 -34.609 1.00 78.62 378 SER A N 1
ATOM 2630 C CA . SER A 1 378 ? 13.038 -5.000 -33.977 1.00 78.62 378 SER A CA 1
ATOM 2631 C C . SER A 1 378 ? 12.032 -5.412 -32.906 1.00 78.62 378 SER A C 1
ATOM 2633 O O . SER A 1 378 ? 11.703 -6.594 -32.807 1.00 78.62 378 SER A O 1
ATOM 2635 N N . ARG A 1 379 ? 11.450 -4.450 -32.178 1.00 78.12 379 ARG A N 1
ATOM 2636 C CA . ARG A 1 379 ? 10.339 -4.705 -31.255 1.00 78.12 379 ARG A CA 1
ATOM 2637 C C . ARG A 1 379 ? 9.111 -5.238 -31.993 1.00 78.12 379 ARG A C 1
ATOM 2639 O O . ARG A 1 379 ? 8.521 -6.217 -31.542 1.00 78.12 379 ARG A O 1
ATOM 2646 N N . ALA A 1 380 ? 8.750 -4.663 -33.140 1.00 83.44 380 ALA A N 1
ATOM 2647 C CA . ALA A 1 380 ? 7.666 -5.171 -33.982 1.00 83.44 380 ALA A CA 1
ATOM 2648 C C . ALA A 1 380 ? 7.957 -6.593 -34.499 1.00 83.44 380 ALA A C 1
ATOM 2650 O O . ALA A 1 380 ? 7.098 -7.466 -34.403 1.00 83.44 380 ALA A O 1
ATOM 2651 N N . LEU A 1 381 ? 9.181 -6.870 -34.955 1.00 84.00 381 LEU A N 1
ATOM 2652 C CA . LEU A 1 381 ? 9.620 -8.204 -35.386 1.00 84.00 381 LEU A CA 1
ATOM 2653 C C . LEU A 1 381 ? 9.592 -9.224 -34.245 1.00 84.00 381 LEU A C 1
ATOM 2655 O O . LEU A 1 381 ? 9.096 -10.334 -34.430 1.00 84.00 381 LEU A O 1
ATOM 2659 N N . GLN A 1 382 ? 10.052 -8.855 -33.047 1.00 78.81 382 GLN A N 1
ATOM 2660 C CA . GLN A 1 382 ? 9.910 -9.681 -31.848 1.00 78.81 382 GLN A CA 1
ATOM 2661 C C . GLN A 1 382 ? 8.432 -9.923 -31.534 1.00 78.81 382 GLN A C 1
ATOM 2663 O O . GLN A 1 382 ? 8.072 -11.049 -31.175 1.00 78.81 382 GLN A O 1
ATOM 2668 N N . ILE A 1 383 ? 7.575 -8.903 -31.721 1.00 81.62 383 ILE A N 1
ATOM 2669 C CA . ILE A 1 383 ? 6.119 -8.993 -31.564 1.00 81.62 383 ILE A CA 1
ATOM 2670 C C . ILE A 1 383 ? 5.493 -9.994 -32.542 1.00 81.62 383 ILE A C 1
ATOM 2672 O O . ILE A 1 383 ? 4.703 -10.845 -32.131 1.00 81.62 383 ILE A O 1
ATOM 2676 N N . VAL A 1 384 ? 5.870 -9.951 -33.812 1.00 84.75 384 VAL A N 1
ATOM 2677 C CA . VAL A 1 384 ? 5.377 -10.894 -34.819 1.00 84.75 384 VAL A CA 1
ATOM 2678 C C . VAL A 1 384 ? 5.918 -12.295 -34.547 1.00 84.75 384 VAL A C 1
ATOM 2680 O O . VAL A 1 384 ? 5.140 -13.241 -34.448 1.00 84.75 384 VAL A O 1
ATOM 2683 N N . ARG A 1 385 ? 7.229 -12.435 -34.319 1.00 82.81 385 ARG A N 1
ATOM 2684 C CA . ARG A 1 385 ? 7.872 -13.729 -34.058 1.00 82.81 385 ARG A CA 1
ATOM 2685 C C . ARG A 1 385 ? 7.224 -14.449 -32.886 1.00 82.81 385 ARG A C 1
ATOM 2687 O O . ARG A 1 385 ? 6.827 -15.592 -33.038 1.00 82.81 385 ARG A O 1
ATOM 2694 N N . GLY A 1 386 ? 7.055 -13.781 -31.749 1.00 80.75 386 GLY A N 1
ATOM 2695 C CA . GLY A 1 386 ? 6.439 -14.430 -30.589 1.00 80.75 386 GLY A CA 1
ATOM 2696 C C . GLY A 1 386 ? 4.929 -14.684 -30.731 1.00 80.75 386 GLY A C 1
ATOM 2697 O O . GLY A 1 386 ? 4.414 -15.569 -30.060 1.00 80.75 386 GLY A O 1
ATOM 2698 N N . LEU A 1 387 ? 4.216 -13.981 -31.626 1.00 83.38 387 LEU A N 1
ATOM 2699 C CA . LEU A 1 387 ? 2.839 -14.354 -31.992 1.00 83.38 387 LEU A CA 1
ATOM 2700 C C . LEU A 1 387 ? 2.810 -15.619 -32.865 1.00 83.38 387 LEU A C 1
ATOM 2702 O O . LEU A 1 387 ? 1.901 -16.436 -32.721 1.00 83.38 387 LEU A O 1
ATOM 2706 N N . LEU A 1 388 ? 3.797 -15.782 -33.750 1.00 87.62 388 LEU A N 1
ATOM 2707 C CA . LEU A 1 388 ? 3.928 -16.946 -34.629 1.00 87.62 388 LEU A CA 1
ATOM 2708 C C . LEU A 1 388 ? 4.406 -18.191 -33.875 1.00 87.62 388 LEU A C 1
ATOM 2710 O O . LEU A 1 388 ? 3.850 -19.269 -34.076 1.00 87.62 388 LEU A O 1
ATOM 2714 N N . THR A 1 389 ? 5.407 -18.048 -33.003 1.00 84.81 389 THR A N 1
ATOM 2715 C CA . THR A 1 389 ? 5.977 -19.172 -32.247 1.00 84.81 389 THR A CA 1
ATOM 2716 C C . THR A 1 389 ? 5.162 -19.519 -31.006 1.00 84.81 389 THR A C 1
ATOM 2718 O O . THR A 1 389 ? 5.200 -20.657 -30.563 1.00 84.81 389 THR A O 1
ATOM 2721 N N . GLY A 1 390 ? 4.407 -18.571 -30.440 1.00 80.38 390 GLY A N 1
ATOM 2722 C CA . GLY A 1 390 ? 3.699 -18.755 -29.167 1.00 80.38 390 GLY A CA 1
ATOM 2723 C C . GLY A 1 390 ? 4.606 -18.698 -27.930 1.00 80.38 390 GLY A C 1
ATOM 2724 O O . GLY A 1 390 ? 4.100 -18.630 -26.814 1.00 80.38 390 GLY A O 1
ATOM 2725 N N . ASP A 1 391 ? 5.924 -18.635 -28.120 1.00 71.19 391 ASP A N 1
ATOM 2726 C CA . ASP A 1 391 ? 6.937 -18.707 -27.064 1.00 71.19 391 ASP A CA 1
ATOM 2727 C C . ASP A 1 391 ? 7.381 -17.322 -26.586 1.00 71.19 391 ASP A C 1
ATOM 2729 O O . ASP A 1 391 ? 8.565 -16.985 -26.608 1.00 71.19 391 ASP A O 1
ATOM 2733 N N . ARG A 1 392 ? 6.443 -16.473 -26.154 1.00 71.44 392 ARG A N 1
ATOM 2734 C CA . ARG A 1 392 ? 6.832 -15.305 -25.352 1.00 71.44 392 ARG A CA 1
ATOM 2735 C C . ARG A 1 392 ? 6.786 -15.664 -23.876 1.00 71.44 392 ARG A C 1
ATOM 2737 O O . ARG A 1 392 ? 5.691 -15.677 -23.312 1.00 71.44 392 ARG A O 1
ATOM 2744 N N . PRO A 1 393 ? 7.933 -15.904 -23.218 1.00 76.50 393 PRO A N 1
ATOM 2745 C CA . PRO A 1 393 ? 7.929 -16.048 -21.776 1.00 76.50 393 PRO A CA 1
ATOM 2746 C C . PRO A 1 393 ? 7.385 -14.761 -21.153 1.00 76.50 393 PRO A C 1
ATOM 2748 O O . PRO A 1 393 ? 7.888 -13.666 -21.411 1.00 76.50 393 PRO A O 1
ATOM 2751 N N . VAL A 1 394 ? 6.342 -14.901 -20.338 1.00 83.69 394 VAL A N 1
ATOM 2752 C CA . VAL A 1 394 ? 5.734 -13.786 -19.609 1.00 83.69 394 VAL A CA 1
ATOM 2753 C C . VAL A 1 394 ? 6.805 -13.141 -18.729 1.00 83.69 394 VAL A C 1
ATOM 2755 O O . VAL A 1 394 ? 7.531 -13.835 -18.015 1.00 83.69 394 VAL A O 1
ATOM 2758 N N . GLN A 1 395 ? 6.951 -11.819 -18.823 1.00 87.88 395 GLN A N 1
ATOM 2759 C CA . GLN A 1 395 ? 7.814 -11.072 -17.909 1.00 87.88 395 GLN A CA 1
ATOM 2760 C C . GLN A 1 395 ? 7.133 -10.961 -16.543 1.00 87.88 395 GLN A C 1
ATOM 2762 O O . GLN A 1 395 ? 5.917 -10.730 -16.512 1.00 87.88 395 GLN A O 1
ATOM 2767 N N . PRO A 1 396 ? 7.887 -11.067 -15.435 1.00 90.25 396 PRO A N 1
ATOM 2768 C CA . PRO A 1 396 ? 7.329 -10.832 -14.114 1.00 90.25 396 PRO A CA 1
ATOM 2769 C C . PRO A 1 396 ? 6.742 -9.421 -14.042 1.00 90.25 396 PRO A C 1
ATOM 2771 O O . PRO A 1 396 ? 7.285 -8.473 -14.614 1.00 90.25 396 PRO A O 1
ATOM 2774 N N . LYS A 1 397 ? 5.610 -9.295 -13.355 1.00 96.00 397 LYS A N 1
ATOM 2775 C CA . LYS A 1 397 ? 5.050 -7.994 -12.999 1.00 96.00 397 LYS A CA 1
ATOM 2776 C C . LYS A 1 397 ? 5.829 -7.443 -11.809 1.00 96.00 397 LYS A C 1
ATOM 2778 O O . LYS A 1 397 ? 6.104 -8.196 -10.873 1.00 96.00 397 LYS A O 1
ATOM 2783 N N . ILE A 1 398 ? 6.192 -6.168 -11.860 1.00 97.38 398 ILE A N 1
ATOM 2784 C CA . ILE A 1 398 ? 6.931 -5.495 -10.792 1.00 97.38 398 ILE A CA 1
ATOM 2785 C C . ILE A 1 398 ? 6.154 -4.258 -10.353 1.00 97.38 398 ILE A C 1
ATOM 2787 O O . ILE A 1 398 ? 5.749 -3.444 -11.183 1.00 97.38 398 ILE A O 1
ATOM 2791 N N . GLY A 1 399 ? 5.965 -4.126 -9.044 1.00 98.31 399 GLY A N 1
ATOM 2792 C CA . GLY A 1 399 ? 5.400 -2.944 -8.412 1.00 98.31 399 GLY A CA 1
ATOM 2793 C C . GLY A 1 399 ? 6.494 -2.102 -7.770 1.00 98.31 399 GLY A C 1
ATOM 2794 O O . GLY A 1 399 ? 7.387 -2.648 -7.126 1.00 98.31 399 GLY A O 1
ATOM 2795 N N . VAL A 1 400 ? 6.422 -0.783 -7.919 1.00 98.62 400 VAL A N 1
ATOM 2796 C CA . VAL A 1 400 ? 7.209 0.167 -7.117 1.00 98.62 400 VAL A CA 1
ATOM 2797 C C . VAL A 1 400 ? 6.237 0.976 -6.274 1.00 98.62 400 VAL A C 1
ATOM 2799 O O . VAL A 1 400 ? 5.337 1.591 -6.834 1.00 98.62 400 VAL A O 1
ATOM 2802 N N . VAL A 1 401 ? 6.386 0.957 -4.953 1.00 98.50 401 VAL A N 1
ATOM 2803 C CA . VAL A 1 401 ? 5.523 1.689 -4.012 1.00 98.50 401 VAL A CA 1
ATOM 2804 C C . VAL A 1 401 ? 6.317 2.879 -3.481 1.00 98.50 401 VAL A C 1
ATOM 2806 O O . VAL A 1 401 ? 7.253 2.681 -2.712 1.00 98.50 401 VAL A O 1
ATOM 2809 N N . ASP A 1 402 ? 6.006 4.096 -3.938 1.00 98.00 402 ASP A N 1
ATOM 2810 C CA . ASP A 1 402 ? 6.847 5.282 -3.687 1.00 98.00 402 ASP A CA 1
ATOM 2811 C C . ASP A 1 402 ? 6.094 6.620 -3.927 1.00 98.00 402 ASP A C 1
ATOM 2813 O O . ASP A 1 402 ? 4.869 6.634 -3.959 1.00 98.00 402 ASP A O 1
ATOM 2817 N N . SER A 1 403 ? 6.771 7.762 -4.085 1.00 97.06 403 SER A N 1
ATOM 2818 C CA . SER A 1 403 ? 6.179 9.107 -4.240 1.00 97.06 403 SER A CA 1
ATOM 2819 C C . SER A 1 403 ? 5.518 9.387 -5.592 1.00 97.06 403 SER A C 1
ATOM 2821 O O . SER A 1 403 ? 4.860 10.408 -5.770 1.00 97.06 403 SER A O 1
ATOM 2823 N N . GLY A 1 404 ? 5.669 8.486 -6.557 1.00 97.06 404 GLY A N 1
ATOM 2824 C CA . GLY A 1 404 ? 5.161 8.617 -7.923 1.00 97.06 404 GLY A CA 1
ATOM 2825 C C . GLY A 1 404 ? 6.258 8.346 -8.945 1.00 97.06 404 GLY A C 1
ATOM 2826 O O . GLY A 1 404 ? 7.395 8.061 -8.582 1.00 97.06 404 GLY A O 1
ATOM 2827 N N . ALA A 1 405 ? 5.923 8.447 -10.230 1.00 96.75 405 ALA A N 1
ATOM 2828 C CA . ALA A 1 405 ? 6.9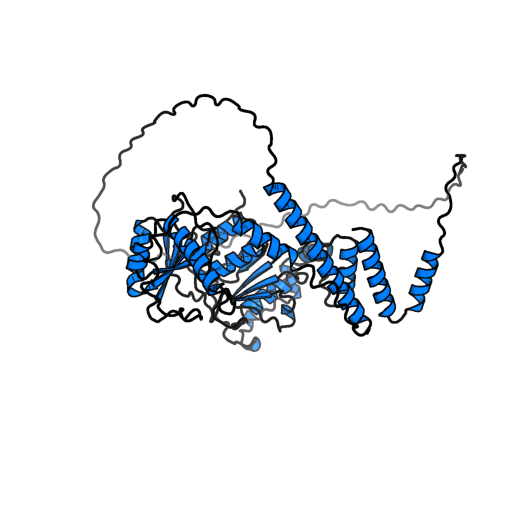07 8.393 -11.307 1.00 96.75 405 ALA A CA 1
ATOM 2829 C C . ALA A 1 405 ? 6.587 9.427 -12.392 1.00 96.75 405 ALA A C 1
ATOM 2831 O O . ALA A 1 405 ? 5.457 9.487 -12.888 1.00 96.75 405 ALA A O 1
ATOM 2832 N N . ASP A 1 406 ? 7.587 10.204 -12.808 1.00 95.81 406 ASP A N 1
ATOM 2833 C CA . ASP A 1 406 ? 7.494 11.078 -13.976 1.00 95.81 406 ASP A CA 1
ATOM 2834 C C . ASP A 1 406 ? 7.622 10.266 -15.274 1.00 95.81 406 ASP A C 1
ATOM 2836 O O . ASP A 1 406 ? 8.699 10.070 -15.836 1.00 95.81 406 ASP A O 1
ATOM 2840 N N . THR A 1 407 ? 6.486 9.795 -15.782 1.00 94.81 407 THR A N 1
ATOM 2841 C CA . THR A 1 407 ? 6.431 9.019 -17.035 1.00 94.81 407 THR A CA 1
ATOM 2842 C C . THR A 1 407 ? 6.783 9.823 -18.295 1.00 94.81 407 THR A C 1
ATOM 2844 O O . THR A 1 407 ? 6.957 9.226 -19.361 1.00 94.81 407 THR A O 1
ATOM 2847 N N . SER A 1 408 ? 6.932 11.153 -18.198 1.00 93.62 408 SER A N 1
ATOM 2848 C CA . SER A 1 408 ? 7.432 11.975 -19.305 1.00 93.62 408 SER A CA 1
ATOM 2849 C C . SER A 1 408 ? 8.949 11.824 -19.493 1.00 93.62 408 SER A C 1
ATOM 2851 O O . SER A 1 408 ? 9.450 11.930 -20.621 1.00 93.62 408 SER A O 1
ATOM 2853 N N . HIS A 1 409 ? 9.672 11.473 -18.421 1.00 91.88 409 HIS A N 1
ATOM 2854 C CA . HIS A 1 409 ? 11.113 11.262 -18.442 1.00 91.88 409 HIS A CA 1
ATOM 2855 C C . HIS A 1 409 ? 11.502 10.090 -19.371 1.00 91.88 409 HIS A C 1
ATOM 2857 O O . HIS A 1 409 ? 10.929 8.999 -19.264 1.00 91.88 409 HIS A O 1
ATOM 2863 N N . PRO A 1 410 ? 12.515 10.231 -20.256 1.00 88.00 410 PRO A N 1
ATOM 2864 C CA . PRO A 1 410 ? 12.872 9.202 -21.239 1.00 88.00 410 PRO A CA 1
ATOM 2865 C C . PRO A 1 410 ? 13.129 7.803 -20.659 1.00 88.00 410 PRO A C 1
ATOM 2867 O O . PRO A 1 410 ? 12.731 6.812 -21.271 1.00 88.00 410 PRO A O 1
ATOM 2870 N N . LEU A 1 411 ? 13.739 7.712 -19.470 1.00 86.56 411 LEU A N 1
ATOM 2871 C CA . LEU A 1 411 ? 14.011 6.429 -18.803 1.00 86.56 411 LEU A CA 1
ATOM 2872 C C . LEU A 1 411 ? 12.748 5.743 -18.254 1.00 86.56 411 LEU A C 1
ATOM 2874 O O . LEU A 1 411 ? 12.741 4.519 -18.098 1.00 86.56 411 LEU A O 1
ATOM 2878 N N . LEU A 1 412 ? 11.685 6.512 -17.999 1.00 93.38 412 LEU A N 1
ATOM 2879 C CA . LEU A 1 412 ? 10.450 6.068 -17.350 1.00 93.38 412 LEU A CA 1
ATOM 2880 C C . LEU A 1 412 ? 9.283 5.875 -18.329 1.00 93.38 412 LEU A C 1
ATOM 2882 O O . LEU A 1 412 ? 8.224 5.401 -17.931 1.00 93.38 412 LEU A O 1
ATOM 2886 N N . LYS A 1 413 ? 9.480 6.104 -19.633 1.00 90.50 413 LYS A N 1
ATOM 2887 C CA . LYS A 1 413 ? 8.465 5.846 -20.680 1.00 90.50 413 LYS A CA 1
ATOM 2888 C C . LYS A 1 413 ? 7.963 4.394 -20.746 1.00 90.50 413 LYS A C 1
ATOM 2890 O O . LYS A 1 413 ? 6.991 4.106 -21.437 1.00 90.50 413 LYS A O 1
ATOM 2895 N N . ARG A 1 414 ? 8.657 3.461 -20.083 1.00 89.31 414 ARG A N 1
ATOM 2896 C CA . ARG A 1 414 ? 8.297 2.034 -19.994 1.00 89.31 414 ARG A CA 1
ATOM 2897 C C . ARG A 1 414 ? 7.438 1.697 -18.775 1.00 89.31 414 ARG A C 1
ATOM 2899 O O . ARG A 1 414 ? 6.982 0.560 -18.675 1.00 89.31 414 ARG A O 1
ATOM 2906 N N . VAL A 1 415 ? 7.225 2.646 -17.863 1.00 94.75 415 VAL A N 1
ATOM 2907 C CA . VAL A 1 415 ? 6.272 2.485 -16.762 1.00 94.75 415 VAL A CA 1
ATOM 2908 C C . VAL A 1 415 ? 4.889 2.314 -17.380 1.00 94.75 415 VAL A C 1
ATOM 2910 O O . VAL A 1 415 ? 4.412 3.175 -18.115 1.00 94.75 415 VAL A O 1
ATOM 2913 N N . LYS A 1 416 ? 4.257 1.171 -17.119 1.00 94.81 416 LYS A N 1
ATOM 2914 C CA . LYS A 1 416 ? 2.970 0.816 -17.722 1.00 94.81 416 LYS A CA 1
ATOM 2915 C C . LYS A 1 416 ? 1.854 1.713 -17.200 1.00 94.81 416 LYS A C 1
ATOM 2917 O O . LYS A 1 416 ? 0.952 2.077 -17.949 1.00 94.81 416 LYS A O 1
ATOM 2922 N N . GLN A 1 417 ? 1.892 2.001 -15.904 1.00 95.81 417 GLN A N 1
ATOM 2923 C CA . GLN A 1 417 ? 0.865 2.759 -15.212 1.00 95.81 417 GLN A CA 1
ATOM 2924 C C . GLN A 1 417 ? 1.431 3.360 -13.927 1.00 95.81 417 GLN A C 1
ATOM 2926 O O . GLN A 1 417 ? 2.253 2.732 -13.261 1.00 95.81 417 GLN A O 1
ATOM 2931 N N . VAL A 1 418 ? 0.932 4.543 -13.567 1.00 96.94 418 VAL A N 1
ATOM 2932 C CA . VAL A 1 418 ? 1.035 5.106 -12.218 1.00 96.94 418 VAL A CA 1
ATOM 2933 C C . VAL A 1 418 ? -0.363 5.079 -11.601 1.00 96.94 418 VAL A C 1
ATOM 2935 O O . VAL A 1 418 ? -1.304 5.649 -12.163 1.00 96.94 418 VAL A O 1
ATOM 2938 N N . GLN A 1 419 ? -0.517 4.356 -10.496 1.00 96.81 419 GLN A N 1
ATOM 2939 C CA . GLN A 1 419 ? -1.731 4.295 -9.688 1.00 96.81 419 GLN A CA 1
ATOM 2940 C C . GLN A 1 419 ? -1.537 5.161 -8.447 1.00 96.81 419 GLN A C 1
ATOM 2942 O O . GLN A 1 419 ? -0.567 4.969 -7.724 1.00 96.81 419 GLN A O 1
ATOM 2947 N N . ASN A 1 420 ? -2.437 6.109 -8.201 1.00 95.69 420 ASN A N 1
ATOM 2948 C CA . ASN A 1 420 ? -2.313 7.051 -7.094 1.00 95.69 420 ASN A CA 1
ATOM 2949 C C . ASN A 1 420 ? -3.254 6.690 -5.946 1.00 95.69 420 ASN A C 1
ATOM 2951 O O . ASN A 1 420 ? -4.468 6.665 -6.138 1.00 95.69 420 ASN A O 1
ATOM 2955 N N . PHE A 1 421 ? -2.680 6.440 -4.771 1.00 94.94 421 PHE A N 1
ATOM 2956 C CA . PHE A 1 421 ? -3.392 6.126 -3.530 1.00 94.94 421 PHE A CA 1
ATOM 2957 C C . PHE A 1 421 ? -3.416 7.303 -2.554 1.00 94.94 421 PHE A C 1
ATOM 2959 O O . PHE A 1 421 ? -3.933 7.171 -1.453 1.00 94.94 421 PHE A O 1
ATOM 2966 N N . THR A 1 422 ? -2.905 8.459 -2.975 1.00 92.00 422 THR A N 1
ATOM 2967 C CA . THR A 1 422 ? -2.883 9.699 -2.196 1.00 92.00 422 THR A CA 1
ATOM 2968 C C . THR A 1 422 ? -3.941 10.680 -2.699 1.00 92.00 422 THR A C 1
ATOM 2970 O O . THR A 1 422 ? -4.514 10.517 -3.777 1.00 92.00 422 THR A O 1
ATOM 2973 N N . SER A 1 423 ? -4.164 11.758 -1.948 1.00 86.69 423 SER A N 1
ATOM 2974 C CA . SER A 1 423 ? -4.960 12.901 -2.410 1.00 86.69 423 SER A CA 1
ATOM 2975 C C . SER A 1 423 ? -4.194 13.851 -3.344 1.00 86.69 423 SER A C 1
ATOM 2977 O O . SER A 1 423 ? -4.785 14.804 -3.850 1.00 86.69 423 SER A O 1
ATOM 2979 N N . GLY A 1 424 ? -2.886 13.643 -3.539 1.00 87.69 424 GLY A N 1
ATOM 2980 C CA . GLY A 1 424 ? -2.035 14.501 -4.366 1.00 87.69 424 GLY A CA 1
ATOM 2981 C C . GLY A 1 424 ? -2.224 14.277 -5.872 1.00 87.69 424 GLY A C 1
ATOM 2982 O O . GLY A 1 424 ? -2.973 13.388 -6.285 1.00 87.69 424 GLY A O 1
ATOM 2983 N N . PRO A 1 425 ? -1.538 15.053 -6.728 1.00 89.06 425 PRO A N 1
ATOM 2984 C CA . PRO A 1 425 ? -1.533 14.831 -8.173 1.00 89.06 425 PRO A CA 1
ATOM 2985 C C . PRO A 1 425 ? -1.023 13.429 -8.544 1.00 89.06 425 PRO A C 1
ATOM 2987 O O . PRO A 1 425 ? -0.161 12.873 -7.868 1.00 89.06 425 PRO A O 1
ATOM 2990 N N . ASN A 1 426 ? -1.509 12.863 -9.657 1.00 91.38 426 ASN A N 1
ATOM 2991 C CA . ASN A 1 426 ? -1.002 11.590 -10.192 1.00 91.38 426 ASN A CA 1
ATOM 2992 C C . ASN A 1 426 ? 0.333 11.780 -10.942 1.00 91.38 426 ASN A C 1
ATOM 2994 O O . ASN A 1 426 ? 0.424 11.539 -12.144 1.00 91.38 426 ASN A O 1
ATOM 2998 N N . ALA A 1 427 ? 1.337 12.285 -10.232 1.00 91.06 427 ALA A N 1
ATOM 2999 C CA . ALA A 1 427 ? 2.692 12.535 -10.706 1.00 91.06 427 ALA A CA 1
ATOM 3000 C C . ALA A 1 427 ? 3.670 12.401 -9.532 1.00 91.06 427 ALA A C 1
ATOM 3002 O O . ALA A 1 427 ? 3.258 12.442 -8.371 1.00 91.06 427 ALA A O 1
ATOM 3003 N N . ASP A 1 428 ? 4.958 12.241 -9.827 1.00 94.06 428 ASP A N 1
ATOM 3004 C CA . ASP A 1 428 ? 5.986 12.383 -8.798 1.00 94.06 428 ASP A CA 1
ATOM 3005 C C . ASP A 1 428 ? 6.218 13.865 -8.496 1.00 94.06 428 ASP A C 1
ATOM 3007 O O . ASP A 1 428 ? 6.599 14.632 -9.376 1.00 94.06 428 ASP A O 1
ATOM 3011 N N . ASP A 1 429 ? 5.966 14.257 -7.256 1.00 89.69 429 ASP A N 1
ATOM 3012 C CA . ASP A 1 429 ? 6.107 15.617 -6.735 1.00 89.69 429 ASP A CA 1
ATOM 3013 C C . ASP A 1 429 ? 7.334 15.774 -5.820 1.00 89.69 429 ASP A C 1
ATOM 3015 O O . ASP A 1 429 ? 7.591 16.867 -5.320 1.00 89.69 429 ASP A O 1
ATOM 3019 N N . ILE A 1 430 ? 8.112 14.701 -5.623 1.00 90.44 430 ILE A N 1
ATOM 3020 C CA . ILE A 1 430 ? 9.302 14.677 -4.754 1.00 90.44 430 ILE A CA 1
ATOM 3021 C C . ILE A 1 430 ? 10.565 14.327 -5.552 1.00 90.44 430 ILE A C 1
ATOM 3023 O O . ILE A 1 430 ? 11.652 14.805 -5.238 1.00 90.44 430 ILE A O 1
ATOM 3027 N N . GLY A 1 431 ? 10.442 13.475 -6.572 1.00 92.00 431 GLY A N 1
ATOM 3028 C CA . GLY A 1 431 ? 11.555 12.966 -7.380 1.00 92.00 431 GLY A CA 1
ATOM 3029 C C . GLY A 1 431 ? 12.134 11.638 -6.877 1.00 92.00 431 GLY A C 1
ATOM 3030 O O . GLY A 1 431 ? 12.779 10.921 -7.645 1.00 92.00 431 GLY A O 1
ATOM 3031 N N . HIS A 1 432 ? 11.882 11.277 -5.613 1.00 94.62 432 HIS A N 1
ATOM 3032 C CA . HIS A 1 432 ? 12.373 10.037 -5.004 1.00 94.62 432 HIS A CA 1
ATOM 3033 C C . HIS A 1 432 ? 11.843 8.793 -5.742 1.00 94.62 432 HIS A C 1
ATOM 3035 O O . HIS A 1 432 ? 12.623 7.943 -6.175 1.00 94.62 432 HIS A O 1
ATOM 3041 N N . GLY A 1 433 ? 10.537 8.721 -5.996 1.00 96.50 433 GLY A N 1
ATOM 3042 C CA . GLY A 1 433 ? 9.924 7.596 -6.696 1.00 96.50 433 GLY A CA 1
ATOM 3043 C C . GLY A 1 433 ? 10.362 7.470 -8.156 1.00 96.50 433 GLY A C 1
ATOM 3044 O O . GLY A 1 433 ? 10.596 6.355 -8.630 1.00 96.50 433 GLY A O 1
ATOM 3045 N N . SER A 1 434 ? 10.573 8.584 -8.861 1.00 96.50 434 SER A N 1
ATOM 3046 C CA . SER A 1 434 ? 11.137 8.594 -10.217 1.00 96.50 434 SER A CA 1
ATOM 3047 C C . SER A 1 434 ? 12.566 8.062 -10.225 1.00 96.50 434 SER A C 1
ATOM 3049 O O . SER A 1 434 ? 12.911 7.245 -11.083 1.00 96.50 434 SER A O 1
ATOM 3051 N N . TRP A 1 435 ? 13.383 8.467 -9.247 1.00 94.75 435 TRP A N 1
ATOM 3052 C CA . TRP A 1 435 ? 14.739 7.955 -9.070 1.00 94.75 435 TRP A CA 1
ATOM 3053 C C . TRP A 1 435 ? 14.738 6.439 -8.841 1.00 94.75 435 TRP A C 1
ATOM 3055 O O . TRP A 1 435 ? 15.352 5.703 -9.619 1.00 94.75 435 TRP A O 1
ATOM 3065 N N . VAL A 1 436 ? 13.977 5.955 -7.857 1.00 96.44 436 VAL A N 1
ATOM 3066 C CA . VAL A 1 436 ? 13.859 4.524 -7.524 1.00 96.44 436 VAL A CA 1
ATOM 3067 C C . VAL A 1 436 ? 13.381 3.714 -8.730 1.00 96.44 436 VAL A C 1
ATOM 3069 O O . VAL A 1 436 ? 13.995 2.712 -9.105 1.00 96.44 436 VAL A O 1
ATOM 3072 N N . THR A 1 437 ? 12.334 4.179 -9.409 1.00 96.94 437 THR A N 1
ATOM 3073 C CA . THR A 1 437 ? 11.787 3.503 -10.593 1.00 96.94 437 THR A CA 1
ATOM 3074 C C . THR A 1 437 ? 12.794 3.454 -11.735 1.00 96.94 437 THR A C 1
ATOM 3076 O O . THR A 1 437 ? 12.908 2.437 -12.427 1.00 96.94 437 THR A O 1
ATOM 3079 N N . SER A 1 438 ? 13.564 4.528 -11.925 1.00 94.44 438 SER A N 1
ATOM 3080 C CA . SER A 1 438 ? 14.609 4.567 -12.946 1.00 94.44 438 SER A CA 1
ATOM 3081 C C . SER A 1 438 ? 15.714 3.553 -12.653 1.00 94.44 438 SER A C 1
ATOM 3083 O O . SER A 1 438 ? 16.191 2.908 -13.584 1.00 94.44 438 SER A O 1
ATOM 3085 N N . MET A 1 439 ? 16.058 3.335 -11.377 1.00 93.12 439 MET A N 1
ATOM 3086 C CA . MET A 1 439 ? 17.042 2.331 -10.973 1.00 93.12 439 MET A CA 1
ATOM 3087 C C . MET A 1 439 ? 16.543 0.914 -11.251 1.00 93.12 439 MET A C 1
ATOM 3089 O O . MET A 1 439 ? 17.271 0.128 -11.859 1.00 93.12 439 MET A O 1
ATOM 3093 N N . VAL A 1 440 ? 15.286 0.599 -10.920 1.00 93.50 440 VAL A N 1
ATOM 3094 C CA . VAL A 1 440 ? 14.683 -0.702 -11.272 1.00 93.50 440 VAL A CA 1
ATOM 3095 C C . VAL A 1 440 ? 14.769 -0.943 -12.782 1.00 93.50 440 VAL A C 1
ATOM 3097 O O . VAL A 1 440 ? 15.226 -1.996 -13.225 1.00 93.50 440 VAL A O 1
ATOM 3100 N N . LEU A 1 441 ? 14.402 0.054 -13.591 1.00 90.69 441 LEU A N 1
ATOM 3101 C CA . LEU A 1 441 ? 14.455 -0.028 -15.053 1.00 90.69 441 LEU A CA 1
ATOM 3102 C C . LEU A 1 441 ? 15.877 0.015 -15.637 1.00 90.69 441 LEU A C 1
ATOM 3104 O O . LEU A 1 441 ? 16.065 -0.376 -16.792 1.00 90.69 441 LEU A O 1
ATOM 3108 N N . ASN A 1 442 ? 16.868 0.482 -14.878 1.00 86.44 442 ASN A N 1
ATOM 3109 C CA . ASN A 1 442 ? 18.279 0.450 -15.256 1.00 86.44 442 ASN A CA 1
ATOM 3110 C C . ASN A 1 442 ? 18.869 -0.954 -15.064 1.00 86.44 442 ASN A C 1
ATOM 3112 O O . ASN A 1 442 ? 19.551 -1.463 -15.951 1.00 86.44 442 ASN A O 1
ATOM 3116 N N . TYR A 1 443 ? 18.555 -1.616 -13.945 1.00 84.44 443 TYR A N 1
ATOM 3117 C CA . TYR A 1 443 ? 19.004 -2.990 -13.685 1.00 84.44 443 TYR A CA 1
ATOM 3118 C C . TYR A 1 443 ? 18.198 -4.040 -14.460 1.00 84.44 443 TYR A C 1
ATOM 3120 O O . TYR A 1 443 ? 18.751 -5.070 -14.859 1.00 84.44 443 TYR A O 1
ATOM 3128 N N . ALA A 1 444 ? 16.924 -3.760 -14.750 1.00 86.12 444 ALA A N 1
ATOM 3129 C CA . ALA A 1 444 ? 16.044 -4.595 -15.562 1.00 86.12 444 ALA A CA 1
ATOM 3130 C C . ALA A 1 444 ? 15.558 -3.856 -16.830 1.00 86.12 444 ALA A C 1
ATOM 3132 O O . ALA A 1 444 ? 14.360 -3.621 -16.999 1.00 86.12 444 ALA A O 1
ATOM 3133 N N . PRO A 1 445 ? 16.447 -3.518 -17.784 1.00 84.62 445 PRO A N 1
ATOM 3134 C CA . PRO A 1 445 ? 16.080 -2.722 -18.960 1.00 84.62 445 PRO A CA 1
ATOM 3135 C C . PRO A 1 445 ? 15.169 -3.467 -19.951 1.00 84.62 445 PRO A C 1
ATOM 3137 O O . PRO A 1 445 ? 14.577 -2.873 -20.847 1.00 84.62 445 PRO A O 1
ATOM 3140 N N . TRP A 1 446 ? 15.027 -4.777 -19.819 1.00 82.25 446 TRP A N 1
ATOM 3141 C CA . TRP A 1 446 ? 14.094 -5.577 -20.612 1.00 82.25 446 TRP A CA 1
ATOM 3142 C C . TRP A 1 446 ? 12.655 -5.504 -20.072 1.00 82.25 446 TRP A C 1
ATOM 3144 O O . TRP A 1 446 ? 11.732 -5.947 -20.756 1.00 82.25 446 TRP A O 1
ATOM 3154 N N . LEU A 1 447 ? 12.447 -4.963 -18.865 1.00 87.88 447 LEU A N 1
ATOM 3155 C CA . LEU A 1 447 ? 11.155 -4.931 -18.191 1.00 87.88 447 LEU A CA 1
ATOM 3156 C C . LEU A 1 447 ? 10.170 -3.983 -18.887 1.00 87.88 447 LEU A C 1
ATOM 3158 O O . LEU A 1 447 ? 10.473 -2.829 -19.187 1.00 87.88 447 LEU A O 1
ATOM 3162 N N . SER A 1 448 ? 8.956 -4.481 -19.100 1.00 86.81 448 SER A N 1
ATOM 3163 C CA . SER A 1 448 ? 7.830 -3.736 -19.681 1.00 86.81 448 SER A CA 1
ATOM 3164 C C . SER A 1 448 ? 6.542 -3.817 -18.851 1.00 86.81 448 SER A C 1
ATOM 3166 O O . SER A 1 448 ? 5.549 -3.174 -19.182 1.00 86.81 448 SER A O 1
ATOM 3168 N N . ASN A 1 449 ? 6.563 -4.587 -17.759 1.00 91.56 449 ASN A N 1
ATOM 3169 C CA . ASN A 1 449 ? 5.435 -4.814 -16.855 1.00 91.56 449 ASN A CA 1
ATOM 3170 C C . ASN A 1 449 ? 5.704 -4.197 -15.475 1.00 91.56 449 ASN A C 1
ATOM 3172 O O . ASN A 1 449 ? 5.662 -4.902 -14.468 1.00 91.56 449 ASN A O 1
ATOM 3176 N N . LEU A 1 450 ? 6.006 -2.897 -15.439 1.00 96.75 450 LEU A N 1
ATOM 3177 C CA . LEU A 1 450 ? 6.180 -2.156 -14.190 1.00 96.75 450 LEU A CA 1
ATOM 3178 C C . LEU A 1 450 ? 4.983 -1.238 -13.941 1.00 96.75 450 LEU A C 1
ATOM 3180 O O . LEU A 1 450 ? 4.665 -0.408 -14.795 1.00 96.75 450 LEU A O 1
ATOM 3184 N N . THR A 1 451 ? 4.363 -1.364 -12.771 1.00 98.25 451 THR A N 1
ATOM 3185 C CA . THR A 1 451 ? 3.361 -0.417 -12.269 1.00 98.25 451 THR A CA 1
ATOM 3186 C C . THR A 1 451 ? 3.949 0.352 -11.092 1.00 98.25 451 THR A C 1
ATOM 3188 O O . THR A 1 451 ? 4.523 -0.240 -10.180 1.00 98.25 451 THR A O 1
ATOM 3191 N N . HIS A 1 452 ? 3.800 1.672 -11.107 1.00 98.50 452 HIS A N 1
ATOM 3192 C CA . HIS A 1 452 ? 4.133 2.519 -9.969 1.00 98.50 452 HIS A CA 1
ATOM 3193 C C . HIS A 1 452 ? 2.883 2.762 -9.123 1.00 98.50 452 HIS A C 1
ATOM 3195 O O . HIS A 1 452 ? 1.837 3.113 -9.662 1.00 98.50 452 HIS A O 1
ATOM 3201 N N . TYR A 1 453 ? 2.996 2.618 -7.812 1.00 98.44 453 TYR A N 1
ATOM 3202 C CA . TYR A 1 453 ? 1.959 2.878 -6.822 1.00 98.44 453 TYR A CA 1
ATOM 3203 C C . TYR A 1 453 ? 2.400 4.119 -6.038 1.00 98.44 453 TYR A C 1
ATOM 3205 O O . TYR A 1 453 ? 3.336 4.056 -5.243 1.00 98.44 453 TYR A O 1
ATOM 3213 N N . LYS A 1 454 ? 1.801 5.278 -6.343 1.00 97.81 454 LYS A N 1
ATOM 3214 C CA . LYS A 1 454 ? 2.051 6.526 -5.618 1.00 97.81 454 LYS A CA 1
ATOM 3215 C C . LYS A 1 454 ? 1.363 6.444 -4.260 1.00 97.81 454 LYS A C 1
ATOM 3217 O O . LYS A 1 454 ? 0.135 6.420 -4.193 1.00 97.81 454 LYS A O 1
ATOM 3222 N N . THR A 1 455 ? 2.180 6.455 -3.220 1.00 97.44 455 THR A N 1
ATOM 3223 C CA . THR A 1 455 ? 1.801 6.267 -1.814 1.00 97.44 455 THR A CA 1
ATOM 3224 C C . THR A 1 455 ? 2.191 7.462 -0.960 1.00 97.44 455 THR A C 1
ATOM 3226 O O . THR A 1 455 ? 1.536 7.744 0.036 1.00 97.44 455 THR A O 1
ATOM 3229 N N . PHE A 1 456 ? 3.248 8.178 -1.352 1.00 96.00 456 PHE A N 1
ATOM 3230 C CA . PHE A 1 456 ? 3.806 9.278 -0.574 1.00 96.00 456 PHE A CA 1
ATOM 3231 C C . PHE A 1 456 ? 3.544 10.622 -1.254 1.00 96.00 456 PHE A C 1
ATOM 3233 O O . PHE A 1 456 ? 3.658 10.758 -2.473 1.00 96.00 456 PHE A O 1
ATOM 3240 N N . THR A 1 457 ? 3.234 11.619 -0.435 1.00 92.56 457 THR A N 1
ATOM 3241 C CA . THR A 1 457 ? 3.185 13.045 -0.783 1.00 92.56 457 THR A CA 1
ATOM 3242 C C . THR A 1 457 ? 4.010 13.798 0.253 1.00 92.56 457 THR A C 1
ATOM 3244 O O . THR A 1 457 ? 4.099 13.352 1.395 1.00 92.56 457 THR A O 1
ATOM 3247 N N . ASP A 1 458 ? 4.656 14.908 -0.097 1.00 88.69 458 ASP A N 1
ATOM 3248 C CA . ASP A 1 458 ? 5.457 15.744 0.828 1.00 88.69 458 ASP A CA 1
ATOM 3249 C C . ASP A 1 458 ? 6.406 14.966 1.776 1.00 88.69 458 ASP A C 1
ATOM 3251 O O . ASP A 1 458 ? 6.604 15.333 2.935 1.00 88.69 458 ASP A O 1
ATOM 3255 N N . GLY A 1 459 ? 6.950 13.837 1.316 1.00 87.75 459 GLY A N 1
ATOM 3256 C CA . GLY A 1 459 ? 7.851 12.974 2.085 1.00 87.75 459 GLY A CA 1
ATOM 3257 C C . GLY A 1 459 ? 7.173 12.021 3.079 1.00 87.75 459 GLY A C 1
ATOM 3258 O O . GLY A 1 459 ? 7.848 11.359 3.865 1.00 87.75 459 GLY A O 1
ATOM 3259 N N . GLY A 1 460 ? 5.845 11.918 3.089 1.00 91.94 460 GLY A N 1
ATOM 3260 C CA . GLY A 1 460 ? 5.129 11.087 4.052 1.00 91.94 460 GLY A CA 1
ATOM 3261 C C . GLY A 1 460 ? 3.878 10.408 3.517 1.00 91.94 460 GLY A C 1
ATOM 3262 O O . GLY A 1 460 ? 3.345 10.774 2.474 1.00 91.94 460 GLY A O 1
ATOM 3263 N N . ALA A 1 461 ? 3.409 9.426 4.275 1.00 94.81 461 ALA A N 1
ATOM 3264 C CA . ALA A 1 461 ? 2.200 8.655 4.005 1.00 94.81 461 ALA A CA 1
ATOM 3265 C C . ALA A 1 461 ? 1.535 8.271 5.329 1.00 94.81 461 ALA A C 1
ATOM 3267 O O . ALA A 1 461 ? 2.204 8.194 6.365 1.00 94.81 461 ALA A O 1
ATOM 3268 N N . THR A 1 462 ? 0.224 8.048 5.316 1.00 95.38 462 THR A N 1
ATOM 3269 C CA . THR A 1 462 ? -0.432 7.360 6.435 1.00 95.38 462 THR A CA 1
ATOM 3270 C C . THR A 1 462 ? -0.187 5.855 6.332 1.00 95.38 462 THR A C 1
ATOM 3272 O O . THR A 1 462 ? 0.160 5.338 5.265 1.00 95.38 462 THR A O 1
ATOM 3275 N N . LEU A 1 463 ? -0.376 5.130 7.434 1.00 95.94 463 LEU A N 1
ATOM 3276 C CA . LEU A 1 463 ? -0.295 3.670 7.417 1.00 95.94 463 LEU A CA 1
ATOM 3277 C C . LEU A 1 463 ? -1.341 3.067 6.457 1.00 95.94 463 LEU A C 1
ATOM 3279 O O . LEU A 1 463 ? -1.043 2.138 5.717 1.00 95.94 463 LEU A O 1
ATOM 3283 N N . ASP A 1 464 ? -2.536 3.646 6.397 1.00 96.38 464 ASP A N 1
ATOM 3284 C CA . ASP A 1 464 ? -3.627 3.272 5.495 1.00 96.38 464 ASP A CA 1
ATOM 3285 C C . ASP A 1 464 ? -3.244 3.432 4.010 1.00 96.38 464 ASP A C 1
ATOM 3287 O O . ASP A 1 464 ? -3.542 2.553 3.201 1.00 96.38 464 ASP A O 1
ATOM 3291 N N . ASP A 1 465 ? -2.521 4.496 3.638 1.00 96.44 465 ASP A N 1
ATOM 3292 C CA . ASP A 1 465 ? -2.016 4.679 2.265 1.00 96.44 465 ASP A CA 1
ATOM 3293 C C . ASP A 1 465 ? -1.016 3.575 1.884 1.00 96.44 465 ASP A C 1
ATOM 3295 O O . ASP A 1 465 ? -1.072 3.020 0.778 1.00 96.44 465 ASP A O 1
ATOM 3299 N N . ILE A 1 466 ? -0.125 3.222 2.818 1.00 97.50 466 ILE A N 1
ATOM 3300 C CA . ILE A 1 466 ? 0.867 2.151 2.656 1.00 97.50 466 ILE A CA 1
ATOM 3301 C C . ILE A 1 466 ? 0.169 0.800 2.479 1.00 97.50 466 ILE A C 1
ATOM 3303 O O . ILE A 1 466 ? 0.437 0.088 1.506 1.00 97.50 466 ILE A O 1
ATOM 3307 N N . LEU A 1 467 ? -0.767 0.465 3.371 1.00 98.19 467 LEU A N 1
ATOM 3308 C CA . LEU A 1 467 ? -1.501 -0.798 3.326 1.00 98.19 467 LEU A CA 1
ATOM 3309 C C . LEU A 1 467 ? -2.320 -0.933 2.036 1.00 98.19 467 LEU A C 1
ATOM 3311 O O . LEU A 1 467 ? -2.287 -1.994 1.406 1.00 98.19 467 LEU A O 1
ATOM 3315 N N . LYS A 1 468 ? -3.007 0.131 1.592 1.00 97.69 468 LYS A N 1
ATOM 3316 C CA . LYS A 1 468 ? -3.730 0.154 0.305 1.00 97.69 468 LYS A CA 1
ATOM 3317 C C . LYS A 1 468 ? -2.807 -0.120 -0.868 1.00 97.69 468 LYS A C 1
ATOM 3319 O O . LYS A 1 468 ? -3.137 -0.935 -1.726 1.00 97.69 468 LYS A O 1
ATOM 3324 N N . SER A 1 469 ? -1.660 0.548 -0.904 1.00 98.06 469 SER A N 1
ATOM 3325 C CA . SER A 1 469 ? -0.737 0.470 -2.035 1.00 98.06 469 SER A CA 1
ATOM 3326 C C . SER A 1 469 ? -0.069 -0.901 -2.128 1.00 98.06 469 SER A C 1
ATOM 3328 O O . SER A 1 469 ? -0.013 -1.478 -3.213 1.00 98.06 469 SER A O 1
ATOM 3330 N N . LEU A 1 470 ? 0.355 -1.473 -0.995 1.00 98.56 470 LEU A N 1
ATOM 3331 C CA . LEU A 1 470 ? 0.869 -2.845 -0.927 1.00 98.56 470 LEU A CA 1
ATOM 3332 C C . LEU A 1 470 ? -0.201 -3.869 -1.330 1.00 98.56 470 LEU A C 1
ATOM 3334 O O . LEU A 1 470 ? 0.065 -4.766 -2.131 1.00 98.56 470 LEU A O 1
ATOM 3338 N N . THR A 1 471 ? -1.428 -3.701 -0.832 1.00 98.31 471 THR A N 1
ATOM 3339 C CA . THR A 1 471 ? -2.569 -4.565 -1.167 1.00 98.31 471 THR A CA 1
ATOM 3340 C C . THR A 1 471 ? -2.904 -4.499 -2.657 1.00 98.31 471 THR A C 1
ATOM 3342 O O . THR A 1 471 ? -3.092 -5.533 -3.295 1.00 98.31 471 THR A O 1
ATOM 3345 N N . ALA A 1 472 ? -2.930 -3.302 -3.247 1.00 98.12 472 ALA A N 1
ATOM 3346 C CA . ALA A 1 472 ? -3.159 -3.117 -4.675 1.00 98.12 472 ALA A CA 1
ATOM 3347 C C . ALA A 1 472 ? -2.033 -3.731 -5.517 1.00 98.12 472 ALA A C 1
ATOM 3349 O O . ALA A 1 472 ? -2.308 -4.440 -6.485 1.00 98.12 472 ALA A O 1
ATOM 3350 N N . ALA A 1 473 ? -0.773 -3.535 -5.118 1.00 98.44 473 ALA A N 1
ATOM 3351 C CA . ALA A 1 473 ? 0.368 -4.133 -5.797 1.00 98.44 473 ALA A CA 1
ATOM 3352 C C . ALA A 1 473 ? 0.305 -5.669 -5.788 1.00 98.44 473 ALA A C 1
ATOM 3354 O O . ALA A 1 473 ? 0.554 -6.297 -6.821 1.00 98.44 473 ALA A O 1
ATOM 3355 N N . ALA A 1 474 ? -0.077 -6.275 -4.666 1.00 98.31 474 ALA A N 1
ATOM 3356 C CA . ALA A 1 474 ? -0.288 -7.715 -4.574 1.00 98.31 474 ALA A CA 1
ATOM 3357 C C . ALA A 1 474 ? -1.475 -8.184 -5.432 1.00 98.31 474 ALA A C 1
ATOM 3359 O O . ALA A 1 474 ? -1.333 -9.112 -6.229 1.00 98.31 474 ALA A O 1
ATOM 3360 N N . ASN A 1 475 ? -2.622 -7.501 -5.341 1.00 97.44 475 ASN A N 1
ATOM 3361 C CA . ASN A 1 475 ? -3.843 -7.837 -6.085 1.00 97.44 475 ASN A CA 1
ATOM 3362 C C . ASN A 1 475 ? -3.667 -7.708 -7.612 1.00 97.44 475 ASN A C 1
ATOM 3364 O O . ASN A 1 475 ? -4.266 -8.472 -8.371 1.00 97.44 475 ASN A O 1
ATOM 3368 N N . ASP A 1 476 ? -2.793 -6.813 -8.076 1.00 97.75 476 ASP A N 1
ATOM 3369 C CA . ASP A 1 476 ? -2.404 -6.704 -9.488 1.00 97.75 476 ASP A CA 1
ATOM 3370 C C . ASP A 1 476 ? -1.473 -7.843 -9.955 1.00 97.75 476 ASP A C 1
ATOM 3372 O O . ASP A 1 476 ? -1.183 -7.977 -11.155 1.00 97.75 476 ASP A O 1
ATOM 3376 N N . GLY A 1 477 ? -1.031 -8.697 -9.029 1.00 97.38 477 GLY A N 1
ATOM 3377 C CA . GLY A 1 477 ? -0.190 -9.865 -9.266 1.00 97.38 477 GLY A CA 1
ATOM 3378 C C . GLY A 1 477 ? 1.279 -9.518 -9.486 1.00 97.38 477 GLY A C 1
ATOM 3379 O O . GLY A 1 477 ? 1.945 -10.206 -10.263 1.00 97.38 477 GLY A O 1
ATOM 3380 N N . ASN A 1 478 ? 1.777 -8.432 -8.885 1.00 98.25 478 ASN A N 1
ATOM 3381 C CA . ASN A 1 478 ? 3.204 -8.116 -8.943 1.00 98.25 478 ASN A CA 1
ATOM 3382 C C . ASN A 1 478 ? 4.004 -9.201 -8.228 1.00 98.25 478 ASN A C 1
ATOM 3384 O O . ASN A 1 478 ? 3.794 -9.444 -7.047 1.00 98.25 478 ASN A O 1
ATOM 3388 N N . LEU A 1 479 ? 4.930 -9.845 -8.936 1.00 97.06 479 LEU A N 1
ATOM 3389 C CA . LEU A 1 479 ? 5.816 -10.844 -8.344 1.00 97.06 479 LEU A CA 1
ATOM 3390 C C . LEU A 1 479 ? 6.846 -10.177 -7.435 1.00 97.06 479 LEU A C 1
ATOM 3392 O O . LEU A 1 479 ? 7.147 -10.708 -6.378 1.00 97.06 479 LEU A O 1
ATOM 3396 N N . VAL A 1 480 ? 7.385 -9.030 -7.851 1.00 97.50 480 VAL A N 1
ATOM 3397 C CA . VAL A 1 480 ? 8.343 -8.249 -7.060 1.00 97.50 480 VAL A CA 1
ATOM 3398 C C . VAL A 1 480 ? 7.699 -6.923 -6.687 1.00 97.50 480 VAL A C 1
ATOM 3400 O O . VAL A 1 480 ? 7.157 -6.246 -7.561 1.00 97.50 480 VAL A O 1
ATOM 3403 N N . ILE A 1 481 ? 7.771 -6.538 -5.417 1.00 98.56 481 ILE A N 1
ATOM 3404 C CA . ILE A 1 481 ? 7.291 -5.244 -4.925 1.00 98.56 481 ILE A CA 1
ATOM 3405 C C . ILE A 1 481 ? 8.474 -4.534 -4.265 1.00 98.56 481 ILE A C 1
ATOM 3407 O O . ILE A 1 481 ? 8.995 -4.989 -3.246 1.00 98.56 481 ILE A O 1
ATOM 3411 N N . SER A 1 482 ? 8.925 -3.450 -4.892 1.00 98.38 482 SER A N 1
ATOM 3412 C CA . SER A 1 482 ? 10.063 -2.639 -4.462 1.00 98.38 482 SER A CA 1
ATOM 3413 C C . SER A 1 482 ? 9.594 -1.459 -3.621 1.00 98.38 482 SER A C 1
ATOM 3415 O O . SER A 1 482 ? 8.735 -0.688 -4.053 1.00 98.38 482 SER A O 1
ATOM 3417 N N . ASN A 1 483 ? 10.206 -1.297 -2.452 1.00 98.19 483 ASN A N 1
ATOM 3418 C CA . ASN A 1 483 ? 9.826 -0.332 -1.430 1.00 98.19 483 ASN A CA 1
ATOM 3419 C C . ASN A 1 483 ? 11.084 0.375 -0.907 1.00 98.19 483 ASN A C 1
ATOM 3421 O O . ASN A 1 483 ? 11.805 -0.149 -0.058 1.00 98.19 483 ASN A O 1
ATOM 3425 N N . SER A 1 484 ? 11.382 1.566 -1.426 1.00 97.12 484 SER A N 1
ATOM 3426 C CA . SER A 1 484 ? 12.549 2.350 -0.991 1.00 97.12 484 SER A CA 1
ATOM 3427 C C . SER A 1 484 ? 12.189 3.283 0.166 1.00 97.12 484 SER A C 1
ATOM 3429 O O . SER A 1 484 ? 12.450 4.481 0.137 1.00 97.12 484 SER A O 1
ATOM 3431 N N . TRP A 1 485 ? 11.530 2.733 1.176 1.00 95.56 485 TRP A N 1
ATOM 3432 C CA . TRP A 1 485 ? 10.977 3.472 2.300 1.00 95.56 485 TRP A CA 1
ATOM 3433 C C . TRP A 1 485 ? 10.918 2.563 3.532 1.00 95.56 485 TRP A C 1
ATOM 3435 O O . TRP A 1 485 ? 10.937 1.338 3.407 1.00 95.56 485 TRP A O 1
ATOM 3445 N N . GLY A 1 486 ? 10.845 3.168 4.714 1.00 94.31 486 GLY A N 1
ATOM 3446 C CA . GLY A 1 486 ? 10.694 2.480 5.995 1.00 94.31 486 GLY A CA 1
ATOM 3447 C C . GLY A 1 486 ? 10.595 3.494 7.132 1.00 94.31 486 GLY A C 1
ATOM 3448 O O . GLY A 1 486 ? 11.142 4.589 7.026 1.00 94.31 486 GLY A O 1
ATOM 3449 N N . SER A 1 487 ? 9.867 3.164 8.193 1.00 90.62 487 SER A N 1
ATOM 3450 C CA . SER A 1 487 ? 9.867 3.952 9.429 1.00 90.62 487 SER A CA 1
ATOM 3451 C C . SER A 1 487 ? 10.972 3.473 10.355 1.00 90.62 487 SER A C 1
ATOM 3453 O O . SER A 1 487 ? 11.268 2.284 10.361 1.00 90.62 487 SER A O 1
ATOM 3455 N N . ASP A 1 488 ? 11.484 4.350 11.214 1.00 89.00 488 ASP A N 1
ATOM 3456 C CA . ASP A 1 488 ? 12.434 3.962 12.267 1.00 89.00 488 ASP A CA 1
ATOM 3457 C C . ASP A 1 488 ? 11.774 3.112 13.378 1.00 89.00 488 ASP A C 1
ATOM 3459 O O . ASP A 1 488 ? 12.461 2.519 14.208 1.00 89.00 488 ASP A O 1
ATOM 3463 N N . ASP A 1 489 ? 10.440 3.000 13.368 1.00 82.75 489 ASP A N 1
ATOM 3464 C CA . ASP A 1 489 ? 9.679 2.111 14.244 1.00 82.75 489 ASP A CA 1
ATOM 3465 C C . ASP A 1 489 ? 10.028 0.650 13.924 1.00 82.75 489 ASP A C 1
ATOM 3467 O O . ASP A 1 489 ? 9.666 0.144 12.868 1.00 82.75 489 ASP A O 1
ATOM 3471 N N . GLY A 1 490 ? 10.727 -0.055 14.811 1.00 84.06 490 GLY A N 1
ATOM 3472 C CA . GLY A 1 490 ? 11.137 -1.456 14.630 1.00 84.06 490 GLY A CA 1
ATOM 3473 C C . GLY A 1 490 ? 10.100 -2.492 15.079 1.00 84.06 490 GLY A C 1
ATOM 3474 O O . GLY A 1 490 ? 10.491 -3.511 15.638 1.00 84.06 490 GLY A O 1
ATOM 3475 N N . ASP A 1 491 ? 8.799 -2.233 14.916 1.00 93.19 491 ASP A N 1
ATOM 3476 C CA . ASP A 1 491 ? 7.734 -3.158 15.331 1.00 93.19 491 ASP A CA 1
ATOM 3477 C C . ASP A 1 491 ? 7.434 -4.236 14.258 1.00 93.19 491 ASP A C 1
ATOM 3479 O O . ASP A 1 491 ? 6.735 -3.961 13.278 1.00 93.19 491 ASP A O 1
ATOM 3483 N N . PRO A 1 492 ? 7.881 -5.499 14.432 1.00 94.75 492 PRO A N 1
ATOM 3484 C CA . PRO A 1 492 ? 7.592 -6.572 13.477 1.00 94.75 492 PRO A CA 1
ATOM 3485 C C . PRO A 1 492 ? 6.107 -6.970 13.446 1.00 94.75 492 PRO A C 1
ATOM 3487 O O . PRO A 1 492 ? 5.688 -7.705 12.549 1.00 94.75 492 PRO A O 1
ATOM 3490 N N . GLU A 1 493 ? 5.315 -6.507 14.414 1.00 95.44 493 GLU A N 1
ATOM 3491 C CA . GLU A 1 493 ? 3.882 -6.758 14.525 1.00 95.44 493 GLU A CA 1
ATOM 3492 C C . GLU A 1 493 ? 3.039 -5.580 14.020 1.00 95.44 493 GLU A C 1
ATOM 3494 O O . GLU A 1 493 ? 1.808 -5.658 14.066 1.00 95.44 493 GLU A O 1
ATOM 3499 N N . SER A 1 494 ? 3.662 -4.508 13.514 1.00 96.31 494 SER A N 1
ATOM 3500 C CA . SER A 1 494 ? 2.933 -3.394 12.915 1.00 96.31 494 SER A CA 1
ATOM 3501 C C . SER A 1 494 ? 2.108 -3.868 11.705 1.00 96.31 494 SER A C 1
ATOM 3503 O O . SER A 1 494 ? 2.482 -4.837 11.035 1.00 96.31 494 SER A O 1
ATOM 3505 N N . PRO A 1 495 ? 0.975 -3.221 11.373 1.00 97.69 495 PRO A N 1
ATOM 3506 C CA . PRO A 1 495 ? 0.091 -3.708 10.312 1.00 97.69 495 PRO A CA 1
ATOM 3507 C C . PRO A 1 495 ? 0.775 -3.872 8.947 1.00 97.69 495 PRO A C 1
ATOM 3509 O O . PRO A 1 495 ? 0.495 -4.828 8.225 1.00 97.69 495 PRO A O 1
ATOM 3512 N N . ASP A 1 496 ? 1.692 -2.970 8.596 1.00 97.50 496 ASP A N 1
ATOM 3513 C CA . ASP A 1 496 ? 2.516 -3.048 7.389 1.00 97.50 496 ASP A CA 1
ATOM 3514 C C . ASP A 1 496 ? 3.526 -4.200 7.451 1.00 97.50 496 ASP A C 1
ATOM 3516 O O . ASP A 1 496 ? 3.649 -4.940 6.473 1.00 97.50 496 ASP A O 1
ATOM 3520 N N . SER A 1 497 ? 4.167 -4.431 8.600 1.00 97.56 497 SER A N 1
ATOM 3521 C CA . SER A 1 497 ? 5.054 -5.578 8.825 1.00 97.56 497 SER A CA 1
ATOM 3522 C C . SER A 1 497 ? 4.316 -6.917 8.686 1.00 97.56 497 SER A C 1
ATOM 3524 O O . SER A 1 497 ? 4.754 -7.820 7.961 1.00 97.56 497 SER A O 1
ATOM 3526 N N . VAL A 1 498 ? 3.139 -7.040 9.308 1.00 97.75 498 VAL A N 1
ATOM 3527 C CA . VAL A 1 498 ? 2.293 -8.238 9.205 1.00 97.75 498 VAL A CA 1
ATOM 3528 C C . VAL A 1 498 ? 1.832 -8.443 7.761 1.00 97.75 498 VAL A C 1
ATOM 3530 O O . VAL A 1 498 ? 1.902 -9.567 7.258 1.00 97.75 498 VAL A O 1
ATOM 3533 N N . LEU A 1 499 ? 1.424 -7.379 7.057 1.00 98.31 499 LEU A N 1
ATOM 3534 C CA . LEU A 1 499 ? 1.018 -7.470 5.652 1.00 98.31 499 LEU A CA 1
ATOM 3535 C C . LEU A 1 499 ? 2.176 -7.936 4.771 1.00 98.31 499 LEU A C 1
ATOM 3537 O O . LEU A 1 499 ? 2.000 -8.862 3.987 1.00 98.31 499 LEU A O 1
ATOM 3541 N N . VAL A 1 500 ? 3.369 -7.363 4.931 1.00 97.88 500 VAL A N 1
ATOM 3542 C CA . VAL A 1 500 ? 4.576 -7.764 4.192 1.00 97.88 500 VAL A CA 1
ATOM 3543 C C . VAL A 1 500 ? 4.883 -9.245 4.384 1.00 97.88 500 VAL A C 1
ATOM 3545 O O . VAL A 1 500 ? 5.113 -9.954 3.402 1.00 97.88 500 VAL A O 1
ATOM 3548 N N . LYS A 1 501 ? 4.808 -9.744 5.622 1.00 97.50 501 LYS A N 1
ATOM 3549 C CA . LYS A 1 501 ? 4.984 -11.172 5.915 1.00 97.50 501 LYS A CA 1
ATOM 3550 C C . LYS A 1 501 ? 3.942 -12.035 5.200 1.00 97.50 501 LYS A C 1
ATOM 3552 O O . LYS A 1 501 ? 4.292 -13.084 4.664 1.00 97.50 501 LYS A O 1
ATOM 3557 N N . LYS A 1 502 ? 2.675 -11.603 5.167 1.00 97.62 502 LYS A N 1
ATOM 3558 C CA . LYS A 1 502 ? 1.597 -12.303 4.446 1.00 97.62 502 LYS A CA 1
ATOM 3559 C C . LYS A 1 502 ? 1.804 -12.308 2.939 1.00 97.62 502 LYS A C 1
ATOM 3561 O O . LYS A 1 502 ? 1.682 -13.358 2.321 1.00 97.62 502 LYS A O 1
ATOM 3566 N N . LEU A 1 503 ? 2.203 -11.184 2.355 1.00 98.00 503 LEU A N 1
ATOM 3567 C CA . LEU A 1 503 ? 2.517 -11.120 0.930 1.00 98.00 503 LEU A CA 1
ATOM 3568 C C . LEU A 1 503 ? 3.700 -12.032 0.575 1.00 98.00 503 LEU A C 1
ATOM 3570 O O . LEU A 1 503 ? 3.665 -12.718 -0.444 1.00 98.00 503 LEU A O 1
ATOM 3574 N N . ALA A 1 504 ? 4.717 -12.108 1.435 1.00 97.44 504 ALA A N 1
ATOM 3575 C CA . ALA A 1 504 ? 5.831 -13.030 1.237 1.00 97.44 504 ALA A CA 1
ATOM 3576 C C . ALA A 1 504 ? 5.367 -14.501 1.273 1.00 97.44 504 ALA A C 1
ATOM 3578 O O . ALA A 1 504 ? 5.756 -15.291 0.416 1.00 97.44 504 ALA A O 1
ATOM 3579 N N . GLN A 1 505 ? 4.469 -14.847 2.206 1.00 97.00 505 GLN A N 1
ATOM 3580 C CA . GLN A 1 505 ? 3.825 -16.169 2.288 1.00 97.00 505 GLN A CA 1
ATOM 3581 C C . GLN A 1 505 ? 2.994 -16.515 1.041 1.00 97.00 505 GLN A C 1
ATOM 3583 O O . GLN A 1 505 ? 2.889 -17.682 0.679 1.00 97.00 505 GLN A O 1
ATOM 3588 N N . GLU A 1 506 ? 2.425 -15.514 0.369 1.00 96.75 506 GLU A N 1
ATOM 3589 C CA . GLU A 1 506 ? 1.677 -15.665 -0.888 1.00 96.75 506 GLU A CA 1
ATOM 3590 C C . GLU A 1 506 ? 2.589 -15.794 -2.128 1.00 96.75 506 GLU A C 1
ATOM 3592 O O . GLU A 1 506 ? 2.099 -15.950 -3.248 1.00 96.75 506 GLU A O 1
ATOM 3597 N N . GLY A 1 507 ? 3.916 -15.762 -1.950 1.00 96.62 507 GLY A N 1
ATOM 3598 C CA . GLY A 1 507 ? 4.899 -15.920 -3.025 1.00 96.62 507 GLY A CA 1
ATOM 3599 C C . GLY A 1 507 ? 5.338 -14.610 -3.682 1.00 96.62 507 GLY A C 1
ATOM 3600 O O . GLY A 1 507 ? 5.998 -14.637 -4.724 1.00 96.62 507 GLY A O 1
ATOM 3601 N N . HIS A 1 508 ? 4.997 -13.460 -3.094 1.00 97.44 508 HIS A N 1
ATOM 3602 C CA . HIS A 1 508 ? 5.549 -12.178 -3.518 1.00 97.44 508 HIS A CA 1
ATOM 3603 C C . HIS A 1 508 ? 6.985 -12.011 -2.995 1.00 97.44 508 HIS A C 1
ATOM 3605 O O . HIS A 1 508 ? 7.317 -12.392 -1.876 1.00 97.44 508 HIS A O 1
ATOM 3611 N N . ILE A 1 509 ? 7.845 -11.385 -3.794 1.00 96.88 509 ILE A N 1
ATOM 3612 C CA . ILE A 1 509 ? 9.198 -10.981 -3.410 1.00 96.88 509 ILE A CA 1
ATOM 3613 C C . ILE A 1 509 ? 9.137 -9.516 -2.992 1.00 96.88 509 ILE A C 1
ATOM 3615 O O . ILE A 1 509 ? 8.962 -8.624 -3.826 1.00 96.88 509 ILE A O 1
ATOM 3619 N N . LEU A 1 510 ? 9.282 -9.267 -1.697 1.00 97.38 510 LEU A N 1
ATOM 3620 C CA . LEU A 1 510 ? 9.248 -7.927 -1.136 1.00 97.38 510 LEU A CA 1
ATOM 3621 C C . LEU A 1 510 ? 10.683 -7.437 -0.942 1.00 97.38 510 LEU A C 1
ATOM 3623 O O . LEU A 1 510 ? 11.488 -8.108 -0.299 1.00 97.38 510 LEU A O 1
ATOM 3627 N N . VAL A 1 511 ? 11.002 -6.273 -1.502 1.00 97.56 511 VAL A N 1
ATOM 3628 C CA . VAL A 1 511 ? 12.326 -5.652 -1.382 1.00 97.56 511 VAL A CA 1
ATOM 3629 C C . VAL A 1 511 ? 12.164 -4.338 -0.638 1.00 97.56 511 VAL A C 1
ATOM 3631 O O . VAL A 1 511 ? 11.442 -3.463 -1.112 1.00 97.56 511 VAL A O 1
ATOM 3634 N N . PHE A 1 512 ? 12.834 -4.211 0.506 1.00 96.94 512 PHE A N 1
ATOM 3635 C CA . PHE A 1 512 ? 12.788 -3.028 1.363 1.00 96.94 512 PHE A CA 1
ATOM 3636 C C . PHE A 1 512 ? 14.175 -2.418 1.549 1.00 96.94 512 PHE A C 1
ATOM 3638 O O . PHE A 1 512 ? 15.175 -3.135 1.624 1.00 96.94 512 PHE A O 1
ATOM 3645 N N . ALA A 1 513 ? 14.230 -1.090 1.644 1.00 95.81 513 ALA A N 1
ATOM 3646 C CA . ALA A 1 513 ? 15.403 -0.402 2.168 1.00 95.81 513 ALA A CA 1
ATOM 3647 C C . ALA A 1 513 ? 15.570 -0.731 3.662 1.00 95.81 513 ALA A C 1
ATOM 3649 O O . ALA A 1 513 ? 14.589 -0.761 4.396 1.00 95.81 513 ALA A O 1
ATOM 3650 N N . ALA A 1 514 ? 16.806 -0.944 4.123 1.00 93.38 514 ALA A N 1
ATOM 3651 C CA . ALA A 1 514 ? 17.073 -1.233 5.538 1.00 93.38 514 ALA A CA 1
ATOM 3652 C C . ALA A 1 514 ? 16.775 -0.042 6.472 1.00 93.38 514 ALA A C 1
ATOM 3654 O O . ALA A 1 514 ? 16.545 -0.242 7.661 1.00 93.38 514 ALA A O 1
ATOM 3655 N N . GLY A 1 515 ? 16.785 1.179 5.928 1.00 92.62 515 GLY A N 1
ATOM 3656 C CA . GLY A 1 515 ? 16.695 2.432 6.674 1.00 92.62 515 GLY A CA 1
ATOM 3657 C C . GLY A 1 515 ? 18.020 3.198 6.672 1.00 92.62 515 GLY A C 1
ATOM 3658 O O . GLY A 1 515 ? 19.082 2.641 6.391 1.00 92.62 515 GLY A O 1
ATOM 3659 N N . ASN A 1 516 ? 17.945 4.496 6.973 1.00 92.19 516 ASN A N 1
ATOM 3660 C CA . ASN A 1 516 ? 19.098 5.407 6.993 1.00 92.19 516 ASN A CA 1
ATOM 3661 C C . ASN A 1 516 ? 19.484 5.843 8.419 1.00 92.19 516 ASN A C 1
ATOM 3663 O O . ASN A 1 516 ? 20.303 6.744 8.576 1.00 92.19 516 ASN A O 1
ATOM 3667 N N . ALA A 1 517 ? 18.925 5.204 9.453 1.00 89.62 517 ALA A N 1
ATOM 3668 C CA . ALA A 1 517 ? 19.180 5.513 10.864 1.00 89.62 517 ALA A CA 1
ATOM 3669 C C . ALA A 1 517 ? 20.535 4.990 11.393 1.00 89.62 517 ALA A C 1
ATOM 3671 O O . ALA A 1 517 ? 20.857 5.150 12.570 1.00 89.62 517 ALA A O 1
ATOM 3672 N N . GLY A 1 518 ? 21.335 4.343 10.536 1.00 90.62 518 GLY A N 1
ATOM 3673 C CA . GLY A 1 518 ? 22.670 3.852 10.872 1.00 90.62 518 GLY A CA 1
ATOM 3674 C C . GLY A 1 518 ? 23.668 4.962 11.252 1.00 90.62 518 GLY A C 1
ATOM 3675 O O . GLY A 1 518 ? 23.379 6.150 11.122 1.00 90.62 518 GLY A O 1
ATOM 3676 N N . PRO A 1 519 ? 24.883 4.591 11.704 1.00 93.75 519 PRO A N 1
ATOM 3677 C CA . PRO A 1 519 ? 25.467 3.244 11.679 1.00 93.75 519 PRO A CA 1
ATOM 3678 C C . PRO A 1 519 ? 25.286 2.435 12.979 1.00 93.75 519 PRO A C 1
ATOM 3680 O O . PRO A 1 519 ? 25.909 1.386 13.128 1.00 93.75 519 PRO A O 1
ATOM 3683 N N . GLY A 1 520 ? 24.495 2.920 13.942 1.00 92.50 520 GLY A N 1
ATOM 3684 C CA . GLY A 1 520 ? 24.281 2.233 15.220 1.00 92.50 520 GLY A CA 1
ATOM 3685 C C . GLY A 1 520 ? 23.638 0.846 15.074 1.00 92.50 520 GLY A C 1
ATOM 3686 O O . GLY A 1 520 ? 22.992 0.539 14.069 1.00 92.50 520 GLY A O 1
ATOM 3687 N N . ALA A 1 521 ? 23.796 0.005 16.100 1.00 93.06 521 ALA A N 1
ATOM 3688 C CA . ALA A 1 521 ? 23.076 -1.265 16.191 1.00 93.06 521 ALA A CA 1
ATOM 3689 C C . ALA A 1 521 ? 21.558 -1.034 16.318 1.00 93.06 521 ALA A C 1
ATOM 3691 O O . ALA A 1 521 ? 21.132 -0.000 16.825 1.00 93.06 521 ALA A O 1
ATOM 3692 N N . ASN A 1 522 ? 20.754 -2.023 15.908 1.00 91.12 522 ASN A N 1
ATOM 3693 C CA . ASN A 1 522 ? 19.286 -2.013 16.021 1.00 91.12 522 ASN A CA 1
ATOM 3694 C C . ASN A 1 522 ? 18.603 -0.821 15.320 1.00 91.12 522 ASN A C 1
ATOM 3696 O O . ASN A 1 522 ? 17.643 -0.260 15.832 1.00 91.12 522 ASN A O 1
ATOM 3700 N N . THR A 1 523 ? 19.106 -0.444 14.144 1.00 94.50 523 THR A N 1
ATOM 3701 C CA . THR A 1 523 ? 18.604 0.680 13.329 1.00 94.50 523 THR A CA 1
ATOM 3702 C C . THR A 1 523 ? 17.726 0.242 12.153 1.00 94.50 523 THR A C 1
ATOM 3704 O O . THR A 1 523 ? 17.329 1.070 11.338 1.00 94.50 523 THR A O 1
ATOM 3707 N N . ILE A 1 524 ? 17.424 -1.057 12.046 1.00 94.81 524 ILE A N 1
ATOM 3708 C CA . ILE A 1 524 ? 16.505 -1.588 11.034 1.00 94.81 524 ILE A CA 1
ATOM 3709 C C . ILE A 1 524 ? 15.078 -1.380 11.531 1.00 94.81 524 ILE A C 1
ATOM 3711 O O . ILE A 1 524 ? 14.701 -1.915 12.573 1.00 94.81 524 ILE A O 1
ATOM 3715 N N . GLY A 1 525 ? 14.299 -0.624 10.769 1.00 94.38 525 GLY A N 1
ATOM 3716 C CA . GLY A 1 525 ? 12.918 -0.305 11.101 1.00 94.38 525 GLY A CA 1
ATOM 3717 C C . GLY A 1 525 ? 11.881 -1.110 10.311 1.00 94.38 525 GLY A C 1
ATOM 3718 O O . GLY A 1 525 ? 12.204 -2.045 9.573 1.00 94.38 525 GLY A O 1
ATOM 3719 N N . SER A 1 526 ? 10.610 -0.759 10.467 1.00 94.31 526 SER A N 1
ATOM 3720 C CA . SER A 1 526 ? 9.485 -1.423 9.805 1.00 94.31 526 SER A CA 1
ATOM 3721 C C . SER A 1 526 ? 9.226 -0.862 8.408 1.00 94.31 526 SER A C 1
ATOM 3723 O O . SER A 1 526 ? 9.393 0.337 8.173 1.00 94.31 526 SER A O 1
ATOM 3725 N N . PRO A 1 527 ? 8.790 -1.709 7.463 1.00 96.12 527 PRO A N 1
ATOM 3726 C CA . PRO A 1 527 ? 8.595 -3.159 7.588 1.00 96.12 527 PRO A CA 1
ATOM 3727 C C . PRO A 1 527 ? 9.858 -3.978 7.241 1.00 96.12 527 PRO A C 1
ATOM 3729 O O . PRO A 1 527 ? 9.784 -5.196 7.090 1.00 96.12 527 PRO A O 1
ATOM 3732 N N . ALA A 1 528 ? 11.027 -3.342 7.101 1.00 96.44 528 ALA A N 1
ATOM 3733 C CA . ALA A 1 528 ? 12.277 -4.009 6.721 1.00 96.44 528 ALA A CA 1
ATOM 3734 C C . ALA A 1 528 ? 12.785 -5.020 7.767 1.00 96.44 528 ALA A C 1
ATOM 3736 O O . ALA A 1 528 ? 13.507 -5.952 7.420 1.00 96.44 528 ALA A O 1
ATOM 3737 N N . ILE A 1 529 ? 12.385 -4.864 9.032 1.00 95.25 529 ILE A N 1
ATOM 3738 C CA . ILE A 1 529 ? 12.716 -5.783 10.129 1.00 95.25 529 ILE A CA 1
ATOM 3739 C C . ILE A 1 529 ? 12.066 -7.169 9.979 1.00 95.25 529 ILE A C 1
ATOM 3741 O O . ILE A 1 529 ? 12.473 -8.132 10.632 1.00 95.25 529 ILE A O 1
ATOM 3745 N N . VAL A 1 530 ? 11.053 -7.297 9.119 1.00 94.94 530 VAL A N 1
ATOM 3746 C CA . VAL A 1 530 ? 10.307 -8.541 8.938 1.00 94.94 530 VAL A CA 1
ATOM 3747 C C . VAL A 1 530 ? 11.169 -9.610 8.281 1.00 94.94 530 VAL A C 1
ATOM 3749 O O . VAL A 1 530 ? 11.709 -9.434 7.191 1.00 94.94 530 VAL A O 1
ATOM 3752 N N . GLN A 1 531 ? 11.191 -10.788 8.902 1.00 93.12 531 GLN A N 1
ATOM 3753 C CA . GLN A 1 531 ? 11.770 -11.986 8.318 1.00 93.12 531 GLN A CA 1
ATOM 3754 C C . GLN A 1 531 ? 10.675 -12.986 7.935 1.00 93.12 531 GLN A C 1
ATOM 3756 O O . GLN A 1 531 ? 9.824 -13.366 8.745 1.00 93.12 531 GLN A O 1
ATOM 3761 N N . PHE A 1 532 ? 10.744 -13.469 6.698 1.00 91.69 532 PHE A N 1
ATOM 3762 C CA . PHE A 1 532 ? 10.013 -14.641 6.244 1.00 91.69 532 PHE A CA 1
ATOM 3763 C C . PHE A 1 532 ? 10.990 -15.605 5.577 1.00 91.69 532 PHE A C 1
ATOM 3765 O O . PHE A 1 532 ? 11.803 -15.210 4.742 1.00 91.69 532 PHE A O 1
ATOM 3772 N N . LYS A 1 533 ? 10.911 -16.873 5.969 1.00 89.00 533 LYS A N 1
ATOM 3773 C CA . LYS A 1 533 ? 11.630 -17.971 5.339 1.00 89.00 533 LYS A CA 1
ATOM 3774 C C . LYS A 1 533 ? 10.579 -18.979 4.899 1.00 89.00 533 LYS A C 1
ATOM 3776 O O . LYS A 1 533 ? 9.748 -19.363 5.722 1.00 89.00 533 LYS A O 1
ATOM 3781 N N . ASP A 1 534 ? 10.614 -19.344 3.622 1.00 80.62 534 ASP A N 1
ATOM 3782 C CA . ASP A 1 534 ? 9.789 -20.427 3.085 1.00 80.62 534 ASP A CA 1
ATOM 3783 C C . ASP A 1 534 ? 10.073 -21.702 3.913 1.00 80.62 534 ASP A C 1
ATOM 3785 O O . ASP A 1 534 ? 11.261 -21.978 4.149 1.00 80.62 534 ASP A O 1
ATOM 3789 N N . PRO A 1 535 ? 9.044 -22.371 4.474 1.00 74.56 535 PRO A N 1
ATOM 3790 C CA . PRO A 1 535 ? 9.204 -23.535 5.349 1.00 74.56 535 PRO A CA 1
ATOM 3791 C C . PRO A 1 535 ? 10.032 -24.688 4.770 1.00 74.56 535 PRO A C 1
ATOM 3793 O O . PRO A 1 535 ? 9.997 -24.921 3.540 1.00 74.56 535 PRO A O 1
#

Secondary structure (DSSP, 8-state):
-HHHHHHHHHHHHHHHHHHSTTHHHHHHHHHHHH-----------------------------------PPPPPPPPPPPPPPPPP--------------------------PPPPPPPPPP-PPPP---HHHHHHHHHHHHHHHHHHHHHHHHHHHHHHHHTTPPP---TTSSSHHHHHHHHHHHHHHHTS--------GGGS-S--PPPPPSS---PPTTEEEEEEE--TTSSS---S-EEGGGS-TTSTTHHHHHHHHHHHHHHHHHTTT--HHHHHHTT-EEEEEEGGGTEEEEEEEGGGHHHHHHHHHHTT-EEEE-PPEE-S-------TTTS-GGGG----HHHHHHHTTHHHHHHHHHHHH------HHHHHHHHHHHHHH---PPPPPEEEEES---TTSGGGTTEEEEEE-SSS-SS-SSSHHHHHHHHHHHH-TT---EEEEE--BTTEE-HHHHHHHHHHHHHTT-SEEEE---BS---TTSHHHHHHHHHHHTT-EEEE---SSTTSTT---BTTT------